Protein AF-0000000065859200 (afdb_homodimer)

Solvent-accessible surface area (backbone atoms only — not comparable to full-atom values): 22702 Å² total; per-residue (Å²): 106,54,100,66,40,65,33,57,80,75,58,49,37,43,40,31,41,33,24,40,48,25,65,56,35,51,51,46,38,70,74,62,32,48,81,51,38,80,46,29,51,44,95,65,37,26,24,34,27,25,24,41,97,84,32,68,36,16,33,32,25,32,46,74,29,33,71,41,31,36,54,46,55,49,47,37,38,76,69,40,54,34,41,38,39,38,33,48,44,65,25,34,24,48,22,93,91,52,53,79,56,37,39,35,40,38,52,15,19,15,28,72,55,60,68,61,26,64,76,47,82,68,23,40,54,30,20,36,44,32,64,68,56,49,50,38,45,53,53,44,26,56,75,72,71,45,78,68,42,78,33,27,28,35,18,33,81,49,86,80,62,84,60,65,81,47,38,61,57,41,26,42,47,43,21,40,27,40,36,33,34,53,29,34,48,21,45,50,24,26,55,66,72,34,38,26,41,42,38,26,34,24,47,27,29,70,76,81,65,49,69,59,51,75,70,53,45,54,57,41,46,49,54,53,50,49,50,52,52,57,47,73,83,108,53,99,66,42,64,32,57,81,75,58,49,36,45,38,30,41,33,24,42,48,25,65,56,34,52,52,46,36,71,74,64,32,47,79,50,37,81,45,28,52,45,96,66,36,27,22,33,27,26,23,43,97,85,31,66,37,16,33,31,25,30,45,74,31,34,72,42,31,36,53,46,54,49,47,37,38,76,68,42,55,32,43,37,40,39,33,47,44,65,25,34,22,48,22,93,90,52,53,78,56,36,38,35,39,39,51,16,19,15,26,72,56,62,69,60,27,64,76,48,81,67,24,42,55,30,19,35,44,32,64,67,56,50,51,39,45,53,54,44,26,55,76,71,71,46,78,71,42,76,34,27,28,34,19,33,84,50,87,81,62,83,59,64,81,46,39,64,57,42,26,42,48,42,20,40,29,39,35,34,34,53,27,36,47,20,44,50,23,27,57,68,73,33,38,26,40,42,38,27,34,24,47,25,28,71,75,82,65,48,66,59,50,74,69,52,44,54,56,42,45,48,56,51,49,50,50,52,53,57,48,73,86

Sequence (466 aa):
MTPHINAKIGDFYPQCLLCGDPLRVSYIAKNFLQDAKEITNVRNMLGFSGKYKGKGISLMGHGMGIASCTIYVTELIKTYQVKELLRIGTCGAISPKVGLKDIVMATGASTDSKTNRVRFLNHDLSATPDFELSLRAYQTAKRLGIDLKIGNVFSSDFFYSFETHAFGLMAQYNHLAIEMEAAGLYATAMELNAKALCLCSVSDHLITKEALSPKERIESFDNMITLALEMMSMTPHINAKIGDFYPQCLLCGDPLRVSYIAKNFLQDAKEITNVRNMLGFSGKYKGKGISLMGHGMGIASCTIYVTELIKTYQVKELLRIGTCGAISPKVGLKDIVMATGASTDSKTNRVRFLNHDLSATPDFELSLRAYQTAKRLGIDLKIGNVFSSDFFYSFETHAFGLMAQYNHLAIEMEAAGLYATAMELNAKALCLCSVSDHLITKEALSPKERIESFDNMITLALEMMS

Foldseek 3Di:
DDPAWPFDQVQADLAEEEEQDQVVQVVCQVPAFDPKDWRGQGVHFTKIWGDHPRHIYIYTHQHFAAVSNLVVLLCCCPPRVHFEYEYEEAWAFLAPVDDALAKEWAQWEAEPDCVLCVVVVNDDDGQGFDPVLVVLLVVLCVVVVHDYHYFHAYAYRDPPDPPSVCSVVCVVRGHTTYGHHRSSNRSSCVVSVHGYIYMHGYQYYPPVGDGDDPVRVVVSRVVVSVSSSVSSD/DDPAWPFDQVQADLAEEEEQDQVVQVVCQVPAFDPKDWRGQGVHFTKIWGHGPRHIYIYTHQHFFAVSNLVVLLCCCPPRVHFEYEYEEAWAFLAPVDDALAKEWAQWEAEPDCVLCVVVVNDDDGQGFDPVLVVLLVVLCVVVVHDYHYFHAYAYRDPPDPPSVCSVVCVVRGHTTYGHHRSSNRSSCVVSVHGYIYMHGYQHYPPVGDGDDPVRVVVSRVVVSVSSSVSSD

InterPro domains:
  IPR000845 Nucleoside phosphorylase domain [PF01048] (16-212)
  IPR004402 Purine nucleoside phosphorylase DeoD-type [MF_01627] (1-233)
  IPR004402 Purine nucleoside phosphorylase DeoD-type [TIGR00107] (4-233)
  IPR004402 Purine nucleoside phosphorylase DeoD-type [cd09006] (4-231)
  IPR018016 Nucleoside phosphorylase, conserved site [PS01232] (61-76)
  IPR035994 Nucleoside phosphorylase superfamily [G3DSA:3.40.50.1580] (1-233)
  IPR035994 Nucleoside phosphorylase superfamily [SSF53167] (1-232)

Structure (mmCIF, N/CA/C/O backbone):
data_AF-0000000065859200-model_v1
#
loop_
_entity.id
_entity.type
_entity.pdbx_description
1 polymer 'Purine nucleoside phosphorylase DeoD-type'
#
loop_
_atom_site.group_PDB
_atom_site.id
_atom_site.type_symbol
_atom_site.label_atom_id
_atom_site.label_alt_id
_atom_site.label_comp_id
_atom_site.label_asym_id
_atom_site.label_entity_id
_atom_site.label_seq_id
_atom_site.pdbx_PDB_ins_code
_atom_site.Cartn_x
_atom_site.Cartn_y
_atom_site.Cartn_z
_atom_site.occupancy
_atom_site.B_iso_or_equiv
_atom_site.auth_seq_id
_atom_site.auth_comp_id
_atom_site.auth_asym_id
_atom_site.auth_atom_id
_atom_site.pdbx_PDB_model_num
ATOM 1 N N . MET A 1 1 ? 17.672 -26.859 -9.727 1 91.56 1 MET A N 1
ATOM 2 C CA . MET A 1 1 ? 16.516 -27.484 -9.094 1 91.56 1 MET A CA 1
ATOM 3 C C . MET A 1 1 ? 16.484 -27.172 -7.602 1 91.56 1 MET A C 1
ATOM 5 O O . MET A 1 1 ? 17.531 -27 -6.973 1 91.56 1 MET A O 1
ATOM 9 N N . THR A 1 2 ? 15.234 -26.938 -7.125 1 93.94 2 THR A N 1
ATOM 10 C CA . THR A 1 2 ? 15.039 -26.719 -5.695 1 93.94 2 THR A CA 1
ATOM 11 C C . THR A 1 2 ? 14.281 -27.891 -5.07 1 93.94 2 THR A C 1
ATOM 13 O O . THR A 1 2 ? 13.836 -28.797 -5.777 1 93.94 2 THR A O 1
ATOM 16 N N . PRO A 1 3 ? 14.172 -27.953 -3.768 1 94.69 3 PRO A N 1
ATOM 17 C CA . PRO A 1 3 ? 13.43 -29.047 -3.135 1 94.69 3 PRO A CA 1
ATOM 18 C C . PRO A 1 3 ? 11.969 -29.109 -3.582 1 94.69 3 PRO A C 1
ATOM 20 O O . PRO A 1 3 ? 11.359 -30.188 -3.559 1 94.69 3 PRO A O 1
ATOM 23 N N . HIS A 1 4 ? 11.422 -27.938 -4.09 1 97.25 4 HIS A N 1
ATOM 24 C CA . HIS A 1 4 ? 9.977 -27.922 -4.32 1 97.25 4 HIS A CA 1
ATOM 25 C C . HIS A 1 4 ? 9.664 -27.672 -5.793 1 97.25 4 HIS A C 1
ATOM 27 O O . HIS A 1 4 ? 8.508 -27.781 -6.211 1 97.25 4 HIS A O 1
ATOM 33 N N . ILE A 1 5 ? 10.641 -27.281 -6.582 1 97.75 5 ILE A N 1
ATOM 34 C CA . ILE A 1 5 ? 10.484 -27.031 -8.008 1 97.75 5 ILE A CA 1
ATOM 35 C C . ILE A 1 5 ? 11.555 -27.781 -8.789 1 97.75 5 ILE A C 1
ATOM 37 O O . ILE A 1 5 ? 12.75 -27.516 -8.625 1 97.75 5 ILE A O 1
ATOM 41 N N . ASN A 1 6 ? 11.195 -28.641 -9.742 1 98.38 6 ASN A N 1
ATOM 42 C CA . ASN A 1 6 ? 12.164 -29.438 -10.492 1 98.38 6 ASN A CA 1
ATOM 43 C C . ASN A 1 6 ? 12.375 -28.875 -11.898 1 98.38 6 ASN A C 1
ATOM 45 O O . ASN A 1 6 ? 12.781 -29.594 -12.805 1 98.38 6 ASN A O 1
ATOM 49 N N . ALA A 1 7 ? 12.031 -27.656 -12.117 1 98.31 7 ALA A N 1
ATOM 50 C CA . ALA A 1 7 ? 12.297 -27 -13.398 1 98.31 7 ALA A CA 1
ATOM 51 C C . ALA A 1 7 ? 13.789 -26.75 -13.586 1 98.31 7 ALA A C 1
ATOM 53 O O . ALA A 1 7 ? 14.547 -26.734 -12.617 1 98.31 7 ALA A O 1
ATOM 54 N N . LYS A 1 8 ? 14.219 -26.672 -14.797 1 97.94 8 LYS A N 1
ATOM 55 C CA . LYS A 1 8 ? 15.578 -26.266 -15.102 1 97.94 8 LYS A CA 1
ATOM 56 C C . LYS A 1 8 ? 15.711 -24.734 -15.062 1 97.94 8 LYS A C 1
ATOM 58 O O . LYS A 1 8 ? 14.734 -24.016 -15.273 1 97.94 8 LYS A O 1
ATOM 63 N N . ILE A 1 9 ? 16.922 -24.297 -14.75 1 96.75 9 ILE A N 1
ATOM 64 C CA . ILE A 1 9 ? 17.203 -22.859 -14.852 1 96.75 9 ILE A CA 1
ATOM 65 C C . ILE A 1 9 ? 16.906 -22.391 -16.266 1 96.75 9 ILE A C 1
ATOM 67 O O . ILE A 1 9 ? 17.328 -23.031 -17.25 1 96.75 9 ILE A O 1
ATOM 71 N N . GLY A 1 10 ? 16.156 -21.375 -16.391 1 97.12 10 GLY A N 1
ATOM 72 C CA . GLY A 1 10 ? 15.797 -20.844 -17.703 1 97.12 10 GLY A CA 1
ATOM 73 C C . GLY A 1 10 ? 14.398 -21.25 -18.141 1 97.12 10 GLY A C 1
ATOM 74 O O . GLY A 1 10 ? 13.859 -20.672 -19.094 1 97.12 10 GLY A O 1
ATOM 75 N N . ASP A 1 11 ? 13.789 -22.156 -17.391 1 98.44 11 ASP A N 1
ATOM 76 C CA . ASP A 1 11 ? 12.453 -22.625 -17.766 1 98.44 11 ASP A CA 1
ATOM 77 C C . ASP A 1 11 ? 11.398 -21.562 -17.453 1 98.44 11 ASP A C 1
ATOM 79 O O . ASP A 1 11 ? 10.359 -21.5 -18.094 1 98.44 11 ASP A O 1
ATOM 83 N N . PHE A 1 12 ? 11.617 -20.75 -16.438 1 98.69 12 PHE A N 1
ATOM 84 C CA . PHE A 1 12 ? 10.672 -19.703 -16.031 1 98.69 12 PHE A CA 1
ATOM 85 C C . PHE A 1 12 ? 10.992 -18.391 -16.734 1 98.69 12 PHE A C 1
ATOM 87 O O . PHE A 1 12 ? 12.156 -18.031 -16.891 1 98.69 12 PHE A O 1
ATOM 94 N N . TYR A 1 13 ? 10.008 -17.734 -17.203 1 98.44 13 TYR A N 1
ATOM 95 C CA . TYR A 1 13 ? 10.133 -16.359 -17.625 1 98.44 13 TYR A CA 1
ATOM 96 C C . TYR A 1 13 ? 10.172 -15.414 -16.422 1 98.44 13 TYR A C 1
ATOM 98 O O . TYR A 1 13 ? 9.805 -15.805 -15.305 1 98.44 13 TYR A O 1
ATOM 106 N N . PRO A 1 14 ? 10.602 -14.188 -16.625 1 98.31 14 PRO A N 1
ATOM 107 C CA . PRO A 1 14 ? 10.617 -13.219 -15.531 1 98.31 14 PRO A CA 1
ATOM 108 C C . PRO A 1 14 ? 9.227 -12.906 -14.992 1 98.31 14 PRO A C 1
ATOM 110 O O . PRO A 1 14 ? 9.078 -12.516 -13.836 1 98.31 14 PRO A O 1
ATOM 113 N N . GLN A 1 15 ? 8.203 -13.07 -15.82 1 98.5 15 GLN A N 1
ATOM 114 C CA . GLN A 1 15 ? 6.812 -12.867 -15.422 1 98.5 15 GLN A CA 1
ATOM 115 C C . GLN A 1 15 ? 6.137 -14.195 -15.086 1 98.5 15 GLN A C 1
ATOM 117 O O . GLN A 1 15 ? 6.098 -15.102 -15.922 1 98.5 15 GLN A O 1
ATOM 122 N N . CYS A 1 16 ? 5.59 -14.266 -13.891 1 98.75 16 CYS A N 1
ATOM 123 C CA . CYS A 1 16 ? 4.984 -15.516 -13.461 1 98.75 16 CYS A CA 1
ATOM 124 C C . CYS A 1 16 ? 3.635 -15.266 -12.797 1 98.75 16 CYS A C 1
ATOM 126 O O . CYS A 1 16 ? 3.525 -14.43 -11.898 1 98.75 16 CYS A O 1
ATOM 128 N N . LEU A 1 17 ? 2.668 -15.945 -13.25 1 98.62 17 LEU A N 1
ATOM 129 C CA . LEU A 1 17 ? 1.358 -15.969 -12.602 1 98.62 17 LEU A CA 1
ATOM 130 C C . LEU A 1 17 ? 1.279 -17.078 -11.57 1 98.62 17 LEU A C 1
ATOM 132 O O . LEU A 1 17 ? 1.643 -18.219 -11.852 1 98.62 17 LEU A O 1
ATOM 136 N N . LEU A 1 18 ? 0.831 -16.75 -10.383 1 98.75 18 LEU A N 1
ATOM 137 C CA . LEU A 1 18 ? 0.771 -17.703 -9.273 1 98.75 18 LEU A CA 1
ATOM 138 C C . LEU A 1 18 ? -0.675 -18.016 -8.906 1 98.75 18 LEU A C 1
ATOM 140 O O . LEU A 1 18 ? -1.522 -17.125 -8.891 1 98.75 18 LEU A O 1
ATOM 144 N N . CYS A 1 19 ? -0.951 -19.266 -8.664 1 97.56 19 CYS A N 1
ATOM 145 C CA . CYS A 1 19 ? -2.256 -19.703 -8.18 1 97.56 19 CYS A CA 1
ATOM 146 C C . CYS A 1 19 ? -2.107 -20.656 -7 1 97.56 19 CYS A C 1
ATOM 148 O O . CYS A 1 19 ? -1.15 -21.438 -6.938 1 97.56 19 CYS A O 1
ATOM 150 N N . GLY A 1 20 ? -3.082 -20.547 -6.105 1 96.62 20 GLY A N 1
ATOM 151 C CA . GLY A 1 20 ? -3.09 -21.516 -5.035 1 96.62 20 GLY A CA 1
ATOM 152 C C . GLY A 1 20 ? -3.33 -22.938 -5.523 1 96.62 20 GLY A C 1
ATOM 153 O O . GLY A 1 20 ? -2.617 -23.859 -5.137 1 96.62 20 GLY A O 1
ATOM 154 N N . ASP A 1 21 ? -4.25 -23.125 -6.453 1 93.69 21 ASP A N 1
ATOM 155 C CA . ASP A 1 21 ? -4.66 -24.422 -6.988 1 93.69 21 ASP A CA 1
ATOM 156 C C . ASP A 1 21 ? -3.846 -24.797 -8.227 1 93.69 21 ASP A C 1
ATOM 158 O O . ASP A 1 21 ? -3.982 -24.156 -9.273 1 93.69 21 ASP A O 1
ATOM 162 N N . PRO A 1 22 ? -3.07 -25.859 -8.125 1 95.38 22 PRO A N 1
ATOM 163 C CA . PRO A 1 22 ? -2.279 -26.266 -9.297 1 95.38 22 PRO A CA 1
ATOM 164 C C . PRO A 1 22 ? -3.148 -26.625 -10.5 1 95.38 22 PRO A C 1
ATOM 166 O O . PRO A 1 22 ? -2.707 -26.5 -11.641 1 95.38 22 PRO A O 1
ATOM 169 N N . LEU A 1 23 ? -4.375 -27.031 -10.242 1 93.62 23 LEU A N 1
ATOM 170 C CA . LEU A 1 23 ? -5.258 -27.359 -11.359 1 93.62 23 LEU A CA 1
ATOM 171 C C . LEU A 1 23 ? -5.68 -26.109 -12.109 1 93.62 23 LEU A C 1
ATOM 173 O O . LEU A 1 23 ? -5.945 -26.156 -13.312 1 93.62 23 LEU A O 1
ATOM 177 N N . ARG A 1 24 ? -5.742 -25.047 -11.391 1 94.38 24 ARG A N 1
ATOM 178 C CA . ARG A 1 24 ? -6.004 -23.766 -12.055 1 94.38 24 ARG A CA 1
ATOM 179 C C . ARG A 1 24 ? -4.852 -23.391 -12.977 1 94.38 24 ARG A C 1
ATOM 181 O O . ARG A 1 24 ? -5.078 -22.859 -14.07 1 94.38 24 ARG A O 1
ATOM 188 N N . VAL A 1 25 ? -3.707 -23.641 -12.57 1 96.5 25 VAL A N 1
ATOM 189 C CA . VAL A 1 25 ? -2.516 -23.391 -13.375 1 96.5 25 VAL A CA 1
ATOM 190 C C . VAL A 1 25 ? -2.574 -24.203 -14.664 1 96.5 25 VAL A C 1
ATOM 192 O O . VAL A 1 25 ? -2.32 -23.688 -15.75 1 96.5 25 VAL A O 1
ATOM 195 N N . SER A 1 26 ? -2.883 -25.469 -14.516 1 97.06 26 SER A N 1
ATOM 196 C CA . SER A 1 26 ? -3.025 -26.344 -15.68 1 97.06 26 SER A CA 1
ATOM 197 C C . SER A 1 26 ? -4.129 -25.844 -16.609 1 97.06 26 SER A C 1
ATOM 199 O O . SER A 1 26 ? -3.971 -25.859 -17.828 1 97.06 26 SER A O 1
ATOM 201 N N . TYR A 1 27 ? -5.258 -25.438 -16.078 1 97.06 27 TYR A N 1
ATOM 202 C CA . TYR A 1 27 ? -6.379 -24.906 -16.844 1 97.06 27 TYR A CA 1
ATOM 203 C C . TYR A 1 27 ? -5.949 -23.688 -17.656 1 97.06 27 TYR A C 1
ATOM 205 O O . TYR A 1 27 ? -6.27 -23.578 -18.844 1 97.06 27 TYR A O 1
ATOM 213 N N . ILE A 1 28 ? -5.184 -22.734 -17.047 1 97.75 28 ILE A N 1
ATOM 214 C CA . ILE A 1 28 ? -4.73 -21.531 -17.719 1 97.75 28 ILE A CA 1
ATOM 215 C C . ILE A 1 28 ? -3.77 -21.906 -18.859 1 97.75 28 ILE A C 1
ATOM 217 O O . ILE A 1 28 ? -3.889 -21.391 -19.969 1 97.75 28 ILE A O 1
ATOM 221 N N . ALA A 1 29 ? -2.836 -22.781 -18.594 1 98.31 29 ALA A N 1
ATOM 222 C CA . ALA A 1 29 ? -1.85 -23.219 -19.578 1 98.31 29 ALA A CA 1
ATOM 223 C C . ALA A 1 29 ? -2.529 -23.797 -20.812 1 98.31 29 ALA A C 1
ATOM 225 O O . ALA A 1 29 ? -2.176 -23.453 -21.953 1 98.31 29 ALA A O 1
ATOM 226 N N . LYS A 1 30 ? -3.521 -24.594 -20.609 1 97.69 30 LYS A N 1
ATOM 227 C CA . LYS A 1 30 ? -4.184 -25.328 -21.688 1 97.69 30 LYS A CA 1
ATOM 228 C C . LYS A 1 30 ? -5.09 -24.406 -22.5 1 97.69 30 LYS A C 1
ATOM 230 O O . LYS A 1 30 ? -5.199 -24.562 -23.719 1 97.69 30 LYS A O 1
ATOM 235 N N . ASN A 1 31 ? -5.703 -23.469 -21.844 1 97.5 31 ASN A N 1
ATOM 236 C CA . ASN A 1 31 ? -6.801 -22.766 -22.5 1 97.5 31 ASN A CA 1
ATOM 237 C C . ASN A 1 31 ? -6.387 -21.359 -22.938 1 97.5 31 ASN A C 1
ATOM 239 O O . ASN A 1 31 ? -7.043 -20.75 -23.781 1 97.5 31 ASN A O 1
ATOM 243 N N . PHE A 1 32 ? -5.297 -20.828 -22.375 1 97.94 32 PHE A N 1
ATOM 244 C CA . PHE A 1 32 ? -5.008 -19.422 -22.641 1 97.94 32 PHE A CA 1
ATOM 245 C C . PHE A 1 32 ? -3.617 -19.266 -23.25 1 97.94 32 PHE A C 1
ATOM 247 O O . PHE A 1 32 ? -3.316 -18.234 -23.859 1 97.94 32 PHE A O 1
ATOM 254 N N . LEU A 1 33 ? -2.74 -20.25 -23.078 1 98.06 33 LEU A N 1
ATOM 255 C CA . LEU A 1 33 ? -1.367 -20.078 -23.547 1 98.06 33 LEU A CA 1
ATOM 256 C C . LEU A 1 33 ? -1.119 -20.859 -24.828 1 98.06 33 LEU A C 1
ATOM 258 O O . LEU A 1 33 ? -1.718 -21.906 -25.047 1 98.06 33 LEU A O 1
ATOM 262 N N . GLN A 1 34 ? -0.272 -20.281 -25.641 1 98.06 34 GLN A N 1
ATOM 263 C CA . GLN A 1 34 ? 0.302 -20.984 -26.781 1 98.06 34 GLN A CA 1
ATOM 264 C C . GLN A 1 34 ? 1.606 -21.688 -26.391 1 98.06 34 GLN A C 1
ATOM 266 O O . GLN A 1 34 ? 2.404 -21.141 -25.641 1 98.06 34 GLN A O 1
ATOM 271 N N . ASP A 1 35 ? 1.878 -22.922 -26.859 1 97.81 35 ASP A N 1
ATOM 272 C CA . ASP A 1 35 ? 3.113 -23.672 -26.688 1 97.81 35 ASP A CA 1
ATOM 273 C C . ASP A 1 35 ? 3.408 -23.906 -25.203 1 97.81 35 ASP A C 1
ATOM 275 O O . ASP A 1 35 ? 4.559 -23.781 -24.766 1 97.81 35 ASP A O 1
ATOM 279 N N . ALA A 1 36 ? 2.367 -24.125 -24.438 1 98.31 36 ALA A N 1
ATOM 280 C CA . ALA A 1 36 ? 2.553 -24.312 -23 1 98.31 36 ALA A CA 1
ATOM 281 C C . ALA A 1 36 ? 3.277 -25.625 -22.703 1 98.31 36 ALA A C 1
ATOM 283 O O . ALA A 1 36 ? 2.926 -26.672 -23.25 1 98.31 36 ALA A O 1
ATOM 284 N N . LYS A 1 37 ? 4.258 -25.609 -21.891 1 98.5 37 LYS A N 1
ATOM 285 C CA . LYS A 1 37 ? 5.02 -26.781 -21.453 1 98.5 37 LYS A CA 1
ATOM 286 C C . LYS A 1 37 ? 5.031 -26.906 -19.938 1 98.5 37 LYS A C 1
ATOM 288 O O . LYS A 1 37 ? 5.281 -25.922 -19.234 1 98.5 37 LYS A O 1
ATOM 293 N N . GLU A 1 38 ? 4.695 -28.078 -19.5 1 98.62 38 GLU A N 1
ATOM 294 C CA . GLU A 1 38 ? 4.859 -28.344 -18.078 1 98.62 38 GLU A CA 1
ATOM 295 C C . GLU A 1 38 ? 6.336 -28.359 -17.672 1 98.62 38 GLU A C 1
ATOM 297 O O . GLU A 1 38 ? 7.121 -29.141 -18.234 1 98.62 38 GLU A O 1
ATOM 302 N N . ILE A 1 39 ? 6.676 -27.516 -16.734 1 98.5 39 ILE A N 1
ATOM 303 C CA . ILE A 1 39 ? 8.102 -27.391 -16.438 1 98.5 39 ILE A CA 1
ATOM 304 C C . ILE A 1 39 ? 8.383 -27.906 -15.023 1 98.5 39 ILE A C 1
ATOM 306 O O . ILE A 1 39 ? 9.531 -28.141 -14.656 1 98.5 39 ILE A O 1
ATOM 310 N N . THR A 1 40 ? 7.406 -28.094 -14.211 1 98.44 40 THR A N 1
AT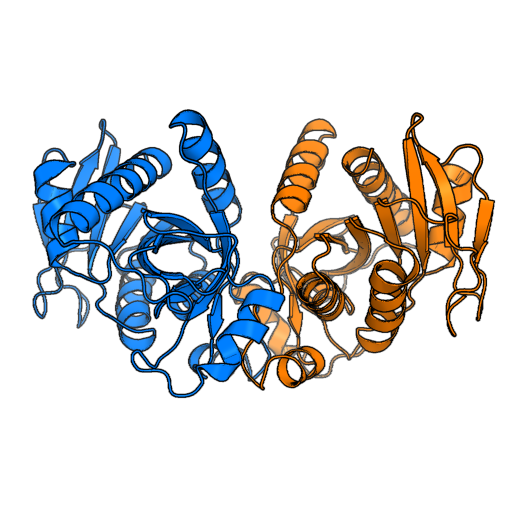OM 311 C CA . THR A 1 40 ? 7.586 -28.688 -12.891 1 98.44 40 THR A CA 1
ATOM 312 C C . THR A 1 40 ? 6.301 -29.375 -12.422 1 98.44 40 THR A C 1
ATOM 314 O O . THR A 1 40 ? 5.203 -28.984 -12.844 1 98.44 40 THR A O 1
ATOM 317 N N . ASN A 1 41 ? 6.41 -30.344 -11.609 1 97.69 41 ASN A N 1
ATOM 318 C CA . ASN A 1 41 ? 5.27 -31.094 -11.109 1 97.69 41 ASN A CA 1
ATOM 319 C C . ASN A 1 41 ? 5.574 -31.75 -9.758 1 97.69 41 ASN A C 1
ATOM 321 O O . ASN A 1 41 ? 4.934 -32.719 -9.383 1 97.69 41 ASN A O 1
ATOM 325 N N . VAL A 1 42 ? 6.57 -31.203 -9.047 1 95.94 42 VAL A N 1
ATOM 326 C CA . VAL A 1 42 ? 6.934 -31.734 -7.738 1 95.94 42 VAL A CA 1
ATOM 327 C C . VAL A 1 42 ? 5.746 -31.625 -6.785 1 95.94 42 VAL A C 1
ATOM 329 O O . VAL A 1 42 ? 5.133 -30.562 -6.676 1 95.94 42 VAL A O 1
ATOM 332 N N . ARG A 1 43 ? 5.352 -32.75 -6.086 1 94.44 43 ARG A N 1
ATOM 333 C CA . ARG A 1 43 ? 4.254 -32.812 -5.125 1 94.44 43 ARG A CA 1
ATOM 334 C C . ARG A 1 43 ? 2.934 -32.406 -5.777 1 94.44 43 ARG A C 1
ATOM 336 O O . ARG A 1 43 ? 2.018 -31.953 -5.102 1 94.44 43 ARG A O 1
ATOM 343 N N . ASN A 1 44 ? 2.836 -32.469 -7.09 1 95.38 44 ASN A N 1
ATOM 344 C CA . ASN A 1 44 ? 1.678 -32.125 -7.902 1 95.38 44 ASN A CA 1
ATOM 345 C C . ASN A 1 44 ? 1.43 -30.609 -7.914 1 95.38 44 ASN A C 1
ATOM 347 O O . ASN A 1 44 ? 0.307 -30.172 -8.156 1 95.38 44 ASN A O 1
ATOM 351 N N . MET A 1 45 ? 2.434 -29.922 -7.469 1 97.25 45 MET A N 1
ATOM 352 C CA . MET A 1 45 ? 2.389 -28.469 -7.633 1 97.25 45 MET A CA 1
ATOM 353 C C . MET A 1 45 ? 2.904 -28.062 -9.008 1 97.25 45 MET A C 1
ATOM 355 O O . MET A 1 45 ? 4.098 -27.812 -9.18 1 97.25 45 MET A O 1
ATOM 359 N N . LEU A 1 46 ? 1.97 -27.859 -9.914 1 98.38 46 LEU A N 1
ATOM 360 C CA . LEU A 1 46 ? 2.287 -27.781 -11.336 1 98.38 46 LEU A CA 1
ATOM 361 C C . LEU A 1 46 ? 2.793 -26.391 -11.711 1 98.38 46 LEU A C 1
ATOM 363 O O . LEU A 1 46 ? 2.393 -25.406 -11.102 1 98.38 46 LEU A O 1
ATOM 367 N N . GLY A 1 47 ? 3.68 -26.344 -12.68 1 98.62 47 GLY A N 1
ATOM 368 C CA . GLY A 1 47 ? 4.152 -25.141 -13.32 1 98.62 47 GLY A CA 1
ATOM 369 C C . GLY A 1 47 ? 4.277 -25.266 -14.828 1 98.62 47 GLY A C 1
ATOM 370 O O . GLY A 1 47 ? 4.609 -26.344 -15.336 1 98.62 47 GLY A O 1
ATOM 371 N N . PHE A 1 48 ? 3.994 -24.234 -15.484 1 98.81 48 PHE A N 1
ATOM 372 C CA . PHE A 1 48 ? 4.035 -24.219 -16.938 1 98.81 48 PHE A CA 1
ATOM 373 C C . PHE A 1 48 ? 4.699 -22.938 -17.438 1 98.81 48 PHE A C 1
ATOM 375 O O . PHE A 1 48 ? 4.645 -21.906 -16.766 1 98.81 48 PHE A O 1
ATOM 382 N N . SER A 1 49 ? 5.332 -23 -18.562 1 98.69 49 SER A N 1
ATOM 383 C CA . SER A 1 49 ? 5.742 -21.828 -19.328 1 98.69 49 SER A CA 1
ATOM 384 C C . SER A 1 49 ? 5.227 -21.891 -20.766 1 98.69 49 SER A C 1
ATOM 386 O O . SER A 1 49 ? 5.188 -22.969 -21.359 1 98.69 49 SER A O 1
ATOM 388 N N . GLY A 1 50 ? 4.793 -20.781 -21.234 1 98.38 50 GLY A N 1
ATOM 389 C CA . GLY A 1 50 ? 4.277 -20.656 -22.594 1 98.38 50 GLY A CA 1
ATOM 390 C C . GLY A 1 50 ? 4.195 -19.219 -23.062 1 98.38 50 GLY A C 1
ATOM 391 O O . GLY A 1 50 ? 4.977 -18.359 -22.625 1 98.38 50 GLY A O 1
ATOM 392 N N . LYS A 1 51 ? 3.328 -19.031 -24.109 1 98.38 51 LYS A N 1
ATOM 393 C CA . LYS A 1 51 ? 3.211 -17.688 -24.672 1 98.38 51 LYS A CA 1
ATOM 394 C C . LYS A 1 51 ? 1.766 -17.203 -24.625 1 98.38 51 LYS A C 1
ATOM 396 O O . LYS A 1 51 ? 0.836 -17.969 -24.844 1 98.38 51 LYS A O 1
ATOM 401 N N . TYR A 1 52 ? 1.552 -15.984 -24.281 1 98.31 52 TYR A N 1
ATOM 402 C CA . TYR A 1 52 ? 0.29 -15.266 -24.406 1 98.31 52 TYR A CA 1
ATOM 403 C C . TYR A 1 52 ? 0.451 -14.047 -25.312 1 98.31 52 TYR A C 1
ATOM 405 O O . TYR A 1 52 ? 1.178 -13.109 -24.969 1 98.31 52 TYR A O 1
ATOM 413 N N . LYS A 1 53 ? -0.241 -14.078 -26.469 1 97.19 53 LYS A N 1
ATOM 414 C CA . LYS A 1 53 ? -0.112 -13.031 -27.469 1 97.19 53 LYS A CA 1
ATOM 415 C C . LYS A 1 53 ? 1.354 -12.758 -27.797 1 97.19 53 LYS A C 1
ATOM 417 O O . LYS A 1 53 ? 1.787 -11.602 -27.812 1 97.19 53 LYS A O 1
ATOM 422 N N . GLY A 1 54 ? 2.133 -13.797 -27.891 1 97.31 54 GLY A N 1
ATOM 423 C CA . GLY A 1 54 ? 3.516 -13.75 -28.328 1 97.31 54 GLY A CA 1
ATOM 424 C C . GLY A 1 54 ? 4.5 -13.477 -27.203 1 97.31 54 GLY A C 1
ATOM 425 O O . GLY A 1 54 ? 5.711 -13.547 -27.406 1 97.31 54 GLY A O 1
ATOM 426 N N . LYS A 1 55 ? 4.016 -13.219 -26.047 1 97.56 55 LYS A N 1
ATOM 427 C CA . LYS A 1 55 ? 4.883 -12.906 -24.922 1 97.56 55 LYS A CA 1
ATOM 428 C C . LYS A 1 55 ? 5.004 -14.094 -23.969 1 97.56 55 LYS A C 1
ATOM 430 O O . LYS A 1 55 ? 4.012 -14.766 -23.672 1 97.56 55 LYS A O 1
ATOM 435 N N . GLY A 1 56 ? 6.195 -14.43 -23.547 1 98.12 56 GLY A N 1
ATOM 436 C CA . GLY A 1 56 ? 6.441 -15.516 -22.625 1 98.12 56 GLY A CA 1
ATOM 437 C C . GLY A 1 56 ? 5.918 -15.25 -21.234 1 98.12 56 GLY A C 1
ATOM 438 O O . GLY A 1 56 ? 6.078 -14.141 -20.703 1 98.12 56 GLY A O 1
ATOM 439 N N . ILE A 1 57 ? 5.273 -16.219 -20.672 1 98.5 57 ILE A N 1
ATOM 440 C CA . ILE A 1 57 ? 4.758 -16.109 -19.312 1 98.5 57 ILE A CA 1
ATOM 441 C C . ILE A 1 57 ? 4.797 -17.484 -18.641 1 98.5 57 ILE A C 1
ATOM 443 O O . ILE A 1 57 ? 4.586 -18.516 -19.297 1 98.5 57 ILE A O 1
ATOM 447 N N . SER A 1 58 ? 5.109 -17.516 -17.406 1 98.75 58 SER A N 1
ATOM 448 C CA . SER A 1 58 ? 5.113 -18.75 -16.625 1 98.75 58 SER A CA 1
ATOM 449 C C . SER A 1 58 ? 3.969 -18.781 -15.625 1 98.75 58 SER A C 1
ATOM 451 O O . SER A 1 58 ? 3.457 -17.734 -15.227 1 98.75 58 SER A O 1
ATOM 453 N N . LEU A 1 59 ? 3.559 -19.922 -15.328 1 98.69 59 LEU A N 1
ATOM 454 C CA . LEU A 1 59 ? 2.527 -20.219 -14.344 1 98.69 59 LEU A CA 1
ATOM 455 C C . LEU A 1 59 ? 3.059 -21.141 -13.258 1 98.69 59 LEU A C 1
ATOM 457 O O . LEU A 1 59 ? 3.809 -22.078 -13.555 1 98.69 59 LEU A O 1
ATOM 461 N N . MET A 1 60 ? 2.68 -20.922 -12.008 1 98.69 60 MET A N 1
ATOM 462 C CA . MET A 1 60 ? 3.141 -21.766 -10.906 1 98.69 60 MET A CA 1
ATOM 463 C C . MET A 1 60 ? 2.061 -21.906 -9.844 1 98.69 60 MET A C 1
ATOM 465 O O . MET A 1 60 ? 1.47 -20.906 -9.414 1 98.69 60 MET A O 1
ATOM 469 N N . GLY A 1 61 ? 1.755 -23.109 -9.5 1 98.25 61 GLY A N 1
ATOM 470 C CA . GLY A 1 61 ? 0.979 -23.344 -8.289 1 98.25 61 GLY A CA 1
ATOM 471 C C . GLY A 1 61 ? 1.783 -23.156 -7.02 1 98.25 61 GLY A C 1
ATOM 472 O O . GLY A 1 61 ? 2.986 -23.422 -6.992 1 98.25 61 GLY A O 1
ATOM 473 N N . HIS A 1 62 ? 1.08 -22.703 -5.957 1 97.75 62 HIS A N 1
ATOM 474 C CA . HIS A 1 62 ? 1.848 -22.516 -4.73 1 97.75 62 HIS A CA 1
ATOM 475 C C . HIS A 1 62 ? 1.099 -23.078 -3.525 1 97.75 62 HIS A C 1
ATOM 477 O O . HIS A 1 62 ? 1.57 -22.953 -2.391 1 97.75 62 HIS A O 1
ATOM 483 N N . GLY A 1 63 ? -0.118 -23.672 -3.719 1 94.88 63 GLY A N 1
ATOM 484 C CA . GLY A 1 63 ? -0.872 -24.203 -2.596 1 94.88 63 GLY A CA 1
ATOM 485 C C . GLY A 1 63 ? -1.519 -23.125 -1.746 1 94.88 63 GLY A C 1
ATOM 486 O O . GLY A 1 63 ? -1.657 -21.984 -2.186 1 94.88 63 GLY A O 1
ATOM 487 N N . MET A 1 64 ? -1.967 -23.562 -0.541 1 94.06 64 MET A N 1
ATOM 488 C CA . MET A 1 64 ? -2.725 -22.641 0.308 1 94.06 64 MET A CA 1
ATOM 489 C C . MET A 1 64 ? -1.905 -22.234 1.523 1 94.06 64 MET A C 1
ATOM 491 O O . MET A 1 64 ? -1.167 -23.031 2.088 1 94.06 64 MET A O 1
ATOM 495 N N . GLY A 1 65 ? -2.096 -20.969 1.878 1 95.5 65 GLY A N 1
ATOM 496 C CA . GLY A 1 65 ? -1.495 -20.469 3.105 1 95.5 65 GLY A CA 1
ATOM 497 C C . GLY A 1 65 ? -0.203 -19.719 2.873 1 95.5 65 GLY A C 1
ATOM 498 O O . GLY A 1 65 ? 0.487 -19.938 1.877 1 95.5 65 GLY A O 1
ATOM 499 N N . ILE A 1 66 ? 0.188 -18.906 3.898 1 96.81 66 ILE A N 1
ATOM 500 C CA . ILE A 1 66 ? 1.381 -18.078 3.816 1 96.81 66 ILE A CA 1
ATOM 501 C C . ILE A 1 66 ? 2.627 -18.953 3.76 1 96.81 66 ILE A C 1
ATOM 503 O O . ILE A 1 66 ? 3.525 -18.719 2.949 1 96.81 66 ILE A O 1
ATOM 507 N N . ALA A 1 67 ? 2.625 -20.016 4.551 1 94.81 67 ALA A N 1
ATOM 508 C CA . ALA A 1 67 ? 3.799 -20.891 4.613 1 94.81 67 ALA A CA 1
ATOM 509 C C . ALA A 1 67 ? 4.082 -21.531 3.258 1 94.81 67 ALA A C 1
ATOM 511 O O . ALA A 1 67 ? 5.211 -21.469 2.762 1 94.81 67 ALA A O 1
ATOM 512 N N . SER A 1 68 ? 3.086 -22.094 2.646 1 96.5 68 SER A N 1
ATOM 513 C CA . SER A 1 68 ? 3.256 -22.734 1.349 1 96.5 68 SER A CA 1
ATOM 514 C C . SER A 1 68 ? 3.627 -21.719 0.272 1 96.5 68 SER A C 1
ATOM 516 O O . SER A 1 68 ? 4.566 -21.938 -0.496 1 96.5 68 SER A O 1
ATOM 518 N N . CYS A 1 69 ? 2.914 -20.609 0.224 1 97.69 69 CYS A N 1
ATOM 519 C CA . CYS A 1 69 ? 3.133 -19.578 -0.782 1 97.69 69 CYS A CA 1
ATOM 520 C C . CYS A 1 69 ? 4.57 -19.078 -0.741 1 97.69 69 CYS A C 1
ATOM 522 O O . CYS A 1 69 ? 5.215 -18.938 -1.782 1 97.69 69 CYS A O 1
ATOM 524 N N . THR A 1 70 ? 5.121 -18.859 0.441 1 97.69 70 THR A N 1
ATOM 525 C CA . THR A 1 70 ? 6.43 -18.234 0.581 1 97.69 70 THR A CA 1
ATOM 526 C C . THR A 1 70 ? 7.539 -19.172 0.15 1 97.69 70 THR A C 1
ATOM 528 O O . THR A 1 70 ? 8.586 -18.734 -0.329 1 97.69 70 THR A O 1
ATOM 531 N N . ILE A 1 71 ? 7.34 -20.5 0.221 1 97.56 71 ILE A N 1
ATOM 532 C CA . ILE A 1 71 ? 8.305 -21.484 -0.281 1 97.56 71 ILE A CA 1
ATOM 533 C C . ILE A 1 71 ? 8.516 -21.266 -1.779 1 97.56 71 ILE A C 1
ATOM 535 O O . ILE A 1 71 ? 9.641 -21.062 -2.232 1 97.56 71 ILE A O 1
ATOM 539 N N . TYR A 1 72 ? 7.457 -21.234 -2.453 1 98.44 72 TYR A N 1
ATOM 540 C CA . TYR A 1 72 ? 7.535 -21.172 -3.908 1 98.44 72 TYR A CA 1
ATOM 541 C C . TYR A 1 72 ? 7.984 -19.797 -4.379 1 98.44 72 TYR A C 1
ATOM 543 O O . TYR A 1 72 ? 8.805 -19.688 -5.293 1 98.44 72 TYR A O 1
ATOM 551 N N . VAL A 1 73 ? 7.473 -18.75 -3.768 1 98.69 73 VAL A N 1
ATOM 552 C CA . VAL A 1 73 ? 7.867 -17.391 -4.129 1 98.69 73 VAL A CA 1
ATOM 553 C C . VAL A 1 73 ? 9.367 -17.219 -3.92 1 98.69 73 VAL A C 1
ATOM 555 O O . VAL A 1 73 ? 10.062 -16.656 -4.777 1 98.69 73 VAL A O 1
ATOM 558 N N . THR A 1 74 ? 9.883 -17.75 -2.83 1 98.69 74 THR A N 1
ATOM 559 C CA . THR A 1 74 ? 11.305 -17.625 -2.523 1 98.69 74 THR A CA 1
ATOM 560 C C . THR A 1 74 ? 12.141 -18.344 -3.574 1 98.69 74 THR A C 1
ATOM 562 O O . THR A 1 74 ? 13.102 -17.781 -4.102 1 98.69 74 THR A O 1
ATOM 565 N N . GLU A 1 75 ? 11.758 -19.547 -3.924 1 98.69 75 GLU A N 1
ATOM 566 C CA . GLU A 1 75 ? 12.523 -20.328 -4.887 1 98.69 75 GLU A CA 1
ATOM 567 C C . GLU A 1 75 ? 12.438 -19.734 -6.285 1 98.69 75 GLU A C 1
ATOM 569 O O . GLU A 1 75 ? 13.422 -19.719 -7.027 1 98.69 75 GLU A O 1
ATOM 574 N N . LEU A 1 76 ? 11.266 -19.234 -6.629 1 98.81 76 LEU A N 1
ATOM 575 C CA . LEU A 1 76 ? 11.07 -18.609 -7.934 1 98.81 76 LEU A CA 1
ATOM 576 C C . LEU A 1 76 ? 11.992 -17.406 -8.102 1 98.81 76 LEU A C 1
ATOM 578 O O . LEU A 1 76 ? 12.602 -17.234 -9.156 1 98.81 76 LEU A O 1
ATOM 582 N N . ILE A 1 77 ? 12.078 -16.594 -7.055 1 98.69 77 ILE A N 1
ATOM 583 C CA . ILE A 1 77 ? 12.867 -15.367 -7.148 1 98.69 77 ILE A CA 1
ATOM 584 C C . ILE A 1 77 ? 14.352 -15.703 -7.066 1 98.69 77 ILE A C 1
ATOM 586 O O . ILE A 1 77 ? 15.133 -15.328 -7.949 1 98.69 77 ILE A O 1
ATOM 590 N N . LYS A 1 78 ? 14.758 -16.484 -6.113 1 98.44 78 LYS A N 1
ATOM 591 C CA . LYS A 1 78 ? 16.172 -16.688 -5.824 1 98.44 78 LYS A CA 1
ATOM 592 C C . LYS A 1 78 ? 16.812 -17.609 -6.855 1 98.44 78 LYS A C 1
ATOM 594 O O . LYS A 1 78 ? 17.969 -17.406 -7.238 1 98.44 78 LYS A O 1
ATOM 599 N N . THR A 1 79 ? 16.094 -18.594 -7.242 1 98.44 79 THR A N 1
ATOM 600 C CA . THR A 1 79 ? 16.703 -19.625 -8.07 1 98.44 79 THR A CA 1
ATOM 601 C C . THR A 1 79 ? 16.312 -19.438 -9.531 1 98.44 79 THR A C 1
ATOM 603 O O . THR A 1 79 ? 17.156 -19.578 -10.422 1 98.44 79 THR A O 1
ATOM 606 N N . TYR A 1 80 ? 15.102 -19.078 -9.82 1 98.56 80 TYR A N 1
ATOM 607 C CA . TYR A 1 80 ? 14.633 -19.078 -11.203 1 98.56 80 TYR A CA 1
ATOM 608 C C . TYR A 1 80 ? 14.523 -17.672 -11.75 1 98.56 80 TYR A C 1
ATOM 610 O O . TYR A 1 80 ? 14.055 -17.469 -12.875 1 98.56 80 TYR A O 1
ATOM 618 N N . GLN A 1 81 ? 14.852 -16.703 -11 1 97.88 81 GLN A N 1
ATOM 619 C CA . GLN A 1 81 ? 15.047 -15.32 -11.398 1 97.88 81 GLN A CA 1
ATOM 620 C C . GLN A 1 81 ? 13.734 -14.695 -11.875 1 97.88 81 GLN A C 1
ATOM 622 O O . GLN A 1 81 ? 13.727 -13.914 -12.828 1 97.88 81 GLN A O 1
ATOM 627 N N . VAL A 1 82 ? 12.688 -15.164 -11.336 1 98.62 82 VAL A N 1
ATOM 628 C CA . VAL A 1 82 ? 11.414 -14.492 -11.578 1 98.62 82 VAL A CA 1
ATOM 629 C C . VAL A 1 82 ? 11.445 -13.086 -10.984 1 98.62 82 VAL A C 1
ATOM 631 O O . VAL A 1 82 ? 11.93 -12.891 -9.867 1 98.62 82 VAL A O 1
ATOM 634 N N . LYS A 1 83 ? 10.891 -12.094 -11.734 1 98.69 83 LYS A N 1
ATOM 635 C CA . LYS A 1 83 ? 11.008 -10.695 -11.344 1 98.69 83 LYS A CA 1
ATOM 636 C C . LYS A 1 83 ? 9.641 -10.109 -10.992 1 98.69 83 LYS A C 1
ATOM 638 O O . LYS A 1 83 ? 9.547 -9.195 -10.164 1 98.69 83 LYS A O 1
ATOM 643 N N . GLU A 1 84 ? 8.633 -10.523 -11.695 1 98.81 84 GLU A N 1
ATOM 644 C CA . GLU A 1 84 ? 7.262 -10.078 -11.469 1 98.81 84 GLU A CA 1
ATOM 645 C C . GLU A 1 84 ? 6.34 -11.25 -11.148 1 98.81 84 GLU A C 1
ATOM 647 O O . GLU A 1 84 ? 6.215 -12.18 -11.945 1 98.81 84 GLU A O 1
ATOM 652 N N . LEU A 1 85 ? 5.77 -11.195 -9.977 1 98.88 85 LEU A N 1
ATOM 653 C CA . LEU A 1 85 ? 4.871 -12.25 -9.508 1 98.88 85 LEU A CA 1
ATOM 654 C C . LEU A 1 85 ? 3.451 -11.719 -9.352 1 98.88 85 LEU A C 1
ATOM 656 O O . LEU A 1 85 ? 3.215 -10.781 -8.586 1 98.88 85 LEU A O 1
ATOM 660 N N . LEU A 1 86 ? 2.533 -12.234 -10.109 1 98.88 86 LEU A N 1
ATOM 661 C CA . LEU A 1 86 ? 1.118 -11.906 -9.992 1 98.88 86 LEU A CA 1
ATOM 662 C C . LEU A 1 86 ? 0.324 -13.094 -9.469 1 98.88 86 LEU A C 1
ATOM 664 O O . LEU A 1 86 ? 0.21 -14.117 -10.156 1 98.88 86 LEU A O 1
ATOM 668 N N . ARG A 1 87 ? -0.136 -12.984 -8.32 1 98.81 87 ARG A N 1
ATOM 669 C CA . ARG A 1 87 ? -1.003 -14.031 -7.785 1 98.81 87 ARG A CA 1
ATOM 670 C C . ARG A 1 87 ? -2.465 -13.75 -8.117 1 98.81 87 ARG A C 1
ATOM 672 O O . ARG A 1 87 ? -2.951 -12.641 -7.898 1 98.81 87 ARG A O 1
ATOM 679 N N . ILE A 1 88 ? -3.082 -14.672 -8.625 1 98.31 88 ILE A N 1
ATOM 680 C CA . ILE A 1 88 ? -4.531 -14.617 -8.805 1 98.31 88 ILE A CA 1
ATOM 681 C C . ILE A 1 88 ? -5.188 -15.734 -8 1 98.31 88 ILE A C 1
ATOM 683 O O . ILE A 1 88 ? -4.777 -16.891 -8.078 1 98.31 88 ILE A O 1
ATOM 687 N N . GLY A 1 89 ? -6.09 -15.406 -7.176 1 96.19 89 GLY A N 1
ATOM 688 C CA . GLY A 1 89 ? -6.754 -16.359 -6.309 1 96.19 89 GLY A CA 1
ATOM 689 C C . GLY A 1 89 ? -8.164 -15.953 -5.934 1 96.19 89 GLY A C 1
ATOM 690 O O . GLY A 1 89 ? -8.758 -15.086 -6.578 1 96.19 89 GLY A O 1
ATOM 691 N N . THR A 1 90 ? -8.742 -16.734 -5.008 1 95.19 90 THR A N 1
ATOM 692 C CA . THR A 1 90 ? -10.086 -16.438 -4.52 1 95.19 90 THR A CA 1
ATOM 693 C C . THR A 1 90 ? -10.031 -15.828 -3.123 1 95.19 90 THR A C 1
ATOM 695 O O . THR A 1 90 ? -9.023 -15.938 -2.432 1 95.19 90 THR A O 1
ATOM 698 N N . CYS A 1 91 ? -11.047 -15.141 -2.771 1 96.25 91 CYS A N 1
ATOM 699 C CA . CYS A 1 91 ? -11.172 -14.562 -1.437 1 96.25 91 CYS A CA 1
ATOM 700 C C . CYS A 1 91 ? -12.633 -14.531 -0.996 1 96.25 91 CYS A C 1
ATOM 702 O O . CYS A 1 91 ? -13.539 -14.695 -1.815 1 96.25 91 CYS A O 1
ATOM 704 N N . GLY A 1 92 ? -12.789 -14.461 0.313 1 96 92 GLY A N 1
ATOM 705 C CA . GLY A 1 92 ? -14.094 -14.195 0.893 1 96 92 GLY A CA 1
ATOM 706 C C . GLY A 1 92 ? -14.312 -12.742 1.245 1 96 92 GLY A C 1
ATOM 707 O O . GLY A 1 92 ? -13.57 -12.172 2.047 1 96 92 GLY A O 1
ATOM 708 N N . ALA A 1 93 ? -15.359 -12.172 0.698 1 96.94 93 ALA A N 1
ATOM 709 C CA . ALA A 1 93 ? -15.633 -10.75 0.915 1 96.94 93 ALA A CA 1
ATOM 710 C C . ALA A 1 93 ? -16.109 -10.5 2.344 1 96.94 93 ALA A C 1
ATOM 712 O O . ALA A 1 93 ? -16.844 -11.305 2.912 1 96.94 93 ALA A O 1
ATOM 713 N N . ILE A 1 94 ? -15.703 -9.352 2.887 1 96.5 94 ILE A N 1
ATOM 714 C CA . ILE A 1 94 ? -16.156 -8.984 4.223 1 96.5 94 ILE A CA 1
ATOM 715 C C . ILE A 1 94 ? -16.672 -7.547 4.207 1 96.5 94 ILE A C 1
ATOM 717 O O . ILE A 1 94 ? -17.109 -7.023 5.238 1 96.5 94 ILE A O 1
ATOM 721 N N . SER A 1 95 ? -16.578 -6.875 3.125 1 96.94 95 SER A N 1
ATOM 722 C CA . SER A 1 95 ? -16.984 -5.48 2.982 1 96.94 95 SER A CA 1
ATOM 723 C C . SER A 1 95 ? -18.234 -5.352 2.109 1 96.94 95 SER A C 1
ATOM 725 O O . SER A 1 95 ? -18.359 -6.043 1.097 1 96.94 95 SER A O 1
ATOM 727 N N . PRO A 1 96 ? -19.125 -4.43 2.396 1 94.62 96 PRO A N 1
ATOM 728 C CA . PRO A 1 96 ? -20.281 -4.188 1.522 1 94.62 96 PRO A CA 1
ATOM 729 C C . PRO A 1 96 ? -19.875 -3.543 0.195 1 94.62 96 PRO A C 1
ATOM 731 O O . PRO A 1 96 ? -20.703 -3.48 -0.729 1 94.62 96 PRO A O 1
ATOM 734 N N . LYS A 1 97 ? -18.656 -3.148 0.064 1 95.25 97 LYS A N 1
ATOM 735 C CA . LYS A 1 97 ? -18.172 -2.512 -1.156 1 95.25 97 LYS A CA 1
ATOM 736 C C . LYS A 1 97 ? -17.938 -3.543 -2.256 1 95.25 97 LYS A C 1
ATOM 738 O O . LYS A 1 97 ? -17.75 -3.184 -3.424 1 95.25 97 LYS A O 1
ATOM 743 N N . VAL A 1 98 ? -17.906 -4.812 -1.828 1 96.69 98 VAL A N 1
ATOM 744 C CA . VAL A 1 98 ? -17.562 -5.84 -2.803 1 96.69 98 VAL A CA 1
ATOM 745 C C . VAL A 1 98 ? -18.625 -6.938 -2.799 1 96.69 98 VAL A C 1
ATOM 747 O O . VAL A 1 98 ? -19.219 -7.234 -1.757 1 96.69 98 VAL A O 1
ATOM 750 N N . GLY A 1 99 ? -18.922 -7.43 -3.996 1 95.25 99 GLY A N 1
ATOM 751 C CA . GLY A 1 99 ? -19.844 -8.531 -4.184 1 95.25 99 GLY A CA 1
ATOM 752 C C . GLY A 1 99 ? -19.25 -9.703 -4.926 1 95.25 99 GLY A C 1
ATOM 753 O O . GLY A 1 99 ? -18.078 -9.656 -5.332 1 95.25 99 GLY A O 1
ATOM 754 N N . LEU A 1 100 ? -20.109 -10.719 -5.074 1 95 100 LEU A N 1
ATOM 755 C CA . LEU A 1 100 ? -19.656 -11.906 -5.789 1 95 100 LEU A CA 1
ATOM 756 C C . LEU A 1 100 ? -19.141 -11.539 -7.18 1 95 100 LEU A C 1
ATOM 758 O O . LEU A 1 100 ? -19.703 -10.664 -7.844 1 95 100 LEU A O 1
ATOM 762 N N . LYS A 1 101 ? -18.031 -12.148 -7.609 1 94.81 101 LYS A N 1
ATOM 763 C CA . LYS A 1 101 ? -17.422 -12.062 -8.938 1 94.81 101 LYS A CA 1
ATOM 764 C C . LYS A 1 101 ? -16.562 -10.805 -9.062 1 94.81 101 LYS A C 1
ATOM 766 O O . LYS A 1 101 ? -15.82 -10.664 -10.031 1 94.81 101 LYS A O 1
ATOM 771 N N . ASP A 1 102 ? -16.688 -9.914 -8.062 1 97.12 102 ASP A N 1
ATOM 772 C CA . ASP A 1 102 ? -15.797 -8.766 -8.102 1 97.12 102 ASP A CA 1
ATOM 773 C C . ASP A 1 102 ? -14.336 -9.195 -8.047 1 97.12 102 ASP A C 1
ATOM 775 O O . ASP A 1 102 ? -14.016 -10.25 -7.488 1 97.12 102 ASP A O 1
ATOM 779 N N . ILE A 1 103 ? -13.477 -8.445 -8.711 1 98.25 103 ILE A N 1
ATOM 780 C CA . ILE A 1 103 ? -12.031 -8.656 -8.625 1 98.25 103 ILE A CA 1
ATOM 781 C C . ILE A 1 103 ? -11.414 -7.609 -7.707 1 98.25 103 ILE A C 1
ATOM 783 O O . ILE A 1 103 ? -11.555 -6.406 -7.945 1 98.25 103 ILE A O 1
ATOM 787 N N . VAL A 1 104 ? -10.781 -8.086 -6.648 1 98.62 104 VAL A N 1
ATOM 788 C CA . VAL A 1 104 ? -10.133 -7.223 -5.672 1 98.62 104 VAL A CA 1
ATOM 789 C C . VAL A 1 104 ? -8.648 -7.078 -6.004 1 98.62 104 VAL A C 1
ATOM 791 O O . VAL A 1 104 ? -7.953 -8.078 -6.207 1 98.62 104 VAL A O 1
ATOM 794 N N . MET A 1 105 ? -8.164 -5.898 -6.168 1 98.81 105 MET A N 1
ATOM 795 C CA . MET A 1 105 ? -6.734 -5.621 -6.176 1 98.81 105 MET A CA 1
ATOM 796 C C . MET A 1 105 ? -6.242 -5.25 -4.781 1 98.81 105 MET A C 1
ATOM 798 O O . MET A 1 105 ? -6.629 -4.215 -4.238 1 98.81 105 MET A O 1
ATOM 802 N N . ALA A 1 106 ? -5.441 -6.055 -4.27 1 98.81 106 ALA A N 1
ATOM 803 C CA . ALA A 1 106 ? -4.973 -5.863 -2.9 1 98.81 106 ALA A CA 1
ATOM 804 C C . ALA A 1 106 ? -3.885 -4.793 -2.838 1 98.81 106 ALA A C 1
ATOM 806 O O . ALA A 1 106 ? -2.775 -5 -3.338 1 98.81 106 ALA A O 1
ATOM 807 N N . THR A 1 107 ? -4.141 -3.688 -2.139 1 98.56 107 THR A N 1
ATOM 808 C CA . THR A 1 107 ? -3.182 -2.596 -2.025 1 98.56 107 THR A CA 1
ATOM 809 C C . THR A 1 107 ? -2.33 -2.754 -0.769 1 98.56 107 THR A C 1
ATOM 811 O O . THR A 1 107 ? -1.366 -2.01 -0.568 1 98.56 107 THR A O 1
ATOM 814 N N . GLY A 1 108 ? -2.637 -3.637 0.008 1 98.62 108 GLY A N 1
ATOM 815 C CA . GLY A 1 108 ? -1.949 -4.062 1.218 1 98.62 108 GLY A CA 1
ATOM 816 C C . GLY A 1 108 ? -2.496 -5.355 1.79 1 98.62 108 GLY A C 1
ATOM 817 O O . GLY A 1 108 ? -3.639 -5.73 1.516 1 98.62 108 GLY A O 1
ATOM 818 N N . ALA A 1 109 ? -1.686 -6.027 2.506 1 98.75 109 ALA A N 1
ATOM 819 C CA . ALA A 1 109 ? -2.111 -7.293 3.096 1 98.75 109 ALA A CA 1
ATOM 820 C C . ALA A 1 109 ? -1.789 -7.34 4.586 1 98.75 109 ALA A C 1
ATOM 822 O O . ALA A 1 109 ? -0.63 -7.512 4.973 1 98.75 109 ALA A O 1
ATOM 823 N N . SER A 1 110 ? -2.82 -7.195 5.398 1 98.25 110 SER A N 1
ATOM 824 C CA . SER A 1 110 ? -2.719 -7.418 6.836 1 98.25 110 SER A CA 1
ATOM 825 C C . SER A 1 110 ? -2.783 -8.906 7.172 1 98.25 110 SER A C 1
ATOM 827 O O . SER A 1 110 ? -3.174 -9.719 6.332 1 98.25 110 SER A O 1
ATOM 829 N N . THR A 1 111 ? -2.406 -9.273 8.43 1 97.12 111 THR A N 1
ATOM 830 C CA . THR A 1 111 ? -2.391 -10.711 8.688 1 97.12 111 THR A CA 1
ATOM 831 C C . THR A 1 111 ? -2.385 -10.984 10.195 1 97.12 111 THR A C 1
ATOM 833 O O . THR A 1 111 ? -1.944 -10.148 10.984 1 97.12 111 THR A O 1
ATOM 836 N N . ASP A 1 112 ? -2.865 -12.086 10.523 1 94.06 112 ASP A N 1
ATOM 837 C CA . ASP A 1 112 ? -2.785 -12.594 11.891 1 94.06 112 ASP A CA 1
ATOM 838 C C . ASP A 1 112 ? -1.578 -13.508 12.07 1 94.06 112 ASP A C 1
ATOM 840 O O . ASP A 1 112 ? -1.275 -13.938 13.18 1 94.06 112 ASP A O 1
ATOM 844 N N . SER A 1 113 ? -0.931 -13.828 10.938 1 93.25 113 SER A N 1
ATOM 845 C CA . SER A 1 113 ? 0.275 -14.648 11.008 1 93.25 113 SER A CA 1
ATOM 846 C C . SER A 1 113 ? 1.451 -13.852 11.562 1 93.25 113 SER A C 1
ATOM 848 O O . SER A 1 113 ? 1.611 -12.672 11.25 1 93.25 113 SER A O 1
ATOM 850 N N . LYS A 1 114 ? 2.342 -14.453 12.281 1 92.12 114 LYS A N 1
ATOM 851 C CA . LYS A 1 114 ? 3.516 -13.781 12.836 1 92.12 114 LYS A CA 1
ATOM 852 C C . LYS A 1 114 ? 4.668 -13.773 11.828 1 92.12 114 LYS A C 1
ATOM 854 O O . LYS A 1 114 ? 5.711 -13.164 12.078 1 92.12 114 LYS A O 1
ATOM 859 N N . THR A 1 115 ? 4.5 -14.344 10.727 1 91.06 115 THR A N 1
ATOM 860 C CA . THR A 1 115 ? 5.574 -14.594 9.773 1 91.06 115 THR A CA 1
ATOM 861 C C . THR A 1 115 ? 6.273 -13.297 9.391 1 91.06 115 THR A C 1
ATOM 863 O O . THR A 1 115 ? 7.504 -13.219 9.414 1 91.06 115 THR A O 1
ATOM 866 N N . ASN A 1 116 ? 5.535 -12.242 9.141 1 93.88 116 ASN A N 1
ATOM 867 C CA . ASN A 1 116 ? 6.141 -10.984 8.711 1 93.88 116 ASN A CA 1
ATOM 868 C C . ASN A 1 116 ? 6.785 -10.242 9.883 1 93.88 116 ASN A C 1
ATOM 870 O O . ASN A 1 116 ? 7.824 -9.602 9.719 1 93.88 116 ASN A O 1
ATOM 874 N N . ARG A 1 117 ? 6.211 -10.375 10.984 1 91.88 117 ARG A N 1
ATOM 875 C CA . ARG A 1 117 ? 6.742 -9.727 12.18 1 91.88 117 ARG A CA 1
ATOM 876 C C . ARG A 1 117 ? 8.102 -10.305 12.562 1 91.88 117 ARG A C 1
ATOM 878 O O . ARG A 1 117 ? 9.023 -9.562 12.906 1 91.88 117 ARG A O 1
ATOM 885 N N . VAL A 1 118 ? 8.203 -11.57 12.414 1 91.44 118 VAL A N 1
ATOM 886 C CA . VAL A 1 118 ? 9.445 -12.25 12.781 1 91.44 118 VAL A CA 1
ATOM 887 C C . VAL A 1 118 ? 10.57 -11.82 11.836 1 91.44 118 VAL A C 1
ATOM 889 O O . VAL A 1 118 ? 11.688 -11.547 12.281 1 91.44 118 VAL A O 1
ATOM 892 N N . ARG A 1 119 ? 10.289 -11.664 10.648 1 92.44 119 ARG A N 1
ATOM 893 C CA . ARG A 1 119 ? 11.352 -11.383 9.68 1 92.44 119 ARG A CA 1
ATOM 894 C C . ARG A 1 119 ? 11.672 -9.891 9.641 1 92.44 119 ARG A C 1
ATOM 896 O O . ARG A 1 119 ? 12.672 -9.484 9.047 1 92.44 119 ARG A O 1
ATOM 903 N N . PHE A 1 120 ? 10.812 -9.109 10.281 1 95.81 120 PHE A N 1
ATOM 904 C CA . PHE A 1 120 ? 10.984 -7.66 10.219 1 95.81 120 PHE A CA 1
ATOM 905 C C . PHE A 1 120 ? 11.242 -7.09 11.609 1 95.81 120 PHE A C 1
ATOM 907 O O . PHE A 1 120 ? 10.68 -6.059 11.977 1 95.81 120 PHE A O 1
ATOM 914 N N . LEU A 1 121 ? 12.031 -7.781 12.383 1 93.25 121 LEU A N 1
ATOM 915 C CA . LEU A 1 121 ? 12.562 -7.375 13.68 1 93.25 121 LEU A CA 1
ATOM 916 C C . LEU A 1 121 ? 11.438 -7.094 14.664 1 93.25 121 LEU A C 1
ATOM 918 O O . LEU A 1 121 ? 11.539 -6.184 15.492 1 93.25 121 LEU A O 1
ATOM 922 N N . ASN A 1 122 ? 10.312 -7.719 14.469 1 92.75 122 ASN A N 1
ATOM 923 C CA . ASN A 1 122 ? 9.133 -7.68 15.328 1 92.75 122 ASN A CA 1
ATOM 924 C C . ASN A 1 122 ? 8.414 -6.34 15.227 1 92.75 122 ASN A C 1
ATOM 926 O O . ASN A 1 122 ? 7.68 -5.953 16.141 1 92.75 122 ASN A O 1
ATOM 930 N N . HIS A 1 123 ? 8.695 -5.594 14.156 1 93.88 123 HIS A N 1
ATOM 931 C CA . HIS A 1 123 ? 7.934 -4.387 13.859 1 93.88 123 HIS A CA 1
ATOM 932 C C . HIS A 1 123 ? 6.758 -4.691 12.945 1 93.88 123 HIS A C 1
ATOM 934 O O . HIS A 1 123 ? 6.699 -5.758 12.328 1 93.88 123 HIS A O 1
ATOM 940 N N . ASP A 1 124 ? 5.828 -3.801 12.969 1 94.75 124 ASP A N 1
ATOM 941 C CA . ASP A 1 124 ? 4.695 -3.939 12.055 1 94.75 124 ASP A CA 1
ATOM 942 C C . ASP A 1 124 ? 5.113 -3.629 10.617 1 94.75 124 ASP A C 1
ATOM 944 O O . ASP A 1 124 ? 5.5 -2.5 10.305 1 94.75 124 ASP A O 1
ATOM 948 N N . LEU A 1 125 ? 5.047 -4.633 9.758 1 97.38 125 LEU A N 1
ATOM 949 C CA . LEU A 1 125 ? 5.391 -4.473 8.352 1 97.38 125 LEU A CA 1
ATOM 950 C C . LEU A 1 125 ? 4.156 -4.125 7.523 1 97.38 125 LEU A C 1
ATOM 952 O O . LEU A 1 125 ? 3.158 -4.852 7.559 1 97.38 125 LEU A O 1
ATOM 956 N N . SER A 1 126 ? 4.211 -2.99 6.883 1 98.44 126 SER A N 1
ATOM 957 C CA . SER A 1 126 ? 3.205 -2.734 5.859 1 98.44 126 SER A CA 1
ATOM 958 C C . SER A 1 126 ? 3.506 -3.514 4.582 1 98.44 126 SER A C 1
ATOM 960 O O . SER A 1 126 ? 4.254 -3.043 3.723 1 98.44 126 SER A O 1
ATOM 962 N N . ALA A 1 127 ? 2.893 -4.707 4.465 1 98.62 127 ALA A N 1
ATOM 963 C CA . ALA A 1 127 ? 3.076 -5.547 3.281 1 98.62 127 ALA A CA 1
ATOM 964 C C . ALA A 1 127 ? 2.271 -5.012 2.1 1 98.62 127 ALA A C 1
ATOM 966 O O . ALA A 1 127 ? 1.041 -5.074 2.1 1 98.62 127 ALA A O 1
ATOM 967 N N . THR A 1 128 ? 2.982 -4.539 1.117 1 98.75 128 THR A N 1
ATOM 968 C CA . THR A 1 128 ? 2.334 -3.852 0.005 1 98.75 128 THR A CA 1
ATOM 969 C C . THR A 1 128 ? 2.818 -4.41 -1.33 1 98.75 128 THR A C 1
ATOM 971 O O . THR A 1 128 ? 3.904 -4.988 -1.411 1 98.75 128 THR A O 1
ATOM 974 N N . PRO A 1 129 ? 1.997 -4.309 -2.383 1 98.75 129 PRO A N 1
ATOM 975 C CA . PRO A 1 129 ? 2.432 -4.684 -3.73 1 98.75 129 PRO A CA 1
ATOM 976 C C . PRO A 1 129 ? 3.357 -3.646 -4.363 1 98.75 129 PRO A C 1
ATOM 978 O O . PRO A 1 129 ? 3.58 -2.58 -3.783 1 98.75 129 PRO A O 1
ATOM 981 N N . ASP A 1 130 ? 3.883 -4.066 -5.5 1 98.44 130 ASP A N 1
ATOM 982 C CA . ASP A 1 130 ? 4.605 -3.125 -6.352 1 98.44 130 ASP A CA 1
ATOM 983 C C . ASP A 1 130 ? 3.648 -2.115 -6.984 1 98.44 130 ASP A C 1
ATOM 985 O O . ASP A 1 130 ? 2.6 -2.49 -7.508 1 98.44 130 ASP A O 1
ATOM 989 N N . PHE A 1 131 ? 3.977 -0.876 -6.891 1 98.38 131 PHE A N 1
ATOM 990 C CA . PHE A 1 131 ? 3.094 0.184 -7.363 1 98.38 131 PHE A CA 1
ATOM 991 C C . PHE A 1 131 ? 2.902 0.095 -8.875 1 98.38 131 PHE A C 1
ATOM 993 O O . PHE A 1 131 ? 1.793 0.287 -9.375 1 98.38 131 PHE A O 1
ATOM 1000 N N . GLU A 1 132 ? 3.965 -0.165 -9.57 1 97.25 132 GLU A N 1
ATOM 1001 C CA . GLU A 1 132 ? 3.879 -0.241 -11.023 1 97.25 132 GLU A CA 1
ATOM 1002 C C . GLU A 1 132 ? 2.965 -1.383 -11.469 1 97.25 132 GLU A C 1
ATOM 1004 O O . GLU A 1 132 ? 2.191 -1.235 -12.414 1 97.25 132 GLU A O 1
ATOM 1009 N N . LEU A 1 133 ? 3.061 -2.516 -10.766 1 98.25 133 LEU A N 1
ATOM 1010 C CA . LEU A 1 133 ? 2.166 -3.623 -11.086 1 98.25 133 LEU A CA 1
ATOM 1011 C C . LEU A 1 133 ? 0.716 -3.252 -10.797 1 98.25 133 LEU A C 1
ATOM 1013 O O . LEU A 1 133 ? -0.184 -3.598 -11.562 1 98.25 133 LEU A O 1
ATOM 1017 N N . SER A 1 134 ? 0.53 -2.545 -9.703 1 98.62 134 SER A N 1
ATOM 1018 C CA . SER A 1 134 ? -0.815 -2.096 -9.367 1 98.62 134 SER A CA 1
ATOM 1019 C C . SER A 1 134 ? -1.369 -1.149 -10.43 1 98.62 134 SER A C 1
ATOM 1021 O O . SER A 1 134 ? -2.531 -1.264 -10.82 1 98.62 134 SER A O 1
ATOM 1023 N N . LEU A 1 135 ? -0.523 -0.208 -10.844 1 97.81 135 LEU A N 1
ATOM 1024 C CA . LEU A 1 135 ? -0.918 0.742 -11.883 1 97.81 135 LEU A CA 1
ATOM 1025 C C . LEU A 1 135 ? -1.251 0.021 -13.18 1 97.81 135 LEU A C 1
ATOM 1027 O O . LEU A 1 135 ? -2.248 0.338 -13.836 1 97.81 135 LEU A O 1
ATOM 1031 N N . ARG A 1 136 ? -0.449 -1 -13.539 1 98.06 136 ARG A N 1
ATOM 1032 C CA . ARG A 1 136 ? -0.682 -1.784 -14.75 1 98.06 136 ARG A CA 1
ATOM 1033 C C . ARG A 1 136 ? -2.006 -2.535 -14.672 1 98.06 136 ARG A C 1
ATOM 1035 O O . ARG A 1 136 ? -2.758 -2.588 -15.648 1 98.06 136 ARG A O 1
ATOM 1042 N N . ALA A 1 137 ? -2.234 -3.082 -13.508 1 98.62 137 ALA A N 1
ATOM 1043 C CA . ALA A 1 137 ? -3.494 -3.795 -13.305 1 98.62 137 ALA A CA 1
ATOM 1044 C C . ALA A 1 137 ? -4.688 -2.852 -13.438 1 98.62 137 ALA A C 1
ATOM 1046 O O . ALA A 1 137 ? -5.664 -3.174 -14.117 1 98.62 137 ALA A O 1
ATOM 1047 N N . TYR A 1 138 ? -4.582 -1.697 -12.836 1 98.5 138 TYR A N 1
ATOM 1048 C CA . TYR A 1 138 ? -5.652 -0.707 -12.859 1 98.5 138 TYR A CA 1
ATOM 1049 C C . TYR A 1 138 ? -5.938 -0.252 -14.289 1 98.5 138 TYR A C 1
ATOM 1051 O O . TYR A 1 138 ? -7.094 -0.243 -14.719 1 98.5 138 TYR A O 1
ATOM 1059 N N . GLN A 1 139 ? -4.883 0.074 -15.016 1 98.06 139 GLN A N 1
ATOM 1060 C CA . GLN A 1 139 ? -5.02 0.562 -16.391 1 98.06 139 GLN A CA 1
ATOM 1061 C C . GLN A 1 139 ? -5.559 -0.527 -17.312 1 98.06 139 GLN A C 1
ATOM 1063 O O . GLN A 1 139 ? -6.395 -0.259 -18.172 1 98.06 139 GLN A O 1
ATOM 1068 N N . THR A 1 140 ? -5.074 -1.729 -17.109 1 98.56 140 THR A N 1
ATOM 1069 C CA . THR A 1 140 ? -5.535 -2.846 -17.922 1 98.56 140 THR A CA 1
ATOM 1070 C C . THR A 1 140 ? -7.008 -3.139 -17.656 1 98.56 140 THR A C 1
ATOM 1072 O O . THR A 1 140 ? -7.781 -3.387 -18.578 1 98.56 140 THR A O 1
ATOM 1075 N N . ALA A 1 141 ? -7.398 -3.105 -16.391 1 98.31 141 ALA A N 1
ATOM 1076 C CA . ALA A 1 141 ? -8.797 -3.332 -16.031 1 98.31 141 ALA A CA 1
ATOM 1077 C C . ALA A 1 141 ? -9.703 -2.291 -16.672 1 98.31 141 ALA A C 1
ATOM 1079 O O . ALA A 1 141 ? -10.766 -2.629 -17.203 1 98.31 141 ALA A O 1
ATOM 1080 N N . LYS A 1 142 ? -9.266 -1.069 -16.656 1 97.69 142 LYS A N 1
ATOM 1081 C CA . LYS A 1 142 ? -10.031 -0.006 -17.297 1 97.69 142 LYS A CA 1
ATOM 1082 C C . LYS A 1 142 ? -10.188 -0.268 -18.781 1 97.69 142 LYS A C 1
ATOM 1084 O O . LYS A 1 142 ? -11.289 -0.126 -19.328 1 97.69 142 LYS A O 1
ATOM 1089 N N . ARG A 1 143 ? -9.125 -0.65 -19.422 1 97.56 143 ARG A N 1
ATOM 1090 C CA . ARG A 1 143 ? -9.141 -0.943 -20.859 1 97.56 143 ARG A CA 1
ATOM 1091 C C . ARG A 1 143 ? -10.102 -2.09 -21.156 1 97.56 143 ARG A C 1
ATOM 1093 O O . ARG A 1 143 ? -10.773 -2.08 -22.203 1 97.56 143 ARG A O 1
ATOM 1100 N N . LEU A 1 144 ? -10.188 -3.053 -20.234 1 97.19 144 LEU A N 1
ATOM 1101 C CA . LEU A 1 144 ? -11.008 -4.242 -20.453 1 97.19 144 LEU A CA 1
ATOM 1102 C C . LEU A 1 144 ? -12.43 -4.023 -19.938 1 97.19 144 LEU A C 1
ATOM 1104 O O . LEU A 1 144 ? -13.281 -4.906 -20.078 1 97.19 144 LEU A O 1
ATOM 1108 N N . GLY A 1 145 ? -12.719 -2.896 -19.281 1 97.12 145 GLY A N 1
ATOM 1109 C CA . GLY A 1 145 ? -14.039 -2.604 -18.734 1 97.12 145 GLY A CA 1
ATOM 1110 C C . GLY A 1 145 ? -14.328 -3.348 -17.453 1 97.12 145 GLY A C 1
ATOM 1111 O O . GLY A 1 145 ? -15.484 -3.621 -17.125 1 97.12 145 GLY A O 1
ATOM 1112 N N . ILE A 1 146 ? -13.258 -3.744 -16.781 1 96.12 146 ILE A N 1
ATOM 1113 C CA . ILE A 1 146 ? -13.398 -4.449 -15.516 1 96.12 146 ILE A CA 1
ATOM 1114 C C . ILE A 1 146 ? -13.352 -3.447 -14.359 1 96.12 146 ILE A C 1
ATOM 1116 O O . ILE A 1 146 ? -12.422 -2.637 -14.273 1 96.12 146 ILE A O 1
ATOM 1120 N N . ASP A 1 147 ? -14.352 -3.451 -13.516 1 96.19 147 ASP A N 1
ATOM 1121 C CA . ASP A 1 147 ? -14.391 -2.586 -12.344 1 96.19 147 ASP A CA 1
ATOM 1122 C C . ASP A 1 147 ? -13.609 -3.197 -11.188 1 96.19 147 ASP A C 1
ATOM 1124 O O . ASP A 1 147 ? -14.172 -3.908 -10.352 1 96.19 147 ASP A O 1
ATOM 1128 N N . LEU A 1 148 ? -12.352 -2.883 -11.094 1 97.44 148 LEU A N 1
ATOM 1129 C CA . LEU A 1 148 ? -11.492 -3.391 -10.031 1 97.44 148 LEU A CA 1
ATOM 1130 C C . LEU A 1 148 ? -11.867 -2.777 -8.688 1 97.44 148 LEU A C 1
ATOM 1132 O O . LEU A 1 148 ? -12.094 -1.567 -8.594 1 97.44 148 LEU A O 1
ATOM 1136 N N . LYS A 1 149 ? -12.094 -3.635 -7.695 1 98.56 149 LYS A N 1
ATOM 1137 C CA . LYS A 1 149 ? -12.266 -3.168 -6.324 1 98.56 149 LYS A CA 1
ATOM 1138 C C . LYS A 1 149 ? -10.93 -3.055 -5.602 1 98.56 149 LYS A C 1
ATOM 1140 O O . LYS A 1 149 ? -10.195 -4.039 -5.484 1 98.56 149 LYS A O 1
ATOM 1145 N N . ILE A 1 150 ? -10.633 -1.874 -5.176 1 98.56 150 ILE A N 1
ATOM 1146 C CA . ILE A 1 150 ? -9.281 -1.584 -4.699 1 98.56 150 ILE A CA 1
ATOM 1147 C C . ILE A 1 150 ? -9.297 -1.379 -3.188 1 98.56 150 ILE A C 1
ATOM 1149 O O . ILE A 1 150 ? -10.047 -0.542 -2.678 1 98.56 150 ILE A O 1
ATOM 1153 N N . GLY A 1 151 ? -8.562 -2.105 -2.439 1 98.38 151 GLY A N 1
ATOM 1154 C CA . GLY A 1 151 ? -8.438 -2.01 -0.993 1 98.38 151 GLY A CA 1
ATOM 1155 C C . GLY A 1 151 ? -7.5 -3.051 -0.405 1 98.38 151 GLY A C 1
ATOM 1156 O O . GLY A 1 151 ? -6.801 -3.75 -1.14 1 98.38 151 GLY A O 1
ATOM 1157 N N . ASN A 1 152 ? -7.422 -3.104 0.891 1 98.75 152 ASN A N 1
ATOM 1158 C CA . ASN A 1 152 ? -6.574 -4.082 1.561 1 98.75 152 ASN A CA 1
ATOM 1159 C C . ASN A 1 152 ? -7.266 -5.438 1.673 1 98.75 152 ASN A C 1
ATOM 1161 O O . ASN A 1 152 ? -8.484 -5.531 1.539 1 98.75 152 ASN A O 1
ATOM 1165 N N . VAL A 1 153 ? -6.457 -6.434 1.839 1 98.69 153 VAL A N 1
ATOM 1166 C CA . VAL A 1 153 ? -6.957 -7.762 2.186 1 98.69 153 VAL A CA 1
ATOM 1167 C C . VAL A 1 153 ? -6.332 -8.219 3.502 1 98.69 153 VAL A C 1
ATOM 1169 O O . VAL A 1 153 ? -5.336 -7.652 3.955 1 98.69 153 VAL A O 1
ATOM 1172 N N . PHE A 1 154 ? -7.02 -9.148 4.145 1 97.94 154 PHE A N 1
ATOM 1173 C CA . PHE A 1 154 ? -6.516 -9.797 5.348 1 97.94 154 PHE A CA 1
ATOM 1174 C C . PHE A 1 154 ? -6.121 -11.242 5.059 1 97.94 154 PHE A C 1
ATOM 1176 O O . PHE A 1 154 ? -6.965 -12.062 4.691 1 97.94 154 PHE A O 1
ATOM 1183 N N . SER A 1 155 ? -4.824 -11.516 5.176 1 97.75 155 SER A N 1
ATOM 1184 C CA . SER A 1 155 ? -4.32 -12.875 4.98 1 97.75 155 SER A CA 1
ATOM 1185 C C . SER A 1 155 ? -4.359 -13.664 6.285 1 97.75 155 SER A C 1
ATOM 1187 O O . SER A 1 155 ? -3.51 -13.477 7.16 1 97.75 155 SER A O 1
ATOM 1189 N N . SER A 1 156 ? -5.227 -14.641 6.34 1 95.5 156 SER A N 1
ATOM 1190 C CA . SER A 1 156 ? -5.383 -15.414 7.566 1 95.5 156 SER A CA 1
ATOM 1191 C C . SER A 1 156 ? -4.801 -16.812 7.41 1 95.5 156 SER A C 1
ATOM 1193 O O . SER A 1 156 ? -4.902 -17.422 6.344 1 95.5 156 SER A O 1
ATOM 1195 N N . ASP A 1 157 ? -4.258 -17.25 8.5 1 91 157 ASP A N 1
ATOM 1196 C CA . ASP A 1 157 ? -3.787 -18.641 8.516 1 91 157 ASP A CA 1
ATOM 1197 C C . ASP A 1 157 ? -4.914 -19.594 8.875 1 91 157 ASP A C 1
ATOM 1199 O O . ASP A 1 157 ? -4.723 -20.812 8.875 1 91 157 ASP A O 1
ATOM 1203 N N . PHE A 1 158 ? -6.078 -19.016 9.094 1 87.69 158 PHE A N 1
ATOM 1204 C CA . PHE A 1 158 ? -7.242 -19.844 9.422 1 87.69 158 PHE A CA 1
ATOM 1205 C C . PHE A 1 158 ? -8.305 -19.719 8.336 1 87.69 158 PHE A C 1
ATOM 1207 O O . PHE A 1 158 ? -8.852 -18.641 8.109 1 87.69 158 PHE A O 1
ATOM 1214 N N . PHE A 1 159 ? -8.57 -20.828 7.848 1 84.62 159 PHE A N 1
ATOM 1215 C CA . PHE A 1 159 ? -9.68 -20.844 6.902 1 84.62 159 PHE A CA 1
ATOM 1216 C C . PHE A 1 159 ? -11.016 -20.766 7.629 1 84.62 159 PHE A C 1
ATOM 1218 O O . PHE A 1 159 ? -11.891 -19.984 7.254 1 84.62 159 PHE A O 1
ATOM 1225 N N . TYR A 1 160 ? -11.086 -21.594 8.594 1 84.06 160 TYR A N 1
ATOM 1226 C CA . TYR A 1 160 ? -12.25 -21.547 9.469 1 84.06 160 TYR A CA 1
ATOM 1227 C C . TYR A 1 160 ? -12 -20.641 10.656 1 84.06 160 TYR A C 1
ATOM 1229 O O . TYR A 1 160 ? -11.523 -21.078 11.703 1 84.06 160 TYR A O 1
ATOM 1237 N N . SER A 1 161 ? -12.344 -19.359 10.43 1 77.19 161 SER A N 1
ATOM 1238 C CA . SER A 1 161 ? -11.945 -18.344 11.398 1 77.19 161 SER A CA 1
ATOM 1239 C C . SER A 1 161 ? -12.828 -18.406 12.648 1 77.19 161 SER A C 1
ATOM 1241 O O . SER A 1 161 ? -14.039 -18.594 12.547 1 77.19 161 SER A O 1
ATOM 1243 N N . PHE A 1 162 ? -12.094 -18.203 13.695 1 74.62 162 PHE A N 1
ATOM 1244 C CA . PHE A 1 162 ? -12.812 -18.094 14.953 1 74.62 162 PHE A CA 1
ATOM 1245 C C . PHE A 1 162 ? -13.078 -16.625 15.297 1 74.62 162 PHE A C 1
ATOM 1247 O O . PHE A 1 162 ? -13.883 -16.328 16.172 1 74.62 162 PHE A O 1
ATOM 1254 N N . GLU A 1 163 ? -12.445 -15.734 14.609 1 80.12 163 GLU A N 1
ATOM 1255 C CA . GLU A 1 163 ? -12.586 -14.312 14.922 1 80.12 163 GLU A CA 1
ATOM 1256 C C . GLU A 1 163 ? -13.547 -13.625 13.953 1 80.12 163 GLU A C 1
ATOM 1258 O O . GLU A 1 163 ? -13.227 -12.57 13.398 1 80.12 163 GLU A O 1
ATOM 1263 N N . THR A 1 164 ? -14.68 -14.188 13.766 1 82.62 164 THR A N 1
ATOM 1264 C CA . THR A 1 164 ? -15.648 -13.633 12.828 1 82.62 164 THR A CA 1
ATOM 1265 C C . THR A 1 164 ? -16.094 -12.25 13.281 1 82.62 164 THR A C 1
ATOM 1267 O O . THR A 1 164 ? -16.547 -11.438 12.461 1 82.62 164 THR A O 1
ATOM 1270 N N . HIS A 1 165 ? -15.961 -12 14.508 1 84.06 165 HIS A N 1
ATOM 1271 C CA . HIS A 1 165 ? -16.328 -10.703 15.055 1 84.06 165 HIS A CA 1
ATOM 1272 C C . HIS A 1 165 ? -15.391 -9.609 14.57 1 84.06 165 HIS A C 1
ATOM 1274 O O . HIS A 1 165 ? -15.703 -8.422 14.664 1 84.06 165 HIS A O 1
ATOM 1280 N N . ALA A 1 166 ? -14.242 -10.031 14 1 90.12 166 ALA A N 1
ATOM 1281 C CA . ALA A 1 166 ? -13.219 -9.086 13.57 1 90.12 166 ALA A CA 1
ATOM 1282 C C . ALA A 1 166 ? -13.508 -8.562 12.164 1 90.12 166 ALA A C 1
ATOM 1284 O O . ALA A 1 166 ? -12.938 -7.555 11.742 1 90.12 166 ALA A O 1
ATOM 1285 N N . PHE A 1 167 ? -14.453 -9.219 11.484 1 92.25 167 PHE A N 1
ATOM 1286 C CA . PHE A 1 167 ? -14.68 -8.891 10.086 1 92.25 167 PHE A CA 1
ATOM 1287 C C . PHE A 1 167 ? -15.156 -7.453 9.93 1 92.25 167 PHE A C 1
ATOM 1289 O O . PHE A 1 167 ? -14.711 -6.738 9.031 1 92.25 167 PHE A O 1
ATOM 1296 N N . GLY A 1 168 ? -16.031 -7.066 10.844 1 93.06 168 GLY A N 1
ATOM 1297 C CA . GLY A 1 168 ? -16.531 -5.703 10.789 1 93.06 168 GLY A CA 1
ATOM 1298 C C . GLY A 1 168 ? -15.445 -4.66 10.961 1 93.06 168 GLY A C 1
ATOM 1299 O O . GLY A 1 168 ? -15.414 -3.658 10.242 1 93.06 168 GLY A O 1
ATOM 1300 N N . LEU A 1 169 ? -14.57 -4.945 11.891 1 95.06 169 LEU A N 1
ATOM 1301 C CA . LEU A 1 169 ? -13.461 -4.027 12.125 1 95.06 169 LEU A CA 1
ATOM 1302 C C . LEU A 1 169 ? -12.531 -3.977 10.914 1 95.06 169 LEU A C 1
ATOM 1304 O O . LEU A 1 169 ? -12.094 -2.9 10.508 1 95.06 169 LEU A O 1
ATOM 1308 N N . MET A 1 170 ? -12.227 -5.109 10.359 1 96.25 170 MET A N 1
ATOM 1309 C CA . MET A 1 170 ? -11.359 -5.176 9.18 1 96.25 170 MET A CA 1
ATOM 1310 C C . MET A 1 170 ? -11.953 -4.387 8.023 1 96.25 170 MET A C 1
ATOM 1312 O O . MET A 1 170 ? -11.25 -3.645 7.34 1 96.25 170 MET A O 1
ATOM 1316 N N . ALA A 1 171 ? -13.242 -4.574 7.883 1 96.62 171 ALA A N 1
ATOM 1317 C CA . ALA A 1 171 ? -13.93 -3.834 6.828 1 96.62 171 ALA A CA 1
ATOM 1318 C C . ALA A 1 171 ? -13.852 -2.33 7.074 1 96.62 171 ALA A C 1
ATOM 1320 O O . ALA A 1 171 ? -13.68 -1.55 6.137 1 96.62 171 ALA A O 1
ATOM 1321 N N . GLN A 1 172 ? -13.977 -1.951 8.328 1 96.44 172 GLN A N 1
ATOM 1322 C CA . GLN A 1 172 ? -13.875 -0.544 8.703 1 96.44 172 GLN A CA 1
ATOM 1323 C C . GLN A 1 172 ? -12.516 0.029 8.305 1 96.44 172 GLN A C 1
ATOM 1325 O O . GLN A 1 172 ? -12.422 1.194 7.91 1 96.44 172 GLN A O 1
ATOM 1330 N N . TYR A 1 173 ? -11.492 -0.757 8.352 1 97.38 173 TYR A N 1
ATOM 1331 C CA . TYR A 1 173 ? -10.141 -0.343 7.996 1 97.38 173 TYR A CA 1
ATOM 1332 C C . TYR A 1 173 ? -9.867 -0.598 6.52 1 97.38 173 TYR A C 1
ATOM 1334 O O . TYR A 1 173 ? -8.727 -0.842 6.125 1 97.38 173 TYR A O 1
ATOM 1342 N N . ASN A 1 174 ? -10.836 -0.691 5.727 1 97.06 174 ASN A N 1
ATOM 1343 C CA . ASN A 1 174 ? -10.773 -0.759 4.27 1 97.06 174 ASN A CA 1
ATOM 1344 C C . ASN A 1 174 ? -10.242 -2.109 3.793 1 97.06 174 ASN A C 1
ATOM 1346 O O . ASN A 1 174 ? -9.555 -2.189 2.771 1 97.06 174 ASN A O 1
ATOM 1350 N N . HIS A 1 175 ? -10.43 -3.131 4.598 1 98.44 175 HIS A N 1
ATOM 1351 C CA . HIS A 1 175 ? -10.211 -4.48 4.098 1 98.44 175 HIS A CA 1
ATOM 1352 C C . HIS A 1 175 ? -11.445 -5.02 3.391 1 98.44 175 HIS A C 1
ATOM 1354 O O . HIS A 1 175 ? -12.539 -5.023 3.963 1 98.44 175 HIS A O 1
ATOM 1360 N N . LEU A 1 176 ? -11.195 -5.52 2.205 1 98.56 176 LEU A N 1
ATOM 1361 C CA . LEU A 1 176 ? -12.328 -5.898 1.363 1 98.56 176 LEU A CA 1
ATOM 1362 C C . LEU A 1 176 ? -12.625 -7.387 1.489 1 98.56 176 LEU A C 1
ATOM 1364 O O . LEU A 1 176 ? -13.766 -7.812 1.301 1 98.56 176 LEU A O 1
ATOM 1368 N N . ALA A 1 177 ? -11.547 -8.133 1.812 1 98.06 177 ALA A N 1
ATOM 1369 C CA . ALA A 1 177 ? -11.719 -9.586 1.761 1 98.06 177 ALA A CA 1
ATOM 1370 C C . ALA A 1 177 ? -10.656 -10.289 2.6 1 98.06 177 ALA A C 1
ATOM 1372 O O . ALA A 1 177 ? -9.656 -9.68 2.988 1 98.06 177 ALA A O 1
ATOM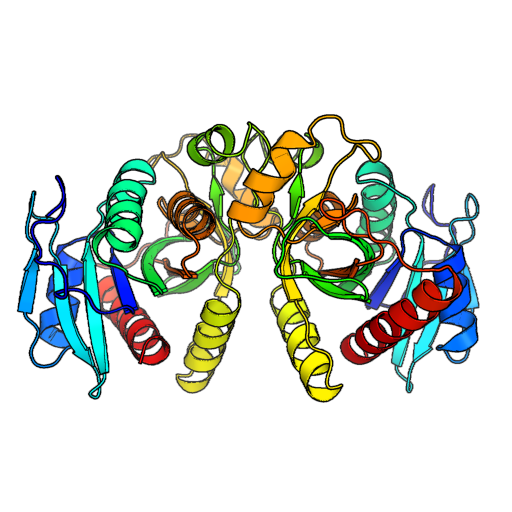 1373 N N . ILE A 1 178 ? -10.938 -11.531 2.871 1 97.19 178 ILE A N 1
ATOM 1374 C CA . ILE A 1 178 ? -10.016 -12.43 3.553 1 97.19 178 ILE A CA 1
ATOM 1375 C C . ILE A 1 178 ? -9.477 -13.461 2.564 1 97.19 178 ILE A C 1
ATOM 1377 O O . ILE A 1 178 ? -10.234 -14.023 1.769 1 97.19 178 ILE A O 1
ATOM 1381 N N . GLU A 1 179 ? -8.25 -13.609 2.559 1 96.88 179 GLU A N 1
ATOM 1382 C CA . GLU A 1 179 ? -7.562 -14.672 1.83 1 96.88 179 GLU A CA 1
ATOM 1383 C C . GLU A 1 179 ? -6.379 -15.219 2.629 1 96.88 179 GLU A C 1
ATOM 1385 O O . GLU A 1 179 ? -6.281 -14.984 3.836 1 96.88 179 GLU A O 1
ATOM 1390 N N . MET A 1 180 ? -5.508 -16.016 1.981 1 97.38 180 MET A N 1
ATOM 1391 C CA . MET A 1 180 ? -4.625 -16.75 2.885 1 97.38 180 MET A CA 1
ATOM 1392 C C . MET A 1 180 ? -3.166 -16.578 2.48 1 97.38 180 MET A C 1
ATOM 1394 O O . MET A 1 180 ? -2.281 -17.234 3.035 1 97.38 180 MET A O 1
ATOM 1398 N N . GLU A 1 181 ? -2.848 -15.734 1.434 1 98.31 181 GLU A N 1
ATOM 1399 C CA . GLU A 1 181 ? -1.481 -15.844 0.928 1 98.31 181 GLU A CA 1
ATOM 1400 C C . GLU A 1 181 ? -0.837 -14.469 0.776 1 98.31 181 GLU A C 1
ATOM 1402 O O . GLU A 1 181 ? 0.384 -14.336 0.88 1 98.31 181 GLU A O 1
ATOM 1407 N N . ALA A 1 182 ? -1.481 -13.352 0.546 1 98.69 182 ALA A N 1
ATOM 1408 C CA . ALA A 1 182 ? -0.969 -12.086 0.019 1 98.69 182 ALA A CA 1
ATOM 1409 C C . ALA A 1 182 ? 0.078 -11.492 0.953 1 98.69 182 ALA A C 1
ATOM 1411 O O . ALA A 1 182 ? 1.082 -10.938 0.497 1 98.69 182 ALA A O 1
ATOM 1412 N N . ALA A 1 183 ? -0.168 -11.578 2.273 1 98.62 183 ALA A N 1
ATOM 1413 C CA . ALA A 1 183 ? 0.767 -10.984 3.227 1 98.62 183 ALA A CA 1
ATOM 1414 C C . ALA A 1 183 ? 2.152 -11.609 3.094 1 98.62 183 ALA A C 1
ATOM 1416 O O . ALA A 1 183 ? 3.164 -10.906 3.123 1 98.62 183 ALA A O 1
ATOM 1417 N N . GLY A 1 184 ? 2.184 -12.922 2.955 1 98.31 184 GLY A N 1
ATOM 1418 C CA . GLY A 1 184 ? 3.449 -13.609 2.752 1 98.31 184 GLY A CA 1
ATOM 1419 C C . GLY A 1 184 ? 4.07 -13.32 1.397 1 98.31 184 GLY A C 1
ATOM 1420 O O . GLY A 1 184 ? 5.285 -13.141 1.29 1 98.31 184 GLY A O 1
ATOM 1421 N N . LEU A 1 185 ? 3.219 -13.305 0.354 1 98.75 185 LEU A N 1
ATOM 1422 C CA . LEU A 1 185 ? 3.674 -12.992 -0.997 1 98.75 185 LEU A CA 1
ATOM 1423 C C . LEU A 1 185 ? 4.383 -11.641 -1.032 1 98.75 185 LEU A C 1
ATOM 1425 O O . LEU A 1 185 ? 5.523 -11.547 -1.491 1 98.75 185 LEU A O 1
ATOM 1429 N N . TYR A 1 186 ? 3.723 -10.602 -0.517 1 98.81 186 TYR A N 1
ATOM 1430 C CA . TYR A 1 186 ? 4.258 -9.242 -0.567 1 98.81 186 TYR A CA 1
ATOM 1431 C C . TYR A 1 186 ? 5.543 -9.133 0.247 1 98.81 186 TYR A C 1
ATOM 1433 O O . TYR A 1 186 ? 6.543 -8.594 -0.228 1 98.81 186 TYR A O 1
ATOM 1441 N N . ALA A 1 187 ? 5.547 -9.68 1.438 1 98.5 187 ALA A N 1
ATOM 1442 C CA . ALA A 1 187 ? 6.719 -9.578 2.303 1 98.5 187 ALA A CA 1
ATOM 1443 C C . ALA A 1 187 ? 7.926 -10.266 1.673 1 98.5 187 ALA A C 1
ATOM 1445 O O . ALA A 1 187 ? 9.039 -9.727 1.699 1 98.5 187 ALA A O 1
ATOM 1446 N N . THR A 1 188 ? 7.715 -11.422 1.076 1 98.62 188 THR A N 1
ATOM 1447 C CA . THR A 1 188 ? 8.805 -12.172 0.46 1 98.62 188 THR A CA 1
ATOM 1448 C C . THR A 1 188 ? 9.336 -11.438 -0.769 1 98.62 188 THR A C 1
ATOM 1450 O O . THR A 1 188 ? 10.547 -11.336 -0.963 1 98.62 188 THR A O 1
ATOM 1453 N N . ALA A 1 189 ? 8.422 -10.938 -1.55 1 98.75 189 ALA A N 1
ATOM 1454 C CA . ALA A 1 189 ? 8.836 -10.188 -2.732 1 98.75 189 ALA A CA 1
ATOM 1455 C C . ALA A 1 189 ? 9.625 -8.938 -2.344 1 98.75 189 ALA A C 1
ATOM 1457 O O . ALA A 1 189 ? 10.633 -8.617 -2.971 1 98.75 189 ALA A O 1
ATOM 1458 N N . MET A 1 190 ? 9.156 -8.234 -1.346 1 98.31 190 MET A N 1
ATOM 1459 C CA . MET A 1 190 ? 9.867 -7.066 -0.843 1 98.31 190 MET A CA 1
ATOM 1460 C C . MET A 1 190 ? 11.273 -7.445 -0.389 1 98.31 190 MET A C 1
ATOM 1462 O O . MET A 1 190 ? 12.25 -6.797 -0.766 1 98.31 190 MET A O 1
ATOM 1466 N N . GLU A 1 191 ? 11.367 -8.469 0.384 1 97.75 191 GLU A N 1
ATOM 1467 C CA . GLU A 1 191 ? 12.641 -8.938 0.928 1 97.75 191 GLU A CA 1
ATOM 1468 C C . GLU A 1 191 ? 13.633 -9.258 -0.186 1 97.75 191 GLU A C 1
ATOM 1470 O O . GLU A 1 191 ? 14.828 -8.984 -0.057 1 97.75 191 GLU A O 1
ATOM 1475 N N . LEU A 1 192 ? 13.109 -9.82 -1.259 1 98.31 192 LEU A N 1
ATOM 1476 C CA . LEU A 1 192 ? 14 -10.375 -2.275 1 98.31 192 LEU A CA 1
ATOM 1477 C C . LEU A 1 192 ? 14.055 -9.469 -3.5 1 98.31 192 LEU A C 1
ATOM 1479 O O . LEU A 1 192 ? 14.555 -9.867 -4.551 1 98.31 192 LEU A O 1
ATOM 1483 N N . ASN A 1 193 ? 13.508 -8.305 -3.373 1 97.19 193 ASN A N 1
ATOM 1484 C CA . ASN A 1 193 ? 13.578 -7.258 -4.391 1 97.19 193 ASN A CA 1
ATOM 1485 C C . ASN A 1 193 ? 12.93 -7.703 -5.695 1 97.19 193 ASN A C 1
ATOM 1487 O O . ASN A 1 193 ? 13.516 -7.562 -6.77 1 97.19 193 ASN A O 1
ATOM 1491 N N . ALA A 1 194 ? 11.781 -8.305 -5.598 1 98.62 194 ALA A N 1
ATOM 1492 C CA . ALA A 1 194 ? 10.914 -8.625 -6.73 1 98.62 194 ALA A CA 1
ATOM 1493 C C . ALA A 1 194 ? 9.594 -7.867 -6.641 1 98.62 194 ALA A C 1
ATOM 1495 O O . ALA A 1 194 ? 9.266 -7.297 -5.598 1 98.62 194 ALA A O 1
ATOM 1496 N N . LYS A 1 195 ? 8.898 -7.738 -7.781 1 98.75 195 LYS A N 1
ATOM 1497 C CA . LYS A 1 195 ? 7.59 -7.098 -7.824 1 98.75 195 LYS A CA 1
ATOM 1498 C C . LYS A 1 195 ? 6.473 -8.117 -7.637 1 98.75 195 LYS A C 1
ATOM 1500 O O . LYS A 1 195 ? 6.531 -9.219 -8.188 1 98.75 195 LYS A O 1
ATOM 1505 N N . ALA A 1 196 ? 5.512 -7.754 -6.812 1 98.88 196 ALA A N 1
ATOM 1506 C CA . ALA A 1 196 ? 4.391 -8.672 -6.629 1 98.88 196 ALA A CA 1
ATOM 1507 C C . ALA A 1 196 ? 3.068 -7.91 -6.555 1 98.88 196 ALA A C 1
ATOM 1509 O O . ALA A 1 196 ? 3.039 -6.742 -6.168 1 98.88 196 ALA A O 1
ATOM 1510 N N . LEU A 1 197 ? 2.012 -8.531 -6.941 1 98.88 197 LEU A N 1
ATOM 1511 C CA . LEU A 1 197 ? 0.633 -8.062 -6.824 1 98.88 197 LEU A CA 1
ATOM 1512 C C . LEU A 1 197 ? -0.322 -9.242 -6.641 1 98.88 197 LEU A C 1
ATOM 1514 O O . LEU A 1 197 ? -0.083 -10.328 -7.168 1 98.88 197 LEU A O 1
ATOM 1518 N N . CYS A 1 198 ? -1.322 -9.016 -5.871 1 98.88 198 CYS A N 1
ATOM 1519 C CA . CYS A 1 198 ? -2.355 -10.023 -5.664 1 98.88 198 CYS A CA 1
ATOM 1520 C C . CYS A 1 198 ? -3.713 -9.516 -6.141 1 98.88 198 CYS A C 1
ATOM 1522 O O . CYS A 1 198 ? -4.16 -8.445 -5.727 1 98.88 198 CYS A O 1
ATOM 1524 N N . LEU A 1 199 ? -4.324 -10.242 -7.02 1 98.75 199 LEU A N 1
ATOM 1525 C C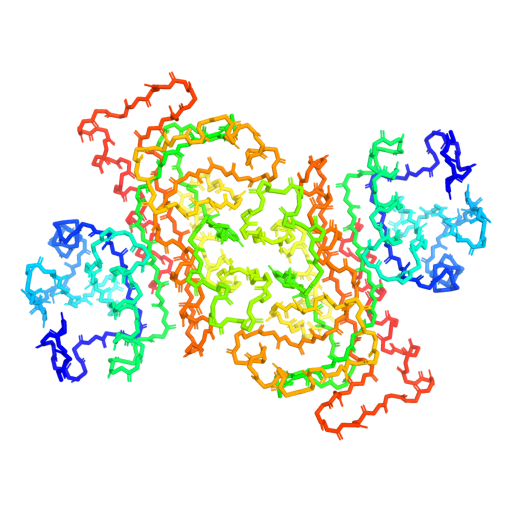A . LEU A 1 199 ? -5.715 -10.094 -7.426 1 98.75 199 LEU A CA 1
ATOM 1526 C C . LEU A 1 199 ? -6.555 -11.266 -6.922 1 98.75 199 LEU A C 1
ATOM 1528 O O . LEU A 1 199 ? -6.129 -12.414 -7 1 98.75 199 LEU A O 1
ATOM 1532 N N . CYS A 1 200 ? -7.719 -10.961 -6.406 1 97.94 200 CYS A N 1
ATOM 1533 C CA . CYS A 1 200 ? -8.586 -12.016 -5.902 1 97.94 200 CYS A CA 1
ATOM 1534 C C . CYS A 1 200 ? -10.008 -11.859 -6.445 1 97.94 200 CYS A C 1
ATOM 1536 O O . CYS A 1 200 ? -10.555 -10.758 -6.453 1 97.94 200 CYS A O 1
ATOM 1538 N N . SER A 1 201 ? -10.523 -12.945 -6.891 1 96.94 201 SER A N 1
ATOM 1539 C CA . SER A 1 201 ? -11.945 -12.977 -7.23 1 96.94 201 SER A CA 1
ATOM 1540 C C . SER A 1 201 ? -12.789 -13.375 -6.031 1 96.94 201 SER A C 1
ATOM 1542 O O . SER A 1 201 ? -12.477 -14.344 -5.336 1 96.94 201 SER A O 1
ATOM 1544 N N . VAL A 1 202 ? -13.859 -12.672 -5.824 1 97.06 202 VAL A N 1
ATOM 1545 C CA . VAL A 1 202 ? -14.727 -12.945 -4.684 1 97.06 202 VAL A CA 1
ATOM 1546 C C . VAL A 1 202 ? -15.586 -14.172 -4.973 1 97.06 202 VAL A C 1
ATOM 1548 O O . VAL A 1 202 ? -16.422 -14.148 -5.867 1 97.06 202 VAL A O 1
ATOM 1551 N N . SER A 1 203 ? -15.344 -15.188 -4.223 1 94.19 203 SER A N 1
ATOM 1552 C CA . SER A 1 203 ? -16.062 -16.438 -4.434 1 94.19 203 SER A CA 1
ATOM 1553 C C . SER A 1 203 ? -17.234 -16.578 -3.467 1 94.19 203 SER A C 1
ATOM 1555 O O . SER A 1 203 ? -18.172 -17.344 -3.721 1 94.19 203 SER A O 1
ATOM 1557 N N . ASP A 1 204 ? -17.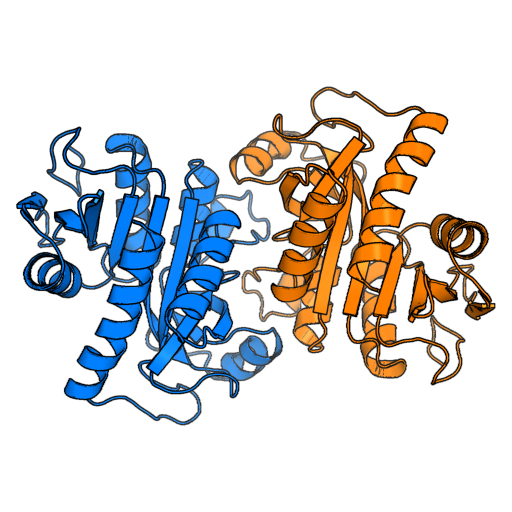156 -15.945 -2.371 1 92.94 204 ASP A N 1
ATOM 1558 C CA . ASP A 1 204 ? -18.188 -15.953 -1.343 1 92.94 204 ASP A CA 1
ATOM 1559 C C . ASP A 1 204 ? -18.141 -14.68 -0.502 1 92.94 204 ASP A C 1
ATOM 1561 O O . ASP A 1 204 ? -17.125 -13.969 -0.494 1 92.94 204 ASP A O 1
ATOM 1565 N N . HIS A 1 205 ? -19.25 -14.391 0.038 1 93.81 205 HIS A N 1
ATOM 1566 C CA . HIS A 1 205 ? -19.328 -13.266 0.959 1 93.81 205 HIS A CA 1
ATOM 1567 C C . HIS A 1 205 ? -19.516 -13.742 2.396 1 93.81 205 HIS A C 1
ATOM 1569 O O . HIS A 1 205 ? -20.578 -14.281 2.74 1 93.81 205 HIS A O 1
ATOM 1575 N N . LEU A 1 206 ? -18.609 -13.422 3.244 1 91.88 206 LEU A N 1
ATOM 1576 C CA . LEU A 1 206 ? -18.531 -14.039 4.562 1 91.88 206 LEU A CA 1
ATOM 1577 C C . LEU A 1 206 ? -19.547 -13.43 5.516 1 91.88 206 LEU A C 1
ATOM 1579 O O . LEU A 1 206 ? -19.875 -14.031 6.543 1 91.88 206 LEU A O 1
ATOM 1583 N N . ILE A 1 207 ? -20.062 -12.266 5.172 1 88.94 207 ILE A N 1
ATOM 1584 C CA . ILE A 1 207 ? -21.062 -11.625 6.016 1 88.94 207 ILE A CA 1
ATOM 1585 C C . ILE A 1 207 ? -22.453 -12.055 5.574 1 88.94 207 ILE A C 1
ATOM 1587 O O . ILE A 1 207 ? -23.234 -12.57 6.375 1 88.94 207 ILE A O 1
ATOM 1591 N N . THR A 1 208 ? -22.703 -11.984 4.262 1 89.12 208 THR A N 1
ATOM 1592 C CA . THR A 1 208 ? -24.031 -12.289 3.756 1 89.12 208 THR A CA 1
ATOM 1593 C C . THR A 1 208 ? -24.203 -13.797 3.543 1 89.12 208 THR A C 1
ATOM 1595 O O . THR A 1 208 ? -25.312 -14.297 3.418 1 89.12 208 THR A O 1
ATOM 1598 N N . LYS A 1 209 ? -23.219 -14.508 3.393 1 89.94 209 LYS A N 1
ATOM 1599 C CA . LYS A 1 209 ? -23.156 -15.961 3.25 1 89.94 209 LYS A CA 1
ATOM 1600 C C . LYS A 1 209 ? -23.531 -16.391 1.834 1 89.94 209 LYS A C 1
ATOM 1602 O O . LYS A 1 209 ? -23.812 -17.562 1.588 1 89.94 209 LYS A O 1
ATOM 1607 N N . GLU A 1 210 ? -23.469 -15.391 0.918 1 90.56 210 GLU A N 1
ATOM 1608 C CA . GLU A 1 210 ? -23.641 -15.734 -0.487 1 90.56 210 GLU A CA 1
ATOM 1609 C C . GLU A 1 210 ? -22.406 -16.438 -1.048 1 90.56 210 GLU A C 1
ATOM 1611 O O . GLU A 1 210 ? -21.297 -16.188 -0.601 1 90.56 210 GLU A O 1
ATOM 1616 N N . ALA A 1 211 ? -22.672 -17.391 -2.039 1 91.62 211 ALA A N 1
ATOM 1617 C CA . ALA A 1 211 ? -21.562 -18.078 -2.678 1 91.62 211 ALA A CA 1
ATOM 1618 C C . ALA A 1 211 ? -21.859 -18.375 -4.145 1 91.62 211 ALA A C 1
ATOM 1620 O O . ALA A 1 211 ? -23.016 -18.547 -4.523 1 91.62 211 ALA A O 1
ATOM 1621 N N . LEU A 1 212 ? -20.797 -18.422 -4.906 1 88.06 212 LEU A N 1
ATOM 1622 C CA . LEU A 1 212 ? -20.938 -18.75 -6.32 1 88.06 212 LEU A CA 1
ATOM 1623 C C . LEU A 1 212 ? -21.156 -20.25 -6.516 1 88.06 212 LEU A C 1
ATOM 1625 O O . LEU A 1 212 ? -20.594 -21.062 -5.777 1 88.06 212 LEU A O 1
ATOM 1629 N N . SER A 1 213 ? -21.906 -20.547 -7.566 1 87.06 213 SER A N 1
ATOM 1630 C CA . SER A 1 213 ? -21.938 -21.938 -8.016 1 87.06 213 SER A CA 1
ATOM 1631 C C . SER A 1 213 ? -20.625 -22.344 -8.68 1 87.06 213 SER A C 1
ATOM 1633 O O . SER A 1 213 ? -19.828 -21.484 -9.055 1 87.06 213 SER A O 1
ATOM 1635 N N . PRO A 1 214 ? -20.438 -23.625 -8.805 1 82.19 214 PRO A N 1
ATOM 1636 C CA . PRO A 1 214 ? -19.219 -24.078 -9.469 1 82.19 214 PRO A CA 1
ATOM 1637 C C . PRO A 1 214 ? -19.047 -23.484 -10.867 1 82.19 214 PRO A C 1
ATOM 1639 O O . PRO A 1 214 ? -17.953 -23.062 -11.234 1 82.19 214 PRO A O 1
ATOM 1642 N N . LYS A 1 215 ? -20.094 -23.453 -11.641 1 85.06 215 LYS A N 1
ATOM 1643 C CA . LYS A 1 215 ? -20.047 -22.875 -12.984 1 85.06 215 LYS A CA 1
ATOM 1644 C C . LYS A 1 215 ? -19.719 -21.391 -12.938 1 85.06 215 LYS A C 1
ATOM 1646 O O . LYS A 1 215 ? -18.891 -20.906 -13.719 1 85.06 215 LYS A O 1
ATOM 1651 N N . GLU A 1 216 ? -20.344 -20.672 -12.039 1 85.25 216 GLU A N 1
ATOM 1652 C CA . GLU A 1 216 ? -20.109 -19.234 -11.891 1 85.25 216 GLU A CA 1
ATOM 1653 C C . GLU A 1 216 ? -18.672 -18.953 -11.453 1 85.25 216 GLU A C 1
ATOM 1655 O O . GLU A 1 216 ? -18.078 -17.938 -11.844 1 85.25 216 GLU A O 1
ATOM 1660 N N . ARG A 1 217 ? -18.203 -19.797 -10.75 1 83.81 217 ARG A N 1
ATOM 1661 C CA . ARG A 1 217 ? -16.828 -19.672 -10.273 1 83.81 217 ARG A CA 1
ATOM 1662 C C . ARG A 1 217 ? -15.836 -19.719 -11.43 1 83.81 217 ARG A C 1
ATOM 1664 O O . ARG A 1 217 ? -14.914 -18.891 -11.492 1 83.81 217 ARG A O 1
ATOM 1671 N N . ILE A 1 218 ? -16.062 -20.578 -12.336 1 80.31 218 ILE A N 1
ATOM 1672 C CA . ILE A 1 218 ? -15.18 -20.734 -13.484 1 80.31 218 ILE A CA 1
ATOM 1673 C C . ILE A 1 218 ? -15.242 -19.469 -14.352 1 80.31 218 ILE A C 1
ATOM 1675 O O . ILE A 1 218 ? -14.211 -18.953 -14.766 1 80.31 218 ILE A O 1
ATOM 1679 N N . GLU A 1 219 ? -16.391 -18.984 -14.578 1 82 219 GLU A N 1
ATOM 1680 C CA . GLU A 1 219 ? -16.578 -17.781 -15.398 1 82 219 GLU A CA 1
ATOM 1681 C C . GLU A 1 219 ? -15.906 -16.562 -14.75 1 82 219 GLU A C 1
ATOM 1683 O O . GLU A 1 219 ? -15.25 -15.781 -15.438 1 82 219 GLU A O 1
ATOM 1688 N N . SER A 1 220 ? -16.234 -16.438 -13.508 1 82.31 220 SER A N 1
ATOM 1689 C CA . SER A 1 220 ? -15.641 -15.32 -12.773 1 82.31 220 SER A CA 1
ATOM 1690 C C . SER A 1 220 ? -14.117 -15.383 -12.812 1 82.31 220 SER A C 1
ATOM 1692 O O . SER A 1 220 ? -13.453 -14.359 -13.008 1 82.31 220 SER A O 1
ATOM 1694 N N . PHE A 1 221 ? -13.672 -16.469 -12.789 1 87.19 221 PHE A N 1
ATOM 1695 C CA . PHE A 1 221 ? -12.227 -16.656 -12.766 1 87.19 221 PHE A CA 1
ATOM 1696 C C . PHE A 1 221 ? -11.617 -16.359 -14.125 1 87.19 221 PHE A C 1
ATOM 1698 O O . PHE A 1 221 ? -10.5 -15.852 -14.219 1 87.19 221 PHE A O 1
ATOM 1705 N N . ASP A 1 222 ? -12.312 -16.609 -15.18 1 91.94 222 ASP A N 1
ATOM 1706 C CA . ASP A 1 222 ? -11.812 -16.359 -16.531 1 91.94 222 ASP A CA 1
ATOM 1707 C C . ASP A 1 222 ? -11.555 -14.867 -16.734 1 91.94 222 ASP A C 1
ATOM 1709 O O . ASP A 1 222 ? -10.578 -14.492 -17.406 1 91.94 222 ASP A O 1
ATOM 1713 N N . ASN A 1 223 ? -12.398 -14.047 -16.172 1 92.81 223 ASN A N 1
ATOM 1714 C CA . ASN A 1 223 ? -12.18 -12.609 -16.281 1 92.81 223 ASN A CA 1
ATOM 1715 C C . ASN A 1 223 ? -10.883 -12.188 -15.594 1 92.81 223 ASN A C 1
ATOM 1717 O O . ASN A 1 223 ? -10.141 -11.359 -16.125 1 92.81 223 ASN A O 1
ATOM 1721 N N . MET A 1 224 ? -10.672 -12.734 -14.469 1 96.88 224 MET A N 1
ATOM 1722 C CA . MET A 1 224 ? -9.453 -12.406 -13.734 1 96.88 224 MET A CA 1
ATOM 1723 C C . MET A 1 224 ? -8.219 -12.938 -14.453 1 96.88 224 MET A C 1
ATOM 1725 O O . MET A 1 224 ? -7.188 -12.266 -14.508 1 96.88 224 MET A O 1
ATOM 1729 N N . ILE A 1 225 ? -8.359 -14.125 -15.078 1 97.56 225 ILE A N 1
ATOM 1730 C CA . ILE A 1 225 ? -7.258 -14.695 -15.836 1 97.56 225 ILE A CA 1
ATOM 1731 C C . ILE A 1 225 ? -6.918 -13.789 -17.016 1 97.56 225 ILE A C 1
ATOM 1733 O O . ILE A 1 225 ? -5.746 -13.5 -17.266 1 97.56 225 ILE A O 1
ATOM 1737 N N . THR A 1 226 ? -7.906 -13.344 -17.656 1 97.31 226 THR A N 1
ATOM 1738 C CA . THR A 1 226 ? -7.695 -12.453 -18.797 1 97.31 226 THR A CA 1
ATOM 1739 C C . THR A 1 226 ? -7.016 -11.164 -18.359 1 97.31 226 THR A C 1
ATOM 1741 O O . THR A 1 226 ? -6.051 -10.719 -18.984 1 97.31 226 THR A O 1
ATOM 1744 N N . LEU A 1 227 ? -7.531 -10.602 -17.297 1 98.06 227 LEU A N 1
ATOM 1745 C CA . LEU A 1 227 ? -6.906 -9.406 -16.75 1 98.06 227 LEU A CA 1
ATOM 1746 C C . LEU A 1 227 ? -5.438 -9.656 -16.422 1 98.06 227 LEU A C 1
ATOM 1748 O O . LEU A 1 227 ? -4.57 -8.859 -16.781 1 98.06 227 LEU A O 1
ATOM 1752 N N . ALA A 1 228 ? -5.199 -10.766 -15.773 1 98.56 228 ALA A N 1
ATOM 1753 C CA . ALA A 1 228 ? -3.848 -11.109 -15.336 1 98.56 228 ALA A CA 1
ATOM 1754 C C . ALA A 1 228 ? -2.914 -11.281 -16.531 1 98.56 228 ALA A C 1
ATOM 1756 O O . ALA A 1 228 ? -1.808 -10.734 -16.547 1 98.56 228 ALA A O 1
ATOM 1757 N N . LEU A 1 229 ? -3.371 -11.984 -17.531 1 98.38 229 LEU A N 1
ATOM 1758 C CA . LEU A 1 229 ? -2.545 -12.242 -18.703 1 98.38 229 LEU A CA 1
ATOM 1759 C C . LEU A 1 229 ? -2.316 -10.961 -19.5 1 98.38 229 LEU A C 1
ATOM 1761 O O . LEU A 1 229 ? -1.203 -10.703 -19.969 1 98.38 229 LEU A O 1
ATOM 1765 N N . GLU A 1 230 ? -3.348 -10.141 -19.594 1 98.12 230 GLU A N 1
ATOM 1766 C CA . GLU A 1 230 ? -3.24 -8.883 -20.344 1 98.12 230 GLU A CA 1
ATOM 1767 C C . GLU A 1 230 ? -2.252 -7.934 -19.672 1 98.12 230 GLU A C 1
ATOM 1769 O O . GLU A 1 230 ? -1.487 -7.246 -20.344 1 98.12 230 GLU A O 1
ATOM 1774 N N . MET A 1 231 ? -2.275 -7.926 -18.312 1 97.19 231 MET A N 1
ATOM 1775 C CA . MET A 1 231 ? -1.421 -6.949 -17.641 1 97.19 231 MET A CA 1
ATOM 1776 C C . MET A 1 231 ? 0.032 -7.41 -17.641 1 97.19 231 MET A C 1
ATOM 1778 O O . MET A 1 231 ? 0.945 -6.605 -17.453 1 97.19 231 MET A O 1
ATOM 1782 N N . MET A 1 232 ? 0.252 -8.711 -17.75 1 95.38 232 MET A N 1
ATOM 1783 C CA . MET A 1 232 ? 1.608 -9.25 -17.703 1 95.38 232 MET A CA 1
ATOM 1784 C C . MET A 1 232 ? 2.217 -9.32 -19.109 1 95.38 232 MET A C 1
ATOM 1786 O O . MET A 1 232 ? 3.412 -9.586 -19.25 1 95.38 232 MET A O 1
ATOM 1790 N N . SER A 1 233 ? 1.449 -9.102 -20.156 1 86.75 233 SER A N 1
ATOM 1791 C CA . SER A 1 233 ? 1.926 -9.156 -21.531 1 86.75 233 SER A CA 1
ATOM 1792 C C . SER A 1 233 ? 2.203 -7.758 -22.062 1 86.75 233 SER A C 1
ATOM 1794 O O . SER A 1 233 ? 1.667 -6.77 -21.562 1 86.75 233 SER A O 1
ATOM 1796 N N . MET B 1 1 ? -16.094 23.031 17.594 1 91.44 1 MET B N 1
ATOM 1797 C CA . MET B 1 1 ? -14.734 23.156 18.125 1 91.44 1 MET B CA 1
ATOM 1798 C C . MET B 1 1 ? -14.32 21.875 18.859 1 91.44 1 MET B C 1
ATOM 1800 O O . MET B 1 1 ? -15.156 21.188 19.438 1 91.44 1 MET B O 1
ATOM 1804 N N . THR B 1 2 ? -13.031 21.516 18.641 1 93.94 2 THR B N 1
ATOM 1805 C CA . THR B 1 2 ? -12.469 20.375 19.344 1 93.94 2 THR B CA 1
ATOM 1806 C C . THR B 1 2 ? -11.422 20.828 20.359 1 93.94 2 THR B C 1
ATOM 1808 O O . THR B 1 2 ? -11.086 22.016 20.438 1 93.94 2 THR B O 1
ATOM 1811 N N . PRO B 1 3 ? -10.945 19.969 21.219 1 94.62 3 PRO B N 1
ATOM 1812 C CA . PRO B 1 3 ? -9.93 20.359 22.188 1 94.62 3 PRO B CA 1
ATOM 1813 C C . PRO B 1 3 ? -8.664 20.906 21.547 1 94.62 3 PRO B C 1
ATOM 1815 O O . PRO B 1 3 ? -7.945 21.703 22.156 1 94.62 3 PRO B O 1
ATOM 1818 N N . HIS B 1 4 ? -8.422 20.516 20.219 1 97.19 4 HIS B N 1
ATOM 1819 C CA . HIS B 1 4 ? -7.121 20.844 19.656 1 97.19 4 HIS B CA 1
ATOM 1820 C C . HIS B 1 4 ? -7.266 21.766 18.438 1 97.19 4 HIS B C 1
ATOM 1822 O O . HIS B 1 4 ? -6.27 22.281 17.922 1 97.19 4 HIS B O 1
ATOM 1828 N N . ILE B 1 5 ? -8.469 21.938 17.938 1 97.69 5 ILE B N 1
ATOM 1829 C CA . ILE B 1 5 ? -8.742 22.781 16.781 1 97.69 5 ILE B CA 1
ATOM 1830 C C . ILE B 1 5 ? -9.898 23.734 17.109 1 97.69 5 ILE B C 1
ATOM 1832 O O . ILE B 1 5 ? -11.016 23.297 17.375 1 97.69 5 ILE B O 1
ATOM 1836 N N . ASN B 1 6 ? -9.719 25.062 17.016 1 98.38 6 ASN B N 1
ATOM 1837 C CA . ASN B 1 6 ? -10.758 26.016 17.359 1 98.38 6 ASN B CA 1
ATOM 1838 C C . ASN B 1 6 ? -11.422 26.609 16.125 1 98.38 6 ASN B C 1
ATOM 1840 O O . ASN B 1 6 ? -11.969 27.719 16.172 1 98.38 6 ASN B O 1
ATOM 1844 N N . ALA B 1 7 ? -11.297 25.969 15.023 1 98.31 7 ALA B N 1
ATOM 1845 C CA . ALA B 1 7 ? -11.992 26.391 13.805 1 98.31 7 ALA B CA 1
ATOM 1846 C C . ALA B 1 7 ? -13.5 26.172 13.93 1 98.31 7 ALA B C 1
ATOM 1848 O O . ALA B 1 7 ? -13.953 25.375 14.758 1 98.31 7 ALA B O 1
ATOM 1849 N N . LYS B 1 8 ? -14.25 26.938 13.219 1 97.94 8 LYS B N 1
ATOM 1850 C CA . LYS B 1 8 ? -15.688 26.703 13.109 1 97.94 8 LYS B CA 1
ATOM 1851 C C . LYS B 1 8 ? -15.992 25.609 12.094 1 97.94 8 LYS B C 1
ATOM 1853 O O . LYS B 1 8 ? -15.203 25.375 11.172 1 97.94 8 LYS B O 1
ATOM 1858 N N . ILE B 1 9 ? -17.125 24.922 12.328 1 96.75 9 ILE B N 1
ATOM 1859 C CA . ILE B 1 9 ? -17.594 23.969 11.32 1 96.75 9 ILE B CA 1
ATOM 1860 C C . ILE B 1 9 ? -17.766 24.688 9.984 1 96.75 9 ILE B C 1
ATOM 1862 O O . ILE B 1 9 ? -18.359 25.766 9.93 1 96.75 9 ILE B O 1
ATOM 1866 N N . GLY B 1 10 ? -17.203 24.156 8.977 1 97.12 10 GLY B N 1
ATOM 1867 C CA . GLY B 1 10 ? -17.297 24.766 7.664 1 97.12 10 GLY B CA 1
ATOM 1868 C C . GLY B 1 10 ? -16.031 25.516 7.266 1 97.12 10 GLY B C 1
ATOM 1869 O O . GLY B 1 10 ? -15.859 25.859 6.094 1 97.12 10 GLY B O 1
ATOM 1870 N N . ASP B 1 11 ? -15.133 25.688 8.219 1 98.44 11 ASP B N 1
ATOM 1871 C CA . ASP B 1 11 ? -13.914 26.438 7.938 1 98.44 11 ASP B CA 1
ATOM 1872 C C . ASP B 1 11 ? -12.953 25.594 7.094 1 98.44 11 ASP B C 1
ATOM 1874 O O . ASP B 1 11 ? -12.141 26.156 6.34 1 98.44 11 ASP B O 1
ATOM 1878 N N . PHE B 1 12 ? -12.969 24.281 7.23 1 98.62 12 PHE B N 1
ATOM 1879 C CA . PHE B 1 12 ? -12.086 23.391 6.484 1 98.62 12 PHE B CA 1
ATOM 1880 C C . PHE B 1 12 ? -12.75 22.953 5.184 1 98.62 12 PHE B C 1
ATOM 1882 O O . PHE B 1 12 ? -13.945 22.672 5.156 1 98.62 12 PHE B O 1
ATOM 1889 N N . TYR B 1 13 ? -12.016 22.938 4.141 1 98.38 13 TYR B N 1
ATOM 1890 C CA . TYR B 1 13 ? -12.43 22.266 2.918 1 98.38 13 TYR B CA 1
ATOM 1891 C C . TYR B 1 13 ? -12.242 20.75 3.039 1 98.38 13 TYR B C 1
ATOM 1893 O O . TYR B 1 13 ? -11.523 20.281 3.924 1 98.38 13 TYR B O 1
ATOM 1901 N N . PRO B 1 14 ? -12.852 20 2.148 1 98.31 14 PRO B N 1
ATOM 1902 C CA . PRO B 1 14 ? -12.688 18.547 2.17 1 98.31 14 PRO B CA 1
ATOM 1903 C C . PRO B 1 14 ? -11.242 18.125 1.904 1 98.31 14 PRO B C 1
ATOM 1905 O O . PRO B 1 14 ? -10.828 17.047 2.334 1 98.31 14 PRO B O 1
ATOM 1908 N N . GLN B 1 15 ? -10.484 18.938 1.192 1 98.5 15 GLN B N 1
ATOM 1909 C CA . GLN B 1 15 ? -9.07 18.688 0.917 1 98.5 15 GLN B CA 1
ATOM 1910 C C . GLN B 1 15 ? -8.172 19.453 1.883 1 98.5 15 GLN B C 1
ATOM 1912 O O . GLN B 1 15 ? -8.266 20.672 1.981 1 98.5 15 GLN B O 1
ATOM 1917 N N . CYS B 1 16 ? -7.312 18.719 2.547 1 98.75 16 CYS B N 1
ATOM 1918 C CA . CYS B 1 16 ? -6.461 19.359 3.545 1 98.75 16 CYS B CA 1
ATOM 1919 C C . CYS B 1 16 ? -5.02 18.875 3.416 1 98.75 16 CYS B C 1
ATOM 1921 O O . CYS B 1 16 ? -4.766 17.672 3.371 1 98.75 16 CYS B O 1
ATOM 1923 N N . LEU B 1 17 ? -4.141 19.781 3.326 1 98.62 17 LEU B N 1
ATOM 1924 C CA . LEU B 1 17 ? -2.711 19.5 3.389 1 98.62 17 LEU B CA 1
ATOM 1925 C C . LEU B 1 17 ? -2.211 19.547 4.828 1 98.62 17 LEU B C 1
ATOM 1927 O O . LEU B 1 17 ? -2.498 20.5 5.559 1 98.62 17 LEU B O 1
ATOM 1931 N N . LEU B 1 18 ? -1.479 18.531 5.23 1 98.75 18 LEU B N 1
ATOM 1932 C CA . LEU B 1 18 ? -0.995 18.406 6.602 1 98.75 18 LEU B CA 1
ATOM 1933 C C . LEU B 1 18 ? 0.524 18.531 6.656 1 98.75 18 LEU B C 1
ATOM 1935 O O . LEU B 1 18 ? 1.226 18 5.789 1 98.75 18 LEU B O 1
ATOM 1939 N N . CYS B 1 19 ? 1.003 19.281 7.613 1 97.5 19 CYS B N 1
ATOM 1940 C CA . CYS B 1 19 ? 2.434 19.406 7.867 1 97.5 19 CYS B CA 1
ATOM 1941 C C . CYS B 1 19 ? 2.742 19.203 9.352 1 97.5 19 CYS B C 1
ATOM 1943 O O . CYS B 1 19 ? 1.943 19.578 10.211 1 97.5 19 CYS B O 1
ATOM 1945 N N . GLY B 1 20 ? 3.91 18.594 9.57 1 96.56 20 GLY B N 1
ATOM 1946 C CA . GLY B 1 20 ? 4.34 18.516 10.961 1 96.56 20 GLY B CA 1
ATOM 1947 C C . GLY B 1 20 ? 4.605 19.875 11.578 1 96.56 20 GLY B C 1
ATOM 1948 O O . GLY B 1 20 ? 4.156 20.156 12.695 1 96.56 20 GLY B O 1
ATOM 1949 N N . ASP B 1 21 ? 5.234 20.781 10.852 1 93.5 21 ASP B N 1
ATOM 1950 C CA . ASP B 1 21 ? 5.637 22.109 11.312 1 93.5 21 ASP B CA 1
ATOM 1951 C C . ASP B 1 21 ? 4.555 23.141 11 1 93.5 21 ASP B C 1
ATOM 1953 O O . ASP B 1 21 ? 4.309 23.453 9.836 1 93.5 21 ASP B O 1
ATOM 1957 N N . PRO B 1 22 ? 3.98 23.719 12.047 1 95.25 22 PRO B N 1
ATOM 1958 C CA . PRO B 1 22 ? 2.947 24.734 11.797 1 95.25 22 PRO B CA 1
ATOM 1959 C C . PRO B 1 22 ? 3.48 25.938 11.031 1 95.25 22 PRO B C 1
ATOM 1961 O O . PRO B 1 22 ? 2.721 26.609 10.336 1 95.25 22 PRO B O 1
ATOM 1964 N N . LEU B 1 23 ? 4.773 26.188 11.141 1 93.5 23 LEU B N 1
ATOM 1965 C CA . LEU B 1 23 ? 5.34 27.312 10.406 1 93.5 23 LEU B CA 1
ATOM 1966 C C . LEU B 1 23 ? 5.367 27.031 8.906 1 93.5 23 LEU B C 1
ATOM 1968 O O . LEU B 1 23 ? 5.281 27.953 8.094 1 93.5 23 LEU B O 1
ATOM 1972 N N . ARG B 1 24 ? 5.5 25.781 8.602 1 94.38 24 ARG B N 1
ATOM 1973 C CA . ARG B 1 24 ? 5.398 25.406 7.195 1 94.38 24 ARG B CA 1
ATOM 1974 C C . ARG B 1 24 ? 3.996 25.656 6.66 1 94.38 24 ARG B C 1
ATOM 1976 O O . ARG B 1 24 ? 3.832 26.094 5.516 1 94.38 24 ARG B O 1
ATOM 1983 N N . VAL B 1 25 ? 3.057 25.406 7.43 1 96.56 25 VAL B N 1
ATOM 1984 C CA . VAL B 1 25 ? 1.664 25.656 7.074 1 96.56 25 VAL B CA 1
ATOM 1985 C C . VAL B 1 25 ? 1.46 27.141 6.805 1 96.56 25 VAL B C 1
ATOM 1987 O O . VAL B 1 25 ? 0.847 27.516 5.801 1 96.56 25 VAL B O 1
ATOM 1990 N N . SER B 1 26 ? 1.952 27.953 7.699 1 97 26 SER B N 1
ATOM 1991 C CA . SER B 1 26 ? 1.868 29.406 7.527 1 97 26 SER B CA 1
ATOM 1992 C C . SER B 1 26 ? 2.594 29.859 6.262 1 97 26 SER B C 1
ATOM 1994 O O . SER B 1 26 ? 2.102 30.719 5.531 1 97 26 SER B O 1
ATOM 1996 N N . TYR B 1 27 ? 3.771 29.328 6.004 1 97 27 TYR B N 1
ATOM 1997 C CA . TYR B 1 27 ? 4.555 29.641 4.812 1 97 27 TYR B CA 1
ATOM 1998 C C . TYR B 1 27 ? 3.766 29.328 3.545 1 97 27 TYR B C 1
ATOM 2000 O O . TYR B 1 27 ? 3.719 30.141 2.619 1 97 27 TYR B O 1
ATOM 2008 N N . ILE B 1 28 ? 3.09 28.141 3.486 1 97.69 28 ILE B N 1
ATOM 2009 C CA . ILE B 1 28 ? 2.318 27.734 2.316 1 97.69 28 ILE B CA 1
ATOM 2010 C C . ILE B 1 28 ? 1.133 28.672 2.125 1 97.69 28 ILE B C 1
ATOM 2012 O O . ILE B 1 28 ? 0.868 29.125 1.011 1 97.69 28 ILE B O 1
ATOM 2016 N N . ALA B 1 29 ? 0.429 28.984 3.186 1 98.31 29 ALA B N 1
ATOM 2017 C CA . ALA B 1 29 ? -0.735 29.875 3.131 1 98.31 29 ALA B CA 1
ATOM 2018 C C . ALA B 1 29 ? -0.365 31.234 2.555 1 98.31 29 ALA B C 1
ATOM 2020 O O . ALA B 1 29 ? -1.062 31.75 1.681 1 98.31 29 ALA B O 1
ATOM 2021 N N . LYS B 1 30 ? 0.736 31.75 2.969 1 97.62 30 LYS B N 1
ATOM 2022 C CA . LYS B 1 30 ? 1.157 33.094 2.613 1 97.62 30 LYS B CA 1
ATOM 2023 C C . LYS B 1 30 ? 1.672 33.156 1.178 1 97.62 30 LYS B C 1
ATOM 2025 O O . LYS B 1 30 ? 1.451 34.156 0.472 1 97.62 30 LYS B O 1
ATOM 2030 N N . ASN B 1 31 ? 2.324 32.094 0.753 1 97.44 31 ASN B N 1
ATOM 2031 C CA . ASN B 1 31 ? 3.092 32.219 -0.481 1 97.44 31 ASN B CA 1
ATOM 2032 C C . ASN B 1 31 ? 2.398 31.516 -1.642 1 97.44 31 ASN B C 1
ATOM 2034 O O . ASN B 1 31 ? 2.703 31.781 -2.807 1 97.44 31 ASN B O 1
ATOM 2038 N N . PHE B 1 32 ? 1.453 30.609 -1.341 1 97.94 32 PHE B N 1
ATOM 2039 C CA . PHE B 1 32 ? 0.926 29.797 -2.428 1 97.94 32 PHE B CA 1
ATOM 2040 C C . PHE B 1 32 ? -0.586 29.953 -2.537 1 97.94 32 PHE B C 1
ATOM 2042 O O . PHE B 1 32 ? -1.174 29.641 -3.574 1 97.94 32 PHE B O 1
ATOM 2049 N N . LEU B 1 33 ? -1.245 30.422 -1.474 1 98.06 33 LEU B N 1
ATOM 2050 C CA . LEU B 1 33 ? -2.703 30.453 -1.505 1 98.06 33 LEU B CA 1
ATOM 2051 C C . LEU B 1 33 ? -3.207 31.875 -1.713 1 98.06 33 LEU B C 1
ATOM 2053 O O . LEU B 1 33 ? -2.566 32.844 -1.274 1 98.06 33 LEU B O 1
ATOM 2057 N N . GLN B 1 34 ? -4.312 31.953 -2.404 1 98.06 34 GLN B N 1
ATOM 2058 C CA . GLN B 1 34 ? -5.094 33.188 -2.471 1 98.06 34 GLN B CA 1
ATOM 2059 C C . GLN B 1 34 ? -6.141 33.25 -1.361 1 98.06 34 GLN B C 1
ATOM 2061 O O . GLN B 1 34 ? -6.75 32.219 -1.03 1 98.06 34 GLN B O 1
ATOM 2066 N N . ASP B 1 35 ? -6.375 34.406 -0.71 1 97.81 35 ASP B N 1
ATOM 2067 C CA . ASP B 1 35 ? -7.406 34.625 0.295 1 97.81 35 ASP B CA 1
ATOM 2068 C C . ASP B 1 35 ? -7.238 33.719 1.491 1 97.81 35 ASP B C 1
ATOM 2070 O O . ASP B 1 35 ? -8.227 33.188 2.014 1 97.81 35 ASP B O 1
ATOM 2074 N N . ALA B 1 36 ? -6.012 33.438 1.837 1 98.31 36 ALA B N 1
ATOM 2075 C CA . ALA B 1 36 ? -5.758 32.531 2.949 1 98.31 36 ALA B CA 1
ATOM 2076 C C . ALA B 1 36 ? -6.203 33.156 4.273 1 98.31 36 ALA B C 1
ATOM 2078 O O . ALA B 1 36 ? -5.895 34.312 4.562 1 98.31 36 ALA B O 1
ATOM 2079 N N . LYS B 1 37 ? -6.902 32.438 5.066 1 98.56 37 LYS B N 1
ATOM 2080 C CA . LYS B 1 37 ? -7.363 32.844 6.391 1 98.56 37 LYS B CA 1
ATOM 2081 C C . LYS B 1 37 ? -6.93 31.844 7.461 1 98.56 37 LYS B C 1
ATOM 2083 O O . LYS B 1 37 ? -7.09 30.641 7.289 1 98.56 37 LYS B O 1
ATOM 2088 N N . GLU B 1 38 ? -6.348 32.406 8.492 1 98.62 38 GLU B N 1
ATOM 2089 C CA . GLU B 1 38 ? -6.066 31.547 9.648 1 98.62 38 GLU B CA 1
ATOM 2090 C C . GLU B 1 38 ? -7.359 31.094 10.328 1 98.62 38 GLU B C 1
ATOM 2092 O O . GLU B 1 38 ? -8.164 31.922 10.742 1 98.62 38 GLU B O 1
ATOM 2097 N N . ILE B 1 39 ? -7.52 29.797 10.438 1 98.5 39 ILE B N 1
ATOM 2098 C CA . ILE B 1 39 ? -8.805 29.328 10.945 1 98.5 39 ILE B CA 1
ATOM 2099 C C . ILE B 1 39 ? -8.609 28.641 12.297 1 98.5 39 ILE B C 1
ATOM 2101 O O . ILE B 1 39 ? -9.578 28.406 13.023 1 98.5 39 ILE B O 1
ATOM 2105 N N . THR B 1 40 ? -7.441 28.312 12.672 1 98.44 40 THR B N 1
ATOM 2106 C CA . THR B 1 40 ? -7.164 27.766 14 1 98.44 40 THR B CA 1
ATOM 2107 C C . THR B 1 40 ? -5.727 28.062 14.414 1 98.44 40 THR B C 1
ATOM 2109 O O . THR B 1 40 ? -4.852 28.234 13.562 1 98.44 40 THR B O 1
ATOM 2112 N N . ASN B 1 41 ? -5.48 28.156 15.664 1 97.69 41 ASN B N 1
ATOM 2113 C CA . ASN B 1 41 ? -4.16 28.453 16.203 1 97.69 41 ASN B CA 1
ATOM 2114 C C . ASN B 1 41 ? -3.988 27.906 17.609 1 97.69 41 ASN B C 1
ATOM 2116 O O . ASN B 1 41 ? -3.154 28.406 18.375 1 97.69 41 ASN B O 1
ATOM 2120 N N . VAL B 1 42 ? -4.801 26.906 17.969 1 95.94 42 VAL B N 1
ATOM 2121 C CA . VAL B 1 42 ? -4.711 26.312 19.297 1 95.94 42 VAL B CA 1
ATOM 2122 C C . VAL B 1 42 ? -3.326 25.703 19.5 1 95.94 42 VAL B C 1
ATOM 2124 O O . VAL B 1 42 ? -2.842 24.953 18.641 1 95.94 42 VAL B O 1
ATOM 2127 N N . ARG B 1 43 ? -2.613 26.047 20.641 1 94.38 43 ARG B N 1
ATOM 2128 C CA . ARG B 1 43 ? -1.289 25.547 20.984 1 94.38 43 ARG B CA 1
ATOM 2129 C C . ARG B 1 43 ? -0.27 25.891 19.906 1 94.38 43 ARG B C 1
ATOM 2131 O O . ARG B 1 43 ? 0.731 25.188 19.75 1 94.38 43 ARG B O 1
ATOM 2138 N N . ASN B 1 44 ? -0.537 26.875 19.078 1 95.44 44 ASN B N 1
ATOM 2139 C CA . ASN B 1 44 ? 0.289 27.344 17.969 1 95.44 44 ASN B CA 1
ATOM 2140 C C . ASN B 1 44 ? 0.332 26.344 16.828 1 95.44 44 ASN B C 1
ATOM 2142 O O . ASN B 1 44 ? 1.272 26.328 16.031 1 95.44 44 ASN B O 1
ATOM 2146 N N . MET B 1 45 ? -0.579 25.406 16.906 1 97.19 45 MET B N 1
ATOM 2147 C CA . MET B 1 45 ? -0.763 24.531 15.758 1 97.19 45 MET B CA 1
ATOM 2148 C C . MET B 1 45 ? -1.691 25.156 14.727 1 97.19 45 MET B C 1
ATOM 2150 O O . MET B 1 45 ? -2.906 24.953 14.766 1 97.19 45 MET B O 1
ATOM 2154 N N . LEU B 1 46 ? -1.078 25.766 13.742 1 98.38 46 LEU B N 1
ATOM 2155 C CA . LEU B 1 46 ? -1.785 26.688 12.859 1 98.38 46 LEU B CA 1
ATOM 2156 C C . LEU B 1 46 ? -2.545 25.938 11.773 1 98.38 46 LEU B C 1
ATOM 2158 O O . LEU B 1 46 ? -2.117 24.859 11.352 1 98.38 46 LEU B O 1
ATOM 2162 N N . GLY B 1 47 ? -3.672 26.469 11.367 1 98.62 47 GLY B N 1
ATOM 2163 C CA . GLY B 1 47 ? -4.453 26.016 10.227 1 98.62 47 GLY B CA 1
ATOM 2164 C C . GLY B 1 47 ? -4.988 27.172 9.391 1 98.62 47 GLY B C 1
ATOM 2165 O O . GLY B 1 47 ? -5.312 28.234 9.914 1 98.62 47 GLY B O 1
ATOM 2166 N N . PHE B 1 48 ? -5.02 26.953 8.156 1 98.81 48 PHE B N 1
ATOM 2167 C CA . PHE B 1 48 ? -5.477 27.969 7.207 1 98.81 48 PHE B CA 1
ATOM 2168 C C . PHE B 1 48 ? -6.402 27.359 6.164 1 98.81 48 PHE B C 1
ATO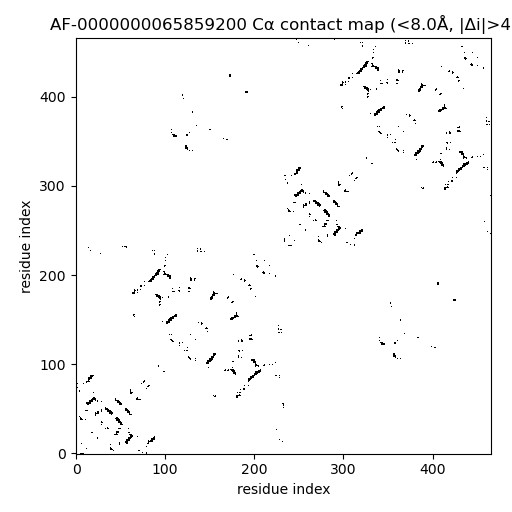M 2170 O O . PHE B 1 48 ? -6.289 26.172 5.844 1 98.81 48 PHE B O 1
ATOM 2177 N N . SER B 1 49 ? -7.324 28.125 5.68 1 98.69 49 SER B N 1
ATOM 2178 C CA . SER B 1 49 ? -8.078 27.797 4.473 1 98.69 49 SER B CA 1
ATOM 2179 C C . SER B 1 49 ? -7.977 28.922 3.449 1 98.69 49 SER B C 1
ATOM 2181 O O . SER B 1 49 ? -7.973 30.109 3.812 1 98.69 49 SER B O 1
ATOM 2183 N N . GLY B 1 50 ? -7.832 28.547 2.215 1 98.38 50 GLY B N 1
ATOM 2184 C CA . GLY B 1 50 ? -7.734 29.484 1.105 1 98.38 50 GLY B CA 1
ATOM 2185 C C . GLY B 1 50 ? -7.969 28.828 -0.245 1 98.38 50 GLY B C 1
ATOM 2186 O O . GLY B 1 50 ? -8.695 27.844 -0.346 1 98.38 50 GLY B O 1
ATOM 2187 N N . LYS B 1 51 ? -7.461 29.562 -1.296 1 98.38 51 LYS B N 1
ATOM 2188 C CA . LYS B 1 51 ? -7.676 29.047 -2.645 1 98.38 51 LYS B CA 1
ATOM 2189 C C . LYS B 1 51 ? -6.348 28.859 -3.375 1 98.38 51 LYS B C 1
ATOM 2191 O O . LYS B 1 51 ? -5.43 29.656 -3.223 1 98.38 51 LYS B O 1
ATOM 2196 N N . TYR B 1 52 ? -6.188 27.781 -4.059 1 98.31 52 TYR B N 1
ATOM 2197 C CA . TYR B 1 52 ? -5.113 27.531 -5.016 1 98.31 52 TYR B CA 1
ATOM 2198 C C . TYR B 1 52 ? -5.668 27.297 -6.414 1 98.31 52 TYR B C 1
ATOM 2200 O O . TYR B 1 52 ? -6.383 26.328 -6.656 1 98.31 52 TYR B O 1
ATOM 2208 N N . LYS B 1 53 ? -5.328 28.234 -7.336 1 97.19 53 LYS B N 1
ATOM 2209 C CA . LYS B 1 53 ? -5.863 28.203 -8.695 1 97.19 53 LYS B CA 1
ATOM 2210 C C . LYS B 1 53 ? -7.383 28.062 -8.68 1 97.19 53 LYS B C 1
ATOM 2212 O O . LYS B 1 53 ? -7.945 27.219 -9.391 1 97.19 53 LYS B O 1
ATOM 2217 N N . GLY B 1 54 ? -8.031 28.75 -7.785 1 97.31 54 GLY B N 1
ATOM 2218 C CA . GLY B 1 54 ? -9.477 28.875 -7.719 1 97.31 54 GLY B CA 1
ATOM 2219 C C . GLY B 1 54 ? -10.133 27.766 -6.91 1 97.31 54 GLY B C 1
ATOM 2220 O O . GLY B 1 54 ? -11.336 27.812 -6.648 1 97.3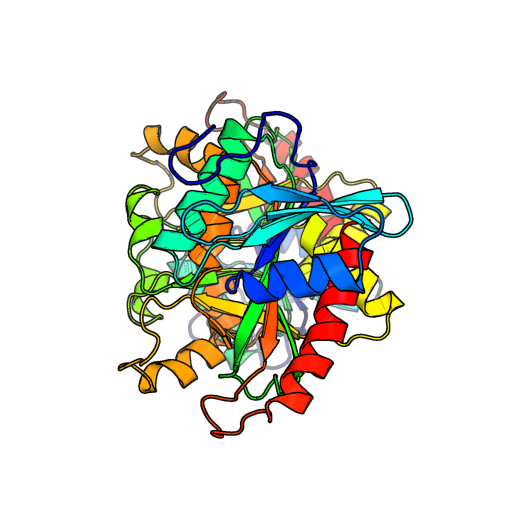1 54 GLY B O 1
ATOM 2221 N N . LYS B 1 55 ? -9.375 26.812 -6.473 1 97.56 55 LYS B N 1
ATOM 2222 C CA . LYS B 1 55 ? -9.922 25.688 -5.719 1 97.56 55 LYS B CA 1
ATOM 2223 C C . LYS B 1 55 ? -9.625 25.828 -4.23 1 97.56 55 LYS B C 1
ATOM 2225 O O . LYS B 1 55 ? -8.516 26.203 -3.846 1 97.56 55 LYS B O 1
ATOM 2230 N N . GLY B 1 56 ? -10.602 25.625 -3.387 1 98.06 56 GLY B N 1
ATOM 2231 C CA . GLY B 1 56 ? -10.445 25.688 -1.943 1 98.06 56 GLY B CA 1
ATOM 2232 C C . GLY B 1 56 ? -9.586 24.578 -1.387 1 98.06 56 GLY B C 1
ATOM 2233 O O . GLY B 1 56 ? -9.727 23.422 -1.786 1 98.06 56 GLY B O 1
ATOM 2234 N N . ILE B 1 57 ? -8.703 24.938 -0.531 1 98.5 57 ILE B N 1
ATOM 2235 C CA . ILE B 1 57 ? -7.836 23.953 0.127 1 98.5 57 ILE B CA 1
ATOM 2236 C C . ILE B 1 57 ? -7.516 24.422 1.545 1 98.5 57 ILE B C 1
ATOM 2238 O O . ILE B 1 57 ? -7.379 25.625 1.794 1 98.5 57 ILE B O 1
ATOM 2242 N N . SER B 1 58 ? -7.453 23.516 2.455 1 98.75 58 SER B N 1
ATOM 2243 C CA . SER B 1 58 ? -7.086 23.828 3.834 1 98.75 58 SER B CA 1
ATOM 2244 C C . SER B 1 58 ? -5.707 23.281 4.176 1 98.75 58 SER B C 1
ATOM 2246 O O . SER B 1 58 ? -5.238 22.328 3.543 1 98.75 58 SER B O 1
ATOM 2248 N N . LEU B 1 59 ? -5.098 23.922 5.059 1 98.69 59 LEU B N 1
ATOM 2249 C CA . LEU B 1 59 ? -3.803 23.547 5.613 1 98.69 59 LEU B CA 1
ATOM 2250 C C . LEU B 1 59 ? -3.891 23.359 7.121 1 98.69 59 LEU B C 1
ATOM 2252 O O . LEU B 1 59 ? -4.57 24.125 7.809 1 98.69 59 LEU B O 1
ATOM 2256 N N . MET B 1 60 ? -3.203 22.344 7.664 1 98.69 60 MET B N 1
ATOM 2257 C CA . MET B 1 60 ? -3.229 22.094 9.102 1 98.69 60 MET B CA 1
ATOM 2258 C C . MET B 1 60 ? -1.884 21.562 9.586 1 98.69 60 MET B C 1
ATOM 2260 O O . MET B 1 60 ? -1.324 20.641 8.992 1 98.69 60 MET B O 1
ATOM 2264 N N . GLY B 1 61 ? -1.349 22.203 10.578 1 98.25 61 GLY B N 1
ATOM 2265 C CA . GLY B 1 61 ? -0.242 21.594 11.305 1 98.25 61 GLY B CA 1
ATOM 2266 C C . GLY B 1 61 ? -0.673 20.469 12.219 1 98.25 61 GLY B C 1
ATOM 2267 O O . GLY B 1 61 ? -1.784 20.469 12.75 1 98.25 61 GLY B O 1
ATOM 2268 N N . HIS B 1 62 ? 0.248 19.484 12.375 1 97.75 62 HIS B N 1
ATOM 2269 C CA . HIS B 1 62 ? -0.16 18.391 13.258 1 97.75 62 HIS B CA 1
ATOM 2270 C C . HIS B 1 62 ? 0.959 18.016 14.219 1 97.75 62 HIS B C 1
ATOM 2272 O O . HIS B 1 62 ? 0.815 17.078 15 1 97.75 62 HIS B O 1
ATOM 2278 N N . GLY B 1 63 ? 2.135 18.719 14.172 1 94.88 63 GLY B N 1
ATOM 2279 C CA . GLY B 1 63 ? 3.23 18.375 15.07 1 94.88 63 GLY B CA 1
ATOM 2280 C C . GLY B 1 63 ? 3.953 17.109 14.672 1 94.88 63 GLY B C 1
ATOM 2281 O O . GLY B 1 63 ? 3.816 16.625 13.547 1 94.88 63 GLY B O 1
ATOM 2282 N N . MET B 1 64 ? 4.773 16.594 15.617 1 94.19 64 MET B N 1
ATOM 2283 C CA . MET B 1 64 ? 5.625 15.453 15.305 1 94.19 64 MET B CA 1
ATOM 2284 C C . MET B 1 64 ? 5.133 14.203 16.016 1 94.19 64 MET B C 1
ATOM 2286 O O . MET B 1 64 ? 4.68 14.266 17.156 1 94.19 64 MET B O 1
ATOM 2290 N N . GLY B 1 65 ? 5.266 13.102 15.297 1 95.56 65 GLY B N 1
ATOM 2291 C CA . GLY B 1 65 ? 4.98 11.812 15.898 1 95.56 65 GLY B CA 1
ATOM 2292 C C . GLY B 1 65 ? 3.592 11.297 15.578 1 95.56 65 GLY B C 1
ATOM 2293 O O . GLY B 1 65 ? 2.682 12.078 15.297 1 95.56 65 GLY B O 1
ATOM 2294 N N . ILE B 1 66 ? 3.41 9.961 15.773 1 96.75 66 ILE B N 1
ATOM 2295 C CA . ILE B 1 66 ? 2.148 9.289 15.477 1 96.75 66 ILE B CA 1
ATOM 2296 C C . ILE B 1 66 ? 1.06 9.797 16.422 1 96.75 66 ILE B C 1
ATOM 2298 O O . ILE B 1 66 ? -0.055 10.102 15.984 1 96.75 66 ILE B O 1
ATOM 2302 N N . ALA B 1 67 ? 1.406 9.984 17.688 1 94.88 67 ALA B N 1
ATOM 2303 C CA . ALA B 1 67 ? 0.419 10.398 18.672 1 94.88 67 ALA B CA 1
ATOM 2304 C C . ALA B 1 67 ? -0.158 11.773 18.328 1 94.88 67 ALA B C 1
ATOM 2306 O O . ALA B 1 67 ? -1.378 11.945 18.297 1 94.88 67 ALA B O 1
ATOM 2307 N N . SER B 1 68 ? 0.699 12.711 18.047 1 96.44 68 SER B N 1
ATOM 2308 C CA . SER B 1 68 ? 0.251 14.062 17.719 1 96.44 68 SER B CA 1
ATOM 2309 C C . SER B 1 68 ? -0.531 14.078 16.406 1 96.44 68 SER B C 1
ATOM 2311 O O . SER B 1 68 ? -1.615 14.656 16.328 1 96.44 68 SER B O 1
ATOM 2313 N N . CYS B 1 69 ? 0.003 13.438 15.398 1 97.69 69 CYS B N 1
ATOM 2314 C CA . CYS B 1 69 ? -0.614 13.406 14.078 1 97.69 69 CYS B CA 1
ATOM 2315 C C . CYS B 1 69 ? -2.033 12.859 14.156 1 97.69 69 CYS B C 1
ATOM 2317 O O . CYS B 1 69 ? -2.955 13.422 13.562 1 97.69 69 CYS B O 1
ATOM 2319 N N . THR B 1 70 ? -2.254 11.797 14.922 1 97.69 70 THR B N 1
ATOM 2320 C CA . THR B 1 70 ? -3.535 11.102 14.93 1 97.69 70 THR B CA 1
ATOM 2321 C C . THR B 1 70 ? -4.598 11.93 15.641 1 97.69 70 THR B C 1
ATOM 2323 O O . THR B 1 70 ? -5.785 11.836 15.312 1 97.69 70 THR B O 1
ATOM 2326 N N . ILE B 1 71 ? -4.23 12.836 16.562 1 97.56 71 ILE B N 1
ATOM 2327 C CA . ILE B 1 71 ? -5.172 13.75 17.203 1 97.56 71 ILE B CA 1
ATOM 2328 C C . ILE B 1 71 ? -5.816 14.641 16.156 1 97.56 71 ILE B C 1
ATOM 2330 O O . ILE B 1 71 ? -7.043 14.68 16.031 1 97.56 71 ILE B O 1
ATOM 2334 N N . TYR B 1 72 ? -5.008 15.211 15.398 1 98.44 72 TYR B N 1
ATOM 2335 C CA . TYR B 1 72 ? -5.496 16.203 14.438 1 98.44 72 TYR B CA 1
ATOM 2336 C C . TYR B 1 72 ? -6.223 15.523 13.281 1 98.44 72 TYR B C 1
ATOM 2338 O O . TYR B 1 72 ? -7.277 15.984 12.844 1 98.44 72 TYR B O 1
ATOM 2346 N N . VAL B 1 73 ? -5.691 14.422 12.797 1 98.69 73 VAL B N 1
ATOM 2347 C CA . VAL B 1 73 ? -6.328 13.688 11.711 1 98.69 73 VAL B CA 1
ATOM 2348 C C . VAL B 1 73 ? -7.723 13.234 12.141 1 98.69 73 VAL B C 1
ATOM 2350 O O . VAL B 1 73 ? -8.688 13.375 11.383 1 98.69 73 VAL B O 1
ATOM 2353 N N . THR B 1 74 ? -7.844 12.766 13.359 1 98.69 74 THR B N 1
ATOM 2354 C CA . THR B 1 74 ? -9.125 12.297 13.883 1 98.69 74 THR B CA 1
ATOM 2355 C C . THR B 1 74 ? -10.133 13.438 13.953 1 98.69 74 THR B C 1
ATOM 2357 O O . THR B 1 74 ? -11.258 13.305 13.477 1 98.69 74 THR B O 1
ATOM 2360 N N . GLU B 1 75 ? -9.727 14.562 14.477 1 98.69 75 GLU B N 1
ATOM 2361 C CA . GLU B 1 75 ? -10.633 15.695 14.625 1 98.69 75 GLU B CA 1
ATOM 2362 C C . GLU B 1 75 ? -11.008 16.281 13.273 1 98.69 75 GLU B C 1
ATOM 2364 O O . GLU B 1 75 ? -12.156 16.672 13.062 1 98.69 75 GLU B O 1
ATOM 2369 N N . LEU B 1 76 ? -10.055 16.328 12.367 1 98.81 76 LEU B N 1
ATOM 2370 C CA . LEU B 1 76 ? -10.312 16.844 11.023 1 98.81 76 LEU B CA 1
ATOM 2371 C C . LEU B 1 76 ? -11.383 16.016 10.32 1 98.81 76 LEU B C 1
ATOM 2373 O O . LEU B 1 76 ? -12.281 16.562 9.688 1 98.81 76 LEU B O 1
ATOM 2377 N N . ILE B 1 77 ? -11.273 14.688 10.438 1 98.69 77 ILE B N 1
ATOM 2378 C CA . ILE B 1 77 ? -12.203 13.812 9.734 1 98.69 77 ILE B CA 1
ATOM 2379 C C . ILE B 1 77 ? -13.555 13.805 10.445 1 98.69 77 ILE B C 1
ATOM 2381 O O . ILE B 1 77 ? -14.586 14.078 9.836 1 98.69 77 ILE B O 1
ATOM 2385 N N . LYS B 1 78 ? -13.578 13.617 11.727 1 98.44 78 LYS B N 1
ATOM 2386 C CA . LYS B 1 78 ? -14.812 13.383 12.461 1 98.44 78 LYS B CA 1
ATOM 2387 C C . LYS B 1 78 ? -15.609 14.68 12.633 1 98.44 78 LYS B C 1
ATOM 2389 O O . LYS B 1 78 ? -16.844 14.672 12.57 1 98.44 78 LYS B O 1
ATOM 2394 N N . THR B 1 79 ? -14.898 15.727 12.875 1 98.44 79 THR B N 1
ATOM 2395 C CA . THR B 1 79 ? -15.586 16.953 13.25 1 98.44 79 THR B CA 1
ATOM 2396 C C . THR B 1 79 ? -15.664 17.922 12.062 1 98.44 79 THR B C 1
ATOM 2398 O O . THR B 1 79 ? -16.703 18.547 11.828 1 98.44 79 THR B O 1
ATOM 2401 N N . TYR B 1 80 ? -14.633 18.016 11.273 1 98.5 80 TYR B N 1
ATOM 2402 C CA . TYR B 1 80 ? -14.57 19.047 10.258 1 98.5 80 TYR B CA 1
ATOM 2403 C C . TYR B 1 80 ? -14.797 18.469 8.867 1 98.5 80 TYR B C 1
ATOM 2405 O O . TYR B 1 80 ? -14.688 19.188 7.867 1 98.5 80 TYR B O 1
ATOM 2413 N N . GLN B 1 81 ? -15.008 17.234 8.766 1 97.81 81 GLN B N 1
ATOM 2414 C CA . GLN B 1 81 ? -15.477 16.531 7.578 1 97.81 81 GLN B CA 1
ATOM 2415 C C . GLN B 1 81 ? -14.445 16.594 6.457 1 97.81 81 GLN B C 1
ATOM 2417 O O . GLN B 1 81 ? -14.797 16.719 5.285 1 97.81 81 GLN B O 1
ATOM 2422 N N . VAL B 1 82 ? -13.234 16.656 6.84 1 98.62 82 VAL B N 1
ATOM 2423 C CA . VAL B 1 82 ? -12.172 16.531 5.852 1 98.62 82 VAL B CA 1
ATOM 2424 C C . VAL B 1 82 ? -12.203 15.125 5.246 1 98.62 82 VAL B C 1
ATOM 2426 O O . VAL B 1 82 ? -12.383 14.133 5.961 1 98.62 82 VAL B O 1
ATOM 2429 N N . LYS B 1 83 ? -12 15.039 3.896 1 98.69 83 LYS B N 1
ATOM 2430 C CA . LYS B 1 83 ? -12.172 13.773 3.191 1 98.69 83 LYS B CA 1
ATOM 2431 C C . LYS B 1 83 ? -10.852 13.281 2.615 1 98.69 83 LYS B C 1
ATOM 2433 O O . LYS B 1 83 ? -10.633 12.078 2.477 1 98.69 83 LYS B O 1
ATOM 2438 N N . GLU B 1 84 ? -10.039 14.203 2.164 1 98.81 84 GLU B N 1
ATOM 2439 C CA . GLU B 1 84 ? -8.727 13.891 1.606 1 98.81 84 GLU B CA 1
ATOM 2440 C C . GLU B 1 84 ? -7.613 14.594 2.385 1 98.81 84 GLU B C 1
ATOM 2442 O O . GLU B 1 84 ? -7.605 15.82 2.494 1 98.81 84 GLU B O 1
ATOM 2447 N N . LEU B 1 85 ? -6.754 13.797 2.947 1 98.88 85 LEU B N 1
ATOM 2448 C CA . LEU B 1 85 ? -5.637 14.297 3.74 1 98.88 85 LEU B CA 1
ATOM 2449 C C . LEU B 1 85 ? -4.305 13.992 3.062 1 98.88 85 LEU B C 1
ATOM 2451 O O . LEU B 1 85 ? -3.982 12.828 2.822 1 98.88 85 LEU B O 1
ATOM 2455 N N . LEU B 1 86 ? -3.58 15 2.688 1 98.88 86 LEU B N 1
ATOM 2456 C CA . LEU B 1 86 ? -2.238 14.859 2.131 1 98.88 86 LEU B CA 1
ATOM 2457 C C . LEU B 1 86 ? -1.19 15.414 3.09 1 98.88 86 LEU B C 1
ATOM 2459 O O . LEU B 1 86 ? -1.149 16.625 3.344 1 98.88 86 LEU B O 1
ATOM 2463 N N . ARG B 1 87 ? -0.441 14.57 3.617 1 98.81 87 ARG B N 1
ATOM 2464 C CA . ARG B 1 87 ? 0.663 15.023 4.457 1 98.81 87 ARG B CA 1
ATOM 2465 C C . ARG B 1 87 ? 1.926 15.242 3.631 1 98.81 87 ARG B C 1
ATOM 2467 O O . ARG B 1 87 ? 2.311 14.383 2.838 1 98.81 87 ARG B O 1
ATOM 2474 N N . ILE B 1 88 ? 2.479 16.312 3.779 1 98.31 88 ILE B N 1
ATOM 2475 C CA . ILE B 1 88 ? 3.799 16.578 3.217 1 98.31 88 ILE B CA 1
ATOM 2476 C C . ILE B 1 88 ? 4.793 16.875 4.344 1 98.31 88 ILE B C 1
ATOM 2478 O O . ILE B 1 88 ? 4.52 17.688 5.227 1 98.31 88 ILE B O 1
ATOM 2482 N N . GLY B 1 89 ? 5.836 16.156 4.398 1 96.19 89 GLY B N 1
ATOM 2483 C CA . GLY B 1 89 ? 6.828 16.281 5.453 1 96.19 89 GLY B CA 1
ATOM 2484 C C . GLY B 1 89 ? 8.227 15.906 5.004 1 96.19 89 GLY B C 1
ATOM 2485 O O . GLY B 1 89 ? 8.508 15.844 3.805 1 96.19 89 GLY B O 1
ATOM 2486 N N . THR B 1 90 ? 9.133 15.859 5.984 1 95.19 90 THR B N 1
ATOM 2487 C CA . THR B 1 90 ? 10.516 15.477 5.719 1 95.19 90 THR B CA 1
ATOM 2488 C C . THR B 1 90 ? 10.781 14.055 6.199 1 95.19 90 THR B C 1
ATOM 2490 O O . THR B 1 90 ? 10.031 13.508 7.012 1 95.19 90 THR B O 1
ATOM 2493 N N . CYS B 1 91 ? 11.766 13.445 5.641 1 96.25 91 CYS B N 1
ATOM 2494 C CA . CYS B 1 91 ? 12.195 12.117 6.051 1 96.25 91 CYS B CA 1
ATOM 2495 C C . CYS B 1 91 ? 13.703 11.961 5.902 1 96.25 91 CYS B C 1
ATOM 2497 O O . CYS B 1 91 ? 14.352 12.766 5.234 1 96.25 91 CYS B O 1
ATOM 2499 N N . GLY B 1 92 ? 14.211 11 6.664 1 95.94 92 GLY B N 1
ATOM 2500 C CA . GLY B 1 92 ? 15.586 10.57 6.484 1 95.94 92 GLY B CA 1
ATOM 2501 C C . GLY B 1 92 ? 15.719 9.336 5.609 1 95.94 92 GLY B C 1
ATOM 2502 O O . GLY B 1 92 ? 15.164 8.281 5.934 1 95.94 92 GLY B O 1
ATOM 2503 N N . ALA B 1 93 ? 16.484 9.453 4.559 1 96.94 93 ALA B N 1
ATOM 2504 C CA . ALA B 1 93 ? 16.641 8.352 3.611 1 96.94 93 ALA B CA 1
ATOM 2505 C C . ALA B 1 93 ? 17.453 7.219 4.219 1 96.94 93 ALA B C 1
ATOM 2507 O O . ALA B 1 93 ? 18.422 7.465 4.957 1 96.94 93 ALA B O 1
ATOM 2508 N N . ILE B 1 94 ? 17.094 5.992 3.877 1 96.56 94 ILE B N 1
ATOM 2509 C CA . ILE B 1 94 ? 17.859 4.844 4.348 1 96.56 94 ILE B CA 1
ATOM 2510 C C . ILE B 1 94 ? 18.172 3.922 3.172 1 96.56 94 ILE B C 1
ATOM 2512 O O . ILE B 1 94 ? 18.812 2.883 3.344 1 96.56 94 ILE B O 1
ATOM 2516 N N . SER B 1 95 ? 17.703 4.207 2.029 1 96.88 95 SER B N 1
ATOM 2517 C CA . SER B 1 95 ? 17.875 3.393 0.833 1 96.88 95 SER B CA 1
ATOM 2518 C C . SER B 1 95 ? 18.797 4.078 -0.172 1 96.88 95 SER B C 1
ATOM 2520 O O . SER B 1 95 ? 18.719 5.293 -0.37 1 96.88 95 SER B O 1
ATOM 2522 N N . PRO B 1 96 ? 19.609 3.352 -0.897 1 94.56 96 PRO B N 1
ATOM 2523 C CA . PRO B 1 96 ? 20.438 3.945 -1.954 1 94.56 96 PRO B CA 1
ATOM 2524 C C . PRO B 1 96 ? 19.609 4.395 -3.158 1 94.56 96 PRO B C 1
ATOM 2526 O O . PRO B 1 96 ? 20.125 5.109 -4.027 1 94.56 96 PRO B O 1
ATOM 2529 N N . LYS B 1 97 ? 18.359 4.059 -3.182 1 95.12 97 LYS B N 1
ATOM 2530 C CA . LYS B 1 97 ? 17.469 4.426 -4.281 1 95.12 97 LYS B CA 1
ATOM 2531 C C . LYS B 1 97 ? 17.062 5.891 -4.191 1 95.12 97 LYS B C 1
ATOM 2533 O O . LYS B 1 97 ? 16.531 6.453 -5.148 1 95.12 97 LYS B O 1
ATOM 2538 N N . VAL B 1 98 ? 17.312 6.461 -3.004 1 96.56 98 VAL B N 1
ATOM 2539 C CA . VAL B 1 98 ? 16.828 7.82 -2.797 1 96.56 98 VAL B CA 1
ATOM 2540 C C . VAL B 1 98 ? 17.969 8.711 -2.311 1 96.56 98 VAL B C 1
ATOM 2542 O O . VAL B 1 98 ? 18.859 8.25 -1.587 1 96.56 98 VAL B O 1
ATOM 2545 N N . GLY B 1 99 ? 17.969 9.93 -2.822 1 95.12 99 GLY B N 1
ATOM 2546 C CA . GLY B 1 99 ? 18.938 10.945 -2.424 1 95.12 99 GLY B CA 1
ATOM 2547 C C . GLY B 1 99 ? 18.297 12.211 -1.896 1 95.12 99 GLY B C 1
ATOM 2548 O O . GLY B 1 99 ? 17.078 12.328 -1.868 1 95.12 99 GLY B O 1
ATOM 2549 N N . LEU B 1 100 ? 19.188 13.125 -1.519 1 94.88 100 LEU B N 1
ATOM 2550 C CA . LEU B 1 100 ? 18.703 14.406 -1.01 1 94.88 100 LEU B CA 1
ATOM 2551 C C . LEU B 1 100 ? 17.781 15.078 -2.021 1 94.88 100 LEU B C 1
ATOM 2553 O O . LEU B 1 100 ? 18.016 15.008 -3.229 1 94.88 100 LEU B O 1
ATOM 2557 N N . LYS B 1 101 ? 16.688 15.672 -1.548 1 94.81 101 LYS B N 1
ATOM 2558 C CA . LYS B 1 101 ? 15.719 16.484 -2.295 1 94.81 101 LYS B CA 1
ATOM 2559 C C . LYS B 1 101 ? 14.719 15.594 -3.031 1 94.81 101 LYS B C 1
ATOM 2561 O O . LYS B 1 101 ? 13.711 16.078 -3.545 1 94.81 101 LYS B O 1
ATOM 2566 N N . ASP B 1 102 ? 15.016 14.273 -3.053 1 97.06 102 ASP B N 1
ATOM 2567 C CA . ASP B 1 102 ? 14.008 13.398 -3.645 1 97.06 102 ASP B CA 1
ATOM 2568 C C . ASP B 1 102 ? 12.688 13.484 -2.887 1 97.06 102 ASP B C 1
ATOM 2570 O O . ASP B 1 102 ? 12.672 13.781 -1.69 1 97.06 102 ASP B O 1
ATOM 2574 N N . ILE B 1 103 ? 11.586 13.336 -3.607 1 98.25 103 ILE B N 1
ATOM 2575 C CA . ILE B 1 103 ? 10.273 13.242 -2.992 1 98.25 103 ILE B CA 1
ATOM 2576 C C . ILE B 1 103 ? 9.812 11.781 -2.971 1 98.25 103 ILE B C 1
ATOM 2578 O O . ILE B 1 103 ? 9.727 11.141 -4.02 1 98.25 103 ILE B O 1
ATOM 2582 N N . VAL B 1 104 ? 9.562 11.289 -1.767 1 98.62 104 VAL B N 1
ATOM 2583 C CA . VAL B 1 104 ? 9.117 9.914 -1.569 1 98.62 104 VAL B CA 1
ATOM 2584 C C . VAL B 1 104 ? 7.594 9.875 -1.47 1 98.62 104 VAL B C 1
ATOM 2586 O O . VAL B 1 104 ? 6.996 10.633 -0.699 1 98.62 104 VAL B O 1
ATOM 2589 N N . MET B 1 105 ? 6.945 9.117 -2.283 1 98.81 105 MET B N 1
ATOM 2590 C CA . MET B 1 105 ? 5.543 8.75 -2.084 1 98.81 105 MET B CA 1
ATOM 2591 C C . MET B 1 105 ? 5.426 7.441 -1.311 1 98.81 105 MET B C 1
ATOM 2593 O O . MET B 1 105 ? 5.816 6.387 -1.808 1 98.81 105 MET B O 1
ATOM 2597 N N . ALA B 1 106 ? 4.902 7.543 -0.176 1 98.81 106 ALA B N 1
ATOM 2598 C CA . ALA B 1 106 ? 4.824 6.379 0.703 1 98.81 106 ALA B CA 1
ATOM 2599 C C . ALA B 1 106 ? 3.678 5.457 0.29 1 98.81 106 ALA B C 1
ATOM 2601 O O . ALA B 1 106 ? 2.506 5.816 0.425 1 98.81 106 ALA B O 1
ATOM 2602 N N . THR B 1 107 ? 3.986 4.227 -0.116 1 98.56 107 THR B N 1
ATOM 2603 C CA . THR B 1 107 ? 2.975 3.27 -0.547 1 98.56 107 THR B CA 1
ATOM 2604 C C . THR B 1 107 ? 2.531 2.389 0.617 1 98.56 107 THR B C 1
ATOM 2606 O O . THR B 1 107 ? 1.571 1.625 0.494 1 98.56 107 THR B O 1
ATOM 2609 N N . GLY B 1 108 ? 3.156 2.482 1.661 1 98.69 108 GLY B N 1
ATOM 2610 C CA . GLY B 1 108 ? 2.891 1.835 2.936 1 98.69 108 GLY B CA 1
ATOM 2611 C C . GLY B 1 108 ? 3.732 2.389 4.07 1 98.69 108 GLY B C 1
ATOM 2612 O O . GLY B 1 108 ? 4.793 2.973 3.838 1 98.69 108 GLY B O 1
ATOM 2613 N N . ALA B 1 109 ? 3.24 2.25 5.234 1 98.75 109 ALA B N 1
ATOM 2614 C CA . ALA B 1 109 ? 3.969 2.762 6.391 1 98.75 109 ALA B CA 1
ATOM 2615 C C . ALA B 1 109 ? 4.086 1.696 7.477 1 98.75 109 ALA B C 1
ATOM 2617 O O . ALA B 1 109 ? 3.115 1.4 8.18 1 98.75 109 ALA B O 1
ATOM 2618 N N . SER B 1 110 ? 5.277 1.132 7.605 1 98.25 110 SER B N 1
ATOM 2619 C CA . SER B 1 110 ? 5.613 0.255 8.719 1 98.25 110 SER B CA 1
ATOM 2620 C C . SER B 1 110 ? 5.949 1.059 9.977 1 98.25 110 SER B C 1
ATOM 2622 O O . SER B 1 110 ? 6.184 2.268 9.898 1 98.25 110 SER B O 1
ATOM 2624 N N . THR B 1 111 ? 5.996 0.378 11.148 1 97.12 111 THR B N 1
ATOM 2625 C CA . THR B 1 111 ? 6.234 1.188 12.344 1 97.12 111 THR B CA 1
ATOM 2626 C C . THR B 1 111 ? 6.688 0.315 13.508 1 97.12 111 THR B C 1
ATOM 2628 O O . THR B 1 111 ? 6.387 -0.88 13.547 1 97.12 111 THR B O 1
ATOM 2631 N N . ASP B 1 112 ? 7.371 0.897 14.367 1 94.06 112 ASP B N 1
ATOM 2632 C CA . ASP B 1 112 ? 7.742 0.27 15.633 1 94.06 112 ASP B CA 1
ATOM 2633 C C . ASP B 1 112 ? 6.754 0.636 16.734 1 94.06 112 ASP B C 1
ATOM 2635 O O . ASP B 1 112 ? 6.832 0.108 17.844 1 94.06 112 ASP B O 1
ATOM 2639 N N . SER B 1 113 ? 5.848 1.58 16.422 1 93.44 113 SER B N 1
ATOM 2640 C CA . SER B 1 113 ? 4.82 1.953 17.391 1 93.44 113 SER B CA 1
ATOM 2641 C C . SER B 1 113 ? 3.764 0.864 17.516 1 93.44 113 SER B C 1
ATOM 2643 O O . SER B 1 113 ? 3.375 0.246 16.516 1 93.44 113 SER B O 1
ATOM 2645 N N . LYS B 1 114 ? 3.213 0.661 18.656 1 92.31 114 LYS B N 1
ATOM 2646 C CA . LYS B 1 114 ? 2.17 -0.338 18.875 1 92.31 114 LYS B CA 1
ATOM 2647 C C . LYS B 1 114 ? 0.791 0.228 18.531 1 92.31 114 LYS B C 1
ATOM 2649 O O . LYS B 1 114 ? -0.206 -0.496 18.562 1 92.31 114 LYS B O 1
ATOM 2654 N N . THR B 1 115 ? 0.707 1.424 18.188 1 91.69 115 THR B N 1
ATOM 2655 C CA . THR B 1 115 ? -0.552 2.148 18.047 1 91.69 115 THR B CA 1
ATOM 2656 C C . THR B 1 115 ? -1.488 1.432 17.078 1 91.69 115 THR B C 1
ATOM 2658 O O . THR B 1 115 ? -2.664 1.221 17.391 1 91.69 115 THR B O 1
ATOM 2661 N N . ASN B 1 116 ? -0.989 0.964 15.953 1 94.06 116 ASN B N 1
ATOM 2662 C CA . ASN B 1 116 ? -1.844 0.321 14.961 1 94.06 116 ASN B CA 1
ATOM 2663 C C . ASN B 1 116 ? -2.215 -1.1 15.375 1 94.06 116 ASN B C 1
ATOM 2665 O O . ASN B 1 116 ? -3.328 -1.557 15.117 1 94.06 116 ASN B O 1
ATOM 2669 N N . ARG B 1 117 ? -1.341 -1.725 16.016 1 92.06 117 ARG B N 1
ATOM 2670 C CA . ARG B 1 117 ? -1.586 -3.088 16.469 1 92.06 117 ARG B CA 1
ATOM 2671 C C . ARG B 1 117 ? -2.701 -3.125 17.516 1 92.06 117 ARG B C 1
ATOM 2673 O O . ARG B 1 117 ? -3.574 -3.994 17.469 1 92.06 117 ARG B O 1
ATOM 2680 N N . VAL B 1 118 ? -2.688 -2.15 18.359 1 91.88 118 VAL B N 1
ATOM 2681 C CA . VAL B 1 118 ? -3.676 -2.094 19.422 1 91.88 118 VAL B CA 1
ATOM 2682 C C . VAL B 1 118 ? -5.066 -1.86 18.844 1 91.88 118 VAL B C 1
ATOM 2684 O O . VAL B 1 118 ? -6.035 -2.5 19.25 1 91.88 118 VAL B O 1
ATOM 2687 N N . ARG B 1 119 ? -5.164 -1.098 17.875 1 92.56 119 ARG B N 1
ATOM 2688 C CA . ARG B 1 119 ? -6.48 -0.74 17.344 1 92.56 119 ARG B CA 1
ATOM 2689 C C . ARG B 1 119 ? -6.973 -1.778 16.344 1 92.56 119 ARG B C 1
ATOM 2691 O O . ARG B 1 119 ? -8.141 -1.761 15.953 1 92.56 119 ARG B O 1
ATOM 2698 N N . PHE B 1 120 ? -6.078 -2.66 15.961 1 95.88 120 PHE B N 1
ATOM 2699 C CA . PHE B 1 120 ? -6.43 -3.639 14.945 1 95.88 120 PHE B CA 1
ATOM 2700 C C . PHE B 1 120 ? -6.355 -5.055 15.5 1 95.88 120 PHE B C 1
ATOM 2702 O O . PHE B 1 120 ? -5.836 -5.961 14.844 1 95.88 120 PHE B O 1
ATOM 2709 N N . LEU B 1 121 ? -6.805 -5.223 16.719 1 93.38 121 LEU B N 1
ATOM 2710 C CA . LEU B 1 121 ? -6.996 -6.492 17.406 1 93.38 121 LEU B CA 1
ATOM 2711 C C . LEU B 1 121 ? -5.676 -7.25 17.531 1 93.38 121 LEU B C 1
ATOM 2713 O O . LEU B 1 121 ? -5.652 -8.477 17.438 1 93.38 121 LEU B O 1
ATOM 2717 N N . ASN B 1 122 ? -4.574 -6.527 17.531 1 92.75 122 ASN B N 1
ATOM 2718 C CA . ASN B 1 122 ? -3.215 -7.02 17.719 1 92.75 122 ASN B CA 1
ATOM 2719 C C . ASN B 1 122 ? -2.719 -7.793 16.5 1 92.75 122 ASN B C 1
ATOM 2721 O O . ASN B 1 122 ? -1.803 -8.609 16.609 1 92.75 122 ASN B O 1
ATOM 2725 N N . HIS B 1 123 ? -3.385 -7.59 15.359 1 93.88 123 HIS B N 1
ATOM 2726 C CA . HIS B 1 123 ? -2.893 -8.125 14.102 1 93.88 123 HIS B CA 1
ATOM 2727 C C . HIS B 1 123 ? -1.992 -7.121 13.391 1 93.88 123 HIS B C 1
ATOM 2729 O O . HIS B 1 123 ? -1.982 -5.938 13.734 1 93.88 123 HIS B O 1
ATOM 2735 N N . ASP B 1 124 ? -1.214 -7.637 12.508 1 94.69 124 ASP B N 1
ATOM 2736 C CA . ASP B 1 124 ? -0.384 -6.754 11.695 1 94.69 124 ASP B CA 1
ATOM 2737 C C . ASP B 1 124 ? -1.225 -6 10.672 1 94.69 124 ASP B C 1
ATOM 2739 O O . ASP B 1 124 ? -1.826 -6.609 9.789 1 94.69 124 ASP B O 1
ATOM 2743 N N . LEU B 1 125 ? -1.278 -4.695 10.812 1 97.38 125 LEU B N 1
ATOM 2744 C CA . LEU B 1 125 ? -2.023 -3.846 9.891 1 97.38 125 LEU B CA 1
ATOM 2745 C C . LEU B 1 125 ? -1.125 -3.35 8.758 1 97.38 125 LEU B C 1
ATOM 2747 O O . LEU B 1 125 ? -0.078 -2.75 9.016 1 97.38 125 LEU B O 1
ATOM 2751 N N . SER B 1 126 ? -1.496 -3.688 7.559 1 98.44 126 SER B N 1
ATOM 2752 C CA . SER B 1 126 ? -0.862 -3.016 6.43 1 98.44 126 SER B CA 1
ATOM 2753 C C . SER B 1 126 ? -1.415 -1.606 6.246 1 98.44 126 SER B C 1
ATOM 2755 O O . SER B 1 126 ? -2.424 -1.415 5.562 1 98.44 126 SER B O 1
ATOM 2757 N N . ALA B 1 127 ? -0.726 -0.612 6.844 1 98.62 127 ALA B N 1
ATOM 2758 C CA . ALA B 1 127 ? -1.136 0.785 6.73 1 98.62 127 ALA B CA 1
ATOM 2759 C C . ALA B 1 127 ? -0.767 1.353 5.363 1 98.62 127 ALA B C 1
ATOM 2761 O O . ALA B 1 127 ? 0.413 1.551 5.062 1 98.62 127 ALA B O 1
ATOM 2762 N N . THR B 1 128 ? -1.776 1.629 4.59 1 98.75 128 THR B N 1
ATOM 2763 C CA . THR B 1 128 ? -1.556 2.025 3.201 1 98.75 128 THR B CA 1
ATOM 2764 C C . THR B 1 128 ? -2.328 3.299 2.875 1 98.75 128 THR B C 1
ATOM 2766 O O . THR B 1 128 ? -3.314 3.623 3.541 1 98.75 128 THR B O 1
ATOM 2769 N N . PRO B 1 129 ? -1.859 4.078 1.89 1 98.75 129 PRO B N 1
ATOM 2770 C CA . PRO B 1 129 ? -2.611 5.238 1.412 1 98.75 129 PRO B CA 1
ATOM 2771 C C . PRO B 1 129 ? -3.795 4.855 0.527 1 98.75 129 PRO B C 1
ATOM 2773 O O . PRO B 1 129 ? -3.973 3.678 0.207 1 98.75 129 PRO B O 1
ATOM 2776 N N . ASP B 1 130 ? -4.562 5.891 0.246 1 98.44 130 ASP B N 1
ATOM 2777 C CA . ASP B 1 130 ? -5.605 5.75 -0.77 1 98.44 130 ASP B CA 1
ATOM 2778 C C . ASP B 1 130 ? -4.996 5.617 -2.164 1 98.44 130 ASP B C 1
ATOM 2780 O O . ASP B 1 130 ? -4.102 6.383 -2.533 1 98.44 130 ASP B O 1
ATOM 2784 N N . PHE B 1 131 ? -5.438 4.645 -2.898 1 98.38 131 PHE B N 1
ATOM 2785 C CA . PHE B 1 131 ? -4.859 4.352 -4.203 1 98.38 131 PHE B CA 1
ATOM 2786 C C . PHE B 1 131 ? -5.094 5.508 -5.172 1 98.38 131 PHE B C 1
ATOM 2788 O O . PHE B 1 131 ? -4.207 5.863 -5.949 1 98.38 131 PHE B O 1
ATOM 2795 N N . GLU B 1 132 ? -6.27 6.059 -5.141 1 97.31 132 GLU B N 1
ATOM 2796 C CA . GLU B 1 132 ? -6.59 7.152 -6.047 1 97.31 132 GLU B CA 1
ATOM 2797 C C . GLU B 1 132 ? -5.707 8.367 -5.781 1 97.31 132 GLU B C 1
ATOM 2799 O O . GLU B 1 132 ? -5.254 9.031 -6.719 1 97.31 132 GLU B O 1
ATOM 2804 N N . LEU B 1 133 ? -5.469 8.656 -4.496 1 98.25 133 LEU B N 1
ATOM 2805 C CA . LEU B 1 133 ? -4.574 9.758 -4.168 1 98.25 133 LEU B CA 1
ATOM 2806 C C . LEU B 1 133 ? -3.158 9.469 -4.652 1 98.25 133 LEU B C 1
ATOM 2808 O O . LEU B 1 133 ? -2.477 10.367 -5.156 1 98.25 133 LEU B O 1
ATOM 2812 N N . SER B 1 134 ? -2.754 8.219 -4.504 1 98.62 134 SER B N 1
ATOM 2813 C CA . SER B 1 134 ? -1.432 7.832 -4.98 1 98.62 134 SER B CA 1
ATOM 2814 C C . SER B 1 134 ? -1.319 7.992 -6.492 1 98.62 134 SER B C 1
ATOM 2816 O O . SER B 1 134 ? -0.311 8.492 -6.996 1 98.62 134 SER B O 1
ATOM 2818 N N . LEU B 1 135 ? -2.357 7.543 -7.195 1 97.81 135 LEU B N 1
ATOM 2819 C CA . LEU B 1 135 ? -2.391 7.664 -8.648 1 97.81 135 LEU B CA 1
ATOM 2820 C C . LEU B 1 135 ? -2.355 9.133 -9.07 1 97.81 135 LEU B C 1
ATOM 2822 O O . LEU B 1 135 ? -1.629 9.5 -10 1 97.81 135 LEU B O 1
ATOM 2826 N N . ARG B 1 136 ? -3.125 10 -8.367 1 98.06 136 ARG B N 1
ATOM 2827 C CA . ARG B 1 136 ? -3.146 11.43 -8.656 1 98.06 136 ARG B CA 1
ATOM 2828 C C . ARG B 1 136 ? -1.771 12.047 -8.438 1 98.06 136 ARG B C 1
ATOM 2830 O O . ARG B 1 136 ? -1.325 12.875 -9.234 1 98.06 136 ARG B O 1
ATOM 2837 N N . ALA B 1 137 ? -1.117 11.633 -7.359 1 98.69 137 ALA B N 1
ATOM 2838 C CA . ALA B 1 137 ? 0.225 12.133 -7.074 1 98.69 137 ALA B CA 1
ATOM 2839 C C . ALA B 1 137 ? 1.207 11.727 -8.164 1 98.69 137 ALA B C 1
ATOM 2841 O O . ALA B 1 137 ? 1.989 12.547 -8.648 1 98.69 137 ALA B O 1
ATOM 2842 N N . TYR B 1 138 ? 1.133 10.477 -8.562 1 98.5 138 TYR B N 1
ATOM 2843 C CA . TYR B 1 138 ? 2.025 9.938 -9.586 1 98.5 138 TYR B CA 1
ATOM 2844 C C . TYR B 1 138 ? 1.84 10.672 -10.906 1 98.5 138 TYR B C 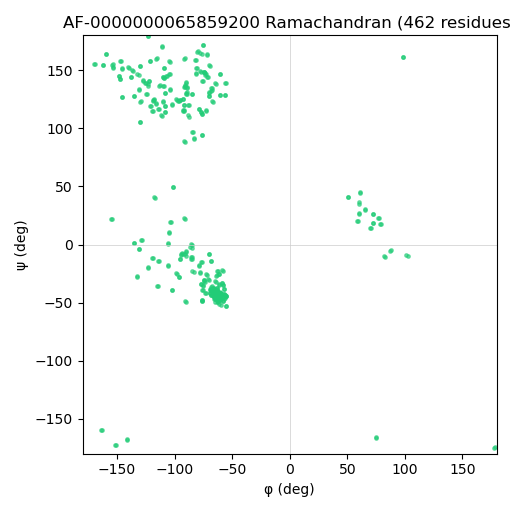1
ATOM 2846 O O . TYR B 1 138 ? 2.814 11.117 -11.523 1 98.5 138 TYR B O 1
ATOM 2854 N N . GLN B 1 139 ? 0.593 10.844 -11.305 1 98 139 GLN B N 1
ATOM 2855 C CA . GLN B 1 139 ? 0.277 11.492 -12.57 1 98 139 GLN B CA 1
ATOM 2856 C C . GLN B 1 139 ? 0.66 12.969 -12.547 1 98 139 GLN B C 1
ATOM 2858 O O . GLN B 1 139 ? 1.18 13.5 -13.531 1 98 139 GLN B O 1
ATOM 2863 N N . THR B 1 140 ? 0.395 13.594 -11.438 1 98.56 140 THR B N 1
ATOM 2864 C CA . THR B 1 140 ? 0.74 15.008 -11.305 1 98.56 140 THR B CA 1
ATOM 2865 C C . THR B 1 140 ? 2.254 15.203 -11.336 1 98.56 140 THR B C 1
ATOM 2867 O O . THR B 1 140 ? 2.752 16.125 -11.977 1 98.56 140 THR B O 1
ATOM 2870 N N . ALA B 1 141 ? 2.973 14.336 -10.648 1 98.31 141 ALA B N 1
ATOM 2871 C CA . ALA B 1 141 ? 4.43 14.406 -10.648 1 98.31 141 ALA B CA 1
ATOM 2872 C C . ALA B 1 141 ? 4.984 14.258 -12.062 1 98.31 141 ALA B C 1
ATOM 2874 O O . ALA B 1 141 ? 5.887 15 -12.469 1 98.31 141 ALA B O 1
ATOM 2875 N N . LYS B 1 142 ? 4.434 13.336 -12.789 1 97.69 142 LYS B N 1
ATOM 2876 C CA . LYS B 1 142 ? 4.855 13.148 -14.172 1 97.69 142 LYS B CA 1
ATOM 2877 C C . LYS B 1 142 ? 4.617 14.406 -15 1 97.69 142 LYS B C 1
ATOM 2879 O O . LYS B 1 142 ? 5.484 14.828 -15.766 1 97.69 142 LYS B O 1
ATOM 2884 N N . ARG B 1 143 ? 3.465 14.992 -14.836 1 97.56 143 ARG B N 1
ATOM 2885 C CA . ARG B 1 143 ? 3.117 16.203 -15.555 1 97.56 143 ARG B CA 1
ATOM 2886 C C . ARG B 1 143 ? 4.078 17.344 -15.211 1 97.56 143 ARG B C 1
ATOM 2888 O O . ARG B 1 143 ? 4.43 18.156 -16.078 1 97.56 143 ARG B O 1
ATOM 2895 N N . LEU B 1 144 ? 4.535 17.359 -13.945 1 97.19 144 LEU B N 1
ATOM 2896 C CA . LEU B 1 144 ? 5.395 18.438 -13.477 1 97.19 144 LEU B CA 1
ATOM 2897 C C . LEU B 1 144 ? 6.863 18.109 -13.711 1 97.19 144 LEU B C 1
ATOM 2899 O O . LEU B 1 144 ? 7.742 18.922 -13.414 1 97.19 144 LEU B O 1
ATOM 2903 N N . GLY B 1 145 ? 7.203 16.891 -14.164 1 97.19 145 GLY B N 1
ATOM 2904 C CA . GLY B 1 145 ? 8.57 16.469 -14.391 1 97.19 145 GLY B CA 1
ATOM 2905 C C . GLY B 1 145 ? 9.305 16.109 -13.109 1 97.19 145 GLY B C 1
ATOM 2906 O O . GLY B 1 145 ? 10.531 16.203 -13.031 1 97.19 145 GLY B O 1
ATOM 2907 N N . ILE B 1 146 ? 8.523 15.773 -12.094 1 96.19 146 ILE B N 1
ATOM 2908 C CA . ILE B 1 146 ? 9.094 15.383 -10.812 1 96.19 146 ILE B CA 1
ATOM 2909 C C . ILE B 1 146 ? 9.258 13.859 -10.766 1 96.19 146 ILE B C 1
ATOM 2911 O O . ILE B 1 146 ? 8.305 13.125 -11.016 1 96.19 146 ILE B O 1
ATOM 2915 N N . ASP B 1 147 ? 10.453 13.398 -10.5 1 96.25 147 ASP B N 1
ATOM 2916 C CA . ASP B 1 147 ? 10.719 11.969 -10.367 1 96.25 147 ASP B CA 1
ATOM 2917 C C . ASP B 1 147 ? 10.375 11.477 -8.961 1 96.25 147 ASP B C 1
ATOM 2919 O O . ASP B 1 147 ? 11.234 11.445 -8.078 1 96.25 147 ASP B O 1
ATOM 2923 N N . LEU B 1 148 ? 9.172 11.023 -8.766 1 97.44 148 LEU B N 1
ATOM 2924 C CA . LEU B 1 148 ? 8.719 10.516 -7.477 1 97.44 148 LEU B CA 1
ATOM 2925 C C . LEU B 1 148 ? 9.391 9.188 -7.152 1 97.44 148 LEU B C 1
ATOM 2927 O O . LEU B 1 148 ? 9.492 8.312 -8.016 1 97.44 148 LEU B O 1
ATOM 2931 N N . LYS B 1 149 ? 9.977 9.109 -5.977 1 98.56 149 LYS B N 1
ATOM 2932 C CA . LYS B 1 149 ? 10.477 7.836 -5.477 1 98.56 149 LYS B CA 1
ATOM 2933 C C . LYS B 1 149 ? 9.391 7.078 -4.715 1 98.56 149 LYS B C 1
ATOM 2935 O O . LYS B 1 149 ? 8.852 7.586 -3.729 1 98.56 149 LYS B O 1
ATOM 2940 N N . ILE B 1 150 ? 9.086 5.914 -5.195 1 98.56 150 ILE B N 1
ATOM 2941 C CA . ILE B 1 150 ? 7.902 5.211 -4.719 1 98.56 150 ILE B CA 1
ATOM 2942 C C . ILE B 1 150 ? 8.32 3.996 -3.895 1 98.56 150 ILE B C 1
ATOM 2944 O O . ILE B 1 150 ? 9.078 3.145 -4.371 1 98.56 150 ILE B O 1
ATOM 2948 N N . GLY B 1 151 ? 7.902 3.883 -2.686 1 98.38 151 GLY B N 1
ATOM 2949 C CA . GLY B 1 151 ? 8.18 2.773 -1.787 1 98.38 151 GLY B CA 1
ATOM 2950 C C . GLY B 1 151 ? 7.586 2.963 -0.404 1 98.38 151 GLY B C 1
ATOM 2951 O O . GLY B 1 151 ? 6.812 3.895 -0.179 1 98.38 151 GLY B O 1
ATOM 2952 N N . ASN B 1 152 ? 7.875 2.059 0.487 1 98.75 152 ASN B N 1
ATOM 2953 C CA . ASN B 1 152 ? 7.375 2.16 1.855 1 98.75 152 ASN B CA 1
ATOM 2954 C C . ASN B 1 152 ? 8.234 3.102 2.695 1 98.75 152 ASN B C 1
ATOM 2956 O O . ASN B 1 152 ? 9.367 3.414 2.326 1 98.75 152 ASN B O 1
ATOM 2960 N N . VAL B 1 153 ? 7.633 3.576 3.736 1 98.69 153 VAL B N 1
ATOM 2961 C CA . VAL B 1 153 ? 8.375 4.309 4.762 1 98.69 153 VAL B CA 1
ATOM 2962 C C . VAL B 1 153 ? 8.211 3.617 6.113 1 98.69 153 VAL B C 1
ATOM 2964 O O . VAL B 1 153 ? 7.316 2.781 6.285 1 98.69 153 VAL B O 1
ATOM 2967 N N . PHE B 1 154 ? 9.156 3.893 6.992 1 97.94 154 PHE B N 1
ATOM 2968 C CA . PHE B 1 154 ? 9.094 3.428 8.375 1 97.94 154 PHE B CA 1
ATOM 2969 C C . PHE B 1 154 ? 8.812 4.586 9.32 1 97.94 154 PHE B C 1
ATOM 2971 O O . PHE B 1 154 ? 9.617 5.516 9.43 1 97.94 154 PHE B O 1
ATOM 2978 N N . SER B 1 155 ? 7.645 4.547 9.961 1 97.81 155 SER B N 1
ATOM 2979 C CA . SER B 1 155 ? 7.273 5.559 10.945 1 97.81 155 SER B CA 1
ATOM 2980 C C . SER B 1 155 ? 7.781 5.188 12.336 1 97.81 155 SER B C 1
ATOM 2982 O O . SER B 1 155 ? 7.195 4.34 13.008 1 97.81 155 SER B O 1
ATOM 2984 N N . SER B 1 156 ? 8.742 5.918 12.805 1 95.56 156 SER B N 1
ATOM 2985 C CA . SER B 1 156 ? 9.336 5.605 14.102 1 95.56 156 SER B CA 1
ATOM 2986 C C . SER B 1 156 ? 8.906 6.605 15.164 1 95.56 156 SER B C 1
ATOM 2988 O O . SER B 1 156 ? 8.766 7.797 14.883 1 95.56 156 SER B O 1
ATOM 2990 N N . ASP B 1 157 ? 8.758 6.078 16.328 1 91.19 157 ASP B N 1
ATOM 2991 C CA . ASP B 1 157 ? 8.484 6.957 17.469 1 91.19 157 ASP B CA 1
ATOM 2992 C C . ASP B 1 157 ? 9.773 7.52 18.047 1 91.19 157 ASP B C 1
ATOM 2994 O O . ASP B 1 157 ? 9.742 8.352 18.969 1 91.19 157 ASP B O 1
ATOM 2998 N N . PHE B 1 158 ? 10.875 7.109 17.438 1 87.69 158 PHE B N 1
ATOM 2999 C CA . PHE B 1 158 ? 12.172 7.59 17.906 1 87.69 158 PHE B CA 1
ATOM 3000 C C . PHE B 1 158 ? 12.859 8.406 16.828 1 87.69 158 PHE B C 1
ATOM 3002 O O . PHE B 1 158 ? 13.188 7.891 15.758 1 87.69 158 PHE B O 1
ATOM 3009 N N . PHE B 1 159 ? 13.102 9.57 17.219 1 84.75 159 PHE B N 1
ATOM 3010 C CA . PHE B 1 159 ? 13.891 10.391 16.312 1 84.75 159 PHE B CA 1
ATOM 3011 C C . PHE B 1 159 ? 15.367 9.984 16.359 1 84.75 159 PHE B C 1
ATOM 3013 O O . PHE B 1 159 ? 16 9.828 15.312 1 84.75 159 PHE B O 1
ATOM 3020 N N . TYR B 1 160 ? 15.797 9.883 17.531 1 84.19 160 TYR B N 1
ATOM 3021 C CA . TYR B 1 160 ? 17.141 9.367 17.75 1 84.19 160 TYR B CA 1
ATOM 3022 C C . TYR B 1 160 ? 17.141 7.855 17.938 1 84.19 160 TYR B C 1
ATOM 3024 O O . TYR B 1 160 ? 17 7.359 19.047 1 84.19 160 TYR B O 1
ATOM 3032 N N . SER B 1 161 ? 17.25 7.188 16.781 1 77.31 161 SER B N 1
ATOM 3033 C CA . SER B 1 161 ? 17.031 5.746 16.797 1 77.31 161 SER B CA 1
ATOM 3034 C C . SER B 1 161 ? 18.219 5.004 17.406 1 77.31 161 SER B C 1
ATOM 3036 O O . SER B 1 161 ? 19.359 5.355 17.156 1 77.31 161 SER B O 1
ATOM 3038 N N . PHE B 1 162 ? 1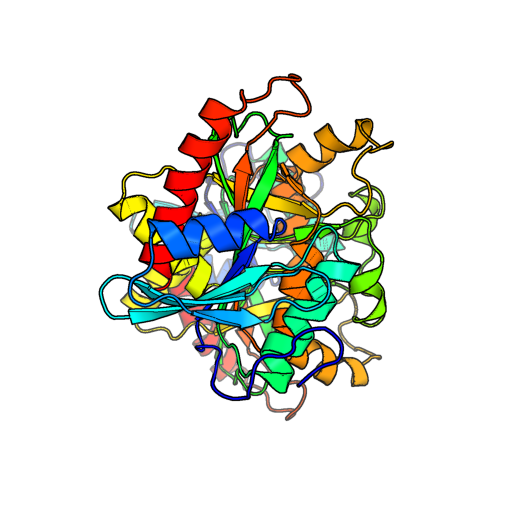7.766 4.035 18.141 1 74.62 162 PHE B N 1
ATOM 3039 C CA . PHE B 1 162 ? 18.797 3.143 18.672 1 74.62 162 PHE B CA 1
ATOM 3040 C C . PHE B 1 162 ? 18.969 1.92 17.781 1 74.62 162 PHE B C 1
ATOM 3042 O O . PHE B 1 162 ? 19.938 1.18 17.922 1 74.62 162 PHE B O 1
ATOM 3049 N N . GLU B 1 163 ? 18.078 1.711 16.891 1 80.25 163 GLU B N 1
ATOM 3050 C CA . GLU B 1 163 ? 18.125 0.518 16.047 1 80.25 163 GLU B CA 1
ATOM 3051 C C . GLU B 1 163 ? 18.672 0.842 14.664 1 80.25 163 GLU B C 1
ATOM 3053 O O . GLU B 1 163 ? 18.094 0.46 13.648 1 80.25 163 GLU B O 1
ATOM 3058 N N . THR B 1 164 ? 19.766 1.511 14.625 1 82.62 164 THR B N 1
ATOM 3059 C CA . THR B 1 164 ? 20.359 1.903 13.352 1 82.62 164 THR B CA 1
ATOM 3060 C C . THR B 1 164 ? 20.75 0.675 12.531 1 82.62 164 THR B C 1
ATOM 3062 O O . THR B 1 164 ? 20.828 0.741 11.305 1 82.62 164 THR B O 1
ATOM 3065 N N . HIS B 1 165 ? 20.938 -0.379 13.188 1 84.25 165 HIS B N 1
ATOM 3066 C CA . HIS B 1 165 ? 21.281 -1.626 12.516 1 84.25 165 HIS B CA 1
ATOM 3067 C C . HIS B 1 165 ? 20.125 -2.158 11.695 1 84.25 165 HIS B C 1
ATOM 3069 O O . HIS B 1 165 ? 20.312 -3.014 10.828 1 84.25 165 HIS B O 1
ATOM 3075 N N . ALA B 1 166 ? 18.922 -1.603 11.945 1 90.12 166 ALA B N 1
ATOM 3076 C CA . ALA B 1 166 ? 17.719 -2.084 11.281 1 90.12 166 ALA B CA 1
ATOM 3077 C C . ALA B 1 166 ? 17.531 -1.41 9.93 1 90.12 166 ALA B C 1
ATOM 3079 O O . ALA B 1 166 ? 16.734 -1.872 9.102 1 90.12 166 ALA B O 1
ATOM 3080 N N . PHE B 1 167 ? 18.297 -0.352 9.68 1 92.31 167 PHE B N 1
ATOM 3081 C CA . PHE B 1 167 ? 18.078 0.446 8.484 1 92.31 167 PHE B CA 1
ATOM 3082 C C . PHE B 1 167 ? 18.312 -0.384 7.227 1 92.31 167 PHE B C 1
ATOM 3084 O O . PHE B 1 167 ? 17.547 -0.297 6.266 1 92.31 167 PHE B O 1
ATOM 3091 N N . GLY B 1 168 ? 19.375 -1.188 7.293 1 93.06 168 GLY B N 1
ATOM 3092 C CA . GLY B 1 168 ? 19.672 -2.035 6.148 1 93.06 168 GLY B CA 1
ATOM 3093 C C . GLY B 1 168 ? 18.562 -3.016 5.828 1 93.06 168 GLY B C 1
ATOM 3094 O O . GLY B 1 168 ? 18.203 -3.203 4.664 1 93.06 168 GLY B O 1
ATOM 3095 N N . LEU B 1 169 ? 18.031 -3.584 6.871 1 95.06 169 LEU B N 1
ATOM 3096 C CA . LEU B 1 169 ? 16.922 -4.527 6.684 1 95.06 169 LEU B CA 1
ATOM 3097 C C . LEU B 1 169 ? 15.695 -3.822 6.137 1 95.06 169 LEU B C 1
ATOM 3099 O O . LEU B 1 169 ? 15.031 -4.336 5.234 1 95.06 169 LEU B O 1
ATOM 3103 N N . MET B 1 170 ? 15.375 -2.682 6.668 1 96.19 170 MET B N 1
ATOM 3104 C CA . MET B 1 170 ? 14.227 -1.912 6.203 1 96.19 170 MET B CA 1
ATOM 3105 C C . MET B 1 170 ? 14.367 -1.558 4.727 1 96.19 170 MET B C 1
ATOM 3107 O O . MET B 1 170 ? 13.414 -1.678 3.959 1 96.19 170 MET B O 1
ATOM 3111 N N . ALA B 1 171 ? 15.57 -1.171 4.406 1 96.62 171 ALA B N 1
ATOM 3112 C CA . ALA B 1 171 ? 15.828 -0.853 3.004 1 96.62 171 ALA B CA 1
ATOM 3113 C C . ALA B 1 171 ? 15.641 -2.08 2.119 1 96.62 171 ALA B C 1
ATOM 3115 O O . ALA B 1 171 ? 15.117 -1.979 1.008 1 96.62 171 ALA B O 1
ATOM 3116 N N . GLN B 1 172 ? 16.078 -3.219 2.631 1 96.44 172 GLN B N 1
ATOM 3117 C CA . GLN B 1 172 ? 15.906 -4.473 1.907 1 96.44 172 GLN B CA 1
ATOM 3118 C C . GLN B 1 172 ? 14.43 -4.754 1.627 1 96.44 172 GLN B C 1
ATOM 3120 O O . GLN B 1 172 ? 14.086 -5.297 0.577 1 96.44 172 GLN B O 1
ATOM 3125 N N . TYR B 1 173 ? 13.578 -4.359 2.494 1 97.38 173 TYR B N 1
ATOM 3126 C CA . TYR B 1 173 ? 12.141 -4.559 2.354 1 97.38 173 TYR B CA 1
ATOM 3127 C C . TYR B 1 173 ? 11.492 -3.367 1.658 1 97.38 173 TYR B C 1
ATOM 3129 O O . TYR B 1 173 ? 10.32 -3.055 1.907 1 97.38 173 TYR B O 1
ATOM 3137 N N . ASN B 1 174 ? 12.195 -2.633 0.944 1 97.06 174 ASN B N 1
ATOM 3138 C CA . ASN B 1 174 ? 11.734 -1.561 0.069 1 97.06 174 ASN B CA 1
ATOM 3139 C C . ASN B 1 174 ? 11.266 -0.349 0.868 1 97.06 174 ASN B C 1
ATOM 3141 O O . ASN B 1 174 ? 10.328 0.341 0.462 1 97.06 174 ASN B O 1
ATOM 3145 N N . HIS B 1 175 ? 11.797 -0.189 2.059 1 98.44 175 HIS B N 1
ATOM 3146 C CA . HIS B 1 175 ? 11.609 1.077 2.758 1 98.44 175 HIS B CA 1
ATOM 3147 C C . HIS B 1 175 ? 12.656 2.102 2.332 1 98.44 175 HIS B C 1
ATOM 3149 O O . HIS B 1 175 ? 13.859 1.83 2.396 1 98.44 175 HIS B O 1
ATOM 3155 N N . LEU B 1 176 ? 12.141 3.266 1.987 1 98.56 176 LEU B N 1
ATOM 3156 C CA . LEU B 1 176 ? 13.031 4.262 1.394 1 98.56 176 LEU B CA 1
ATOM 3157 C C . LEU B 1 176 ? 13.531 5.238 2.449 1 98.56 176 LEU B C 1
ATOM 3159 O O . LEU B 1 176 ? 14.617 5.809 2.309 1 98.56 176 LEU B O 1
ATOM 3163 N N . ALA B 1 177 ? 12.68 5.395 3.492 1 98.06 177 ALA B N 1
ATOM 3164 C CA . ALA B 1 177 ? 13.008 6.457 4.441 1 98.06 177 ALA B CA 1
ATOM 3165 C C . ALA B 1 177 ? 12.32 6.223 5.781 1 98.06 177 ALA B C 1
ATOM 3167 O O . ALA B 1 177 ? 11.398 5.402 5.883 1 98.06 177 ALA B O 1
ATOM 3168 N N . ILE B 1 178 ? 12.812 6.926 6.758 1 97.19 178 ILE B N 1
ATOM 3169 C CA . ILE B 1 178 ? 12.242 6.957 8.102 1 97.19 178 ILE B CA 1
ATOM 3170 C C . ILE B 1 178 ? 11.57 8.305 8.344 1 97.19 178 ILE B C 1
ATOM 3172 O O . ILE B 1 178 ? 12.125 9.352 8.008 1 97.19 178 ILE B O 1
ATOM 3176 N N . GLU B 1 179 ? 10.414 8.258 8.789 1 96.88 179 GLU B N 1
ATOM 3177 C CA . GLU B 1 179 ? 9.688 9.43 9.266 1 96.88 179 GLU B CA 1
ATOM 3178 C C . GLU B 1 179 ? 8.852 9.094 10.5 1 96.88 179 GLU B C 1
ATOM 3180 O O . GLU B 1 179 ? 9.07 8.07 11.148 1 96.88 179 GLU B O 1
ATOM 3185 N N . MET B 1 180 ? 7.938 10.016 10.898 1 97.38 180 MET B N 1
ATOM 3186 C CA . MET B 1 180 ? 7.441 9.773 12.25 1 97.38 180 MET B CA 1
ATOM 3187 C C . MET B 1 180 ? 5.918 9.758 12.281 1 97.38 180 MET B C 1
ATOM 3189 O O . MET B 1 180 ? 5.312 9.703 13.352 1 97.38 180 MET B O 1
ATOM 3193 N N . GLU B 1 181 ? 5.223 9.875 11.086 1 98.38 181 GLU B N 1
ATOM 3194 C CA . GLU B 1 181 ? 3.793 10.148 11.227 1 98.38 181 GLU B CA 1
ATOM 3195 C C . GLU B 1 181 ? 2.967 9.227 10.336 1 98.38 181 GLU B C 1
ATOM 3197 O O . GLU B 1 181 ? 1.816 8.914 10.656 1 98.38 181 GLU B O 1
ATOM 3202 N N . ALA B 1 182 ? 3.387 8.688 9.219 1 98.75 182 ALA B N 1
ATOM 3203 C CA . ALA B 1 182 ? 2.596 8.125 8.133 1 98.75 182 ALA B CA 1
ATOM 3204 C C . ALA B 1 182 ? 1.788 6.918 8.602 1 98.75 182 ALA B C 1
ATOM 3206 O O . ALA B 1 182 ? 0.636 6.738 8.203 1 98.75 182 ALA B O 1
ATOM 3207 N N . ALA B 1 183 ? 2.398 6.07 9.438 1 98.62 183 ALA B N 1
ATOM 3208 C CA . ALA B 1 183 ? 1.704 4.871 9.898 1 98.62 183 ALA B CA 1
ATOM 3209 C C . ALA B 1 183 ? 0.424 5.234 10.648 1 98.62 183 ALA B C 1
ATOM 3211 O O . ALA B 1 183 ? -0.616 4.598 10.453 1 98.62 183 ALA B O 1
ATOM 3212 N N . GLY B 1 184 ? 0.514 6.238 11.5 1 98.38 184 GLY B N 1
ATOM 3213 C CA . GLY B 1 184 ? -0.666 6.707 12.211 1 98.38 184 GLY B CA 1
ATOM 3214 C C . GLY B 1 184 ? -1.671 7.398 11.312 1 98.38 184 GLY B C 1
ATOM 3215 O O . GLY B 1 184 ? -2.879 7.203 11.453 1 98.38 184 GLY B O 1
ATOM 3216 N N . LEU B 1 185 ? -1.157 8.227 10.383 1 98.75 185 LEU B N 1
ATOM 3217 C CA . LEU B 1 185 ? -2.008 8.914 9.414 1 98.75 185 LEU B CA 1
ATOM 3218 C C . LEU B 1 185 ? -2.857 7.914 8.633 1 98.75 185 LEU B C 1
ATOM 3220 O O . LEU B 1 185 ? -4.086 8.039 8.594 1 98.75 185 LEU B O 1
ATOM 3224 N N . TYR B 1 186 ? -2.217 6.91 8.047 1 98.81 186 TYR B N 1
ATOM 3225 C CA . TYR B 1 186 ? -2.906 5.941 7.199 1 98.81 186 TYR B CA 1
ATOM 3226 C C . TYR B 1 186 ? -3.912 5.133 8.008 1 98.81 186 TYR B C 1
ATOM 3228 O O . TYR B 1 186 ? -5.066 4.977 7.605 1 98.81 186 TYR B O 1
ATOM 3236 N N . ALA B 1 187 ? -3.512 4.652 9.164 1 98.56 187 ALA B N 1
ATOM 3237 C CA . ALA B 1 187 ? -4.398 3.828 9.984 1 98.56 187 ALA B CA 1
ATOM 3238 C C . ALA B 1 187 ? -5.641 4.609 10.406 1 98.56 187 ALA B C 1
ATOM 3240 O O . ALA B 1 187 ? -6.754 4.086 10.359 1 98.56 187 ALA B O 1
ATOM 3241 N N . THR B 1 188 ? -5.457 5.871 10.781 1 98.62 188 THR B N 1
ATOM 3242 C CA . THR B 1 188 ? -6.574 6.695 11.219 1 98.62 188 THR B CA 1
ATOM 3243 C C . THR B 1 188 ? -7.516 6.992 10.055 1 98.62 188 THR B C 1
ATOM 3245 O O . THR B 1 188 ? -8.742 6.914 10.203 1 98.62 188 THR B O 1
ATOM 3248 N N . ALA B 1 189 ? -6.938 7.309 8.938 1 98.75 189 ALA B N 1
ATOM 3249 C CA . ALA B 1 189 ? -7.758 7.578 7.762 1 98.75 189 ALA B CA 1
ATOM 3250 C C . ALA B 1 189 ? -8.547 6.34 7.352 1 98.75 189 ALA B C 1
ATOM 3252 O O . ALA B 1 189 ? -9.727 6.438 7 1 98.75 189 ALA B O 1
ATOM 3253 N N . MET B 1 190 ? -7.902 5.195 7.367 1 98.31 190 MET B N 1
ATOM 3254 C CA . MET B 1 190 ? -8.586 3.939 7.07 1 98.31 190 MET B CA 1
ATOM 3255 C C . MET B 1 190 ? -9.75 3.713 8.023 1 98.31 190 MET B C 1
ATOM 3257 O O . MET B 1 190 ? -10.867 3.412 7.594 1 98.31 190 MET B O 1
ATOM 3261 N N . GLU B 1 191 ? -9.5 3.865 9.281 1 97.81 191 GLU B N 1
ATOM 3262 C CA . GLU B 1 191 ? -10.492 3.65 10.328 1 97.81 191 GLU B CA 1
ATOM 3263 C C . GLU B 1 191 ? -11.711 4.543 10.109 1 97.81 191 GLU B C 1
ATOM 3265 O O . GLU B 1 191 ? -12.852 4.117 10.344 1 97.81 191 GLU B O 1
ATOM 3270 N N . LEU B 1 192 ? -11.445 5.754 9.672 1 98.31 192 LEU B N 1
ATOM 3271 C CA . LEU B 1 192 ? -12.508 6.754 9.656 1 98.31 192 LEU B CA 1
ATOM 3272 C C . LEU B 1 192 ? -13.023 6.988 8.242 1 98.31 192 LEU B C 1
ATOM 3274 O O . LEU B 1 192 ? -13.75 7.953 7.988 1 98.31 192 LEU B O 1
ATOM 3278 N N . ASN B 1 193 ? -12.609 6.148 7.332 1 97.19 193 ASN B N 1
ATOM 3279 C CA . ASN B 1 193 ? -13.086 6.137 5.957 1 97.19 193 ASN B CA 1
ATOM 3280 C C . ASN B 1 193 ? -12.781 7.453 5.246 1 97.19 193 ASN B C 1
ATOM 3282 O O . ASN B 1 193 ? -13.672 8.047 4.629 1 97.19 193 ASN B O 1
ATOM 3286 N N . ALA B 1 194 ? -11.586 7.945 5.414 1 98.62 194 ALA B N 1
ATOM 3287 C CA . ALA B 1 194 ? -11.047 9.078 4.664 1 98.62 194 ALA B CA 1
ATOM 3288 C C . ALA B 1 194 ? -9.859 8.648 3.807 1 98.62 194 ALA B C 1
ATOM 3290 O O . ALA B 1 194 ? -9.32 7.551 3.982 1 98.62 194 ALA B O 1
ATOM 3291 N N . LYS B 1 195 ? -9.531 9.453 2.783 1 98.75 195 LYS B N 1
ATOM 3292 C CA . LYS B 1 195 ? -8.367 9.195 1.932 1 98.75 195 LYS B CA 1
ATOM 3293 C C . LYS B 1 195 ? -7.129 9.906 2.465 1 98.75 195 LYS B C 1
ATOM 3295 O O . LYS B 1 195 ? -7.207 11.055 2.908 1 98.75 195 LYS B O 1
ATOM 3300 N N . ALA B 1 196 ? -6.035 9.188 2.467 1 98.88 196 ALA B N 1
ATOM 3301 C CA . ALA B 1 196 ? -4.801 9.836 2.92 1 98.88 196 ALA B CA 1
ATOM 3302 C C . ALA B 1 196 ? -3.615 9.414 2.057 1 98.88 196 ALA B C 1
ATOM 3304 O O . ALA B 1 196 ? -3.621 8.328 1.466 1 98.88 196 ALA B O 1
ATOM 3305 N N . LEU B 1 197 ? -2.643 10.234 1.952 1 98.88 197 LEU B N 1
ATOM 3306 C CA . LEU B 1 197 ? -1.353 10 1.312 1 98.88 197 LEU B CA 1
ATOM 3307 C C . LEU B 1 197 ? -0.25 10.797 1.995 1 98.88 197 LEU B C 1
ATOM 3309 O O . LEU B 1 197 ? -0.494 11.906 2.49 1 98.88 197 LEU B O 1
ATOM 3313 N N . CYS B 1 198 ? 0.889 10.227 2.051 1 98.88 198 CYS B N 1
ATOM 3314 C CA . CYS B 1 198 ? 2.055 10.906 2.609 1 98.88 198 CYS B CA 1
ATOM 3315 C C . CYS B 1 198 ? 3.15 11.055 1.562 1 98.88 198 CYS B C 1
ATOM 3317 O O . CYS B 1 198 ? 3.561 10.078 0.938 1 98.88 198 CYS B O 1
ATOM 3319 N N . LEU B 1 199 ? 3.57 12.258 1.331 1 98.75 199 LEU B N 1
ATOM 3320 C CA . LEU B 1 199 ? 4.766 12.609 0.573 1 98.75 199 LEU B CA 1
ATOM 3321 C C . LEU B 1 199 ? 5.848 13.164 1.491 1 98.75 199 LEU B C 1
ATOM 3323 O O . LEU B 1 199 ? 5.562 13.969 2.381 1 98.75 199 LEU B O 1
ATOM 3327 N N . CYS B 1 200 ? 7.062 12.727 1.28 1 97.94 200 CYS B N 1
ATOM 3328 C CA . CYS B 1 200 ? 8.164 13.211 2.111 1 97.94 200 CYS B CA 1
ATOM 3329 C C . CYS B 1 200 ? 9.336 13.656 1.255 1 97.94 200 CYS B C 1
ATOM 3331 O O . CYS B 1 200 ? 9.727 12.961 0.317 1 97.94 200 CYS B O 1
ATOM 3333 N N . SER B 1 201 ? 9.836 14.797 1.583 1 96.94 201 SER B N 1
ATOM 3334 C CA . SER B 1 201 ? 11.094 15.227 0.985 1 96.94 201 SER B CA 1
ATOM 3335 C C . SER B 1 201 ? 12.289 14.758 1.805 1 96.94 201 SER B C 1
ATOM 3337 O O . SER B 1 201 ? 12.305 14.898 3.029 1 96.94 201 SER B O 1
ATOM 3339 N N . VAL B 1 202 ? 13.273 14.25 1.144 1 97 202 VAL B N 1
ATOM 3340 C CA . VAL B 1 202 ? 14.453 13.734 1.828 1 97 202 VAL B CA 1
ATOM 3341 C C . VAL B 1 202 ? 15.344 14.898 2.277 1 97 202 VAL B C 1
ATOM 3343 O O . VAL B 1 202 ? 15.891 15.625 1.445 1 97 202 VAL B O 1
ATOM 3346 N N . SER B 1 203 ? 15.445 15.039 3.545 1 94.12 203 SER B N 1
ATOM 3347 C CA . SER B 1 203 ? 16.219 16.156 4.098 1 94.12 203 SER B CA 1
ATOM 3348 C C . SER B 1 203 ? 17.625 15.703 4.496 1 94.12 203 SER B C 1
ATOM 3350 O O . SER B 1 203 ? 18.531 16.531 4.613 1 94.12 203 SER B O 1
ATOM 3352 N N . ASP B 1 204 ? 17.781 14.461 4.758 1 92.88 204 ASP B N 1
ATOM 3353 C CA . ASP B 1 204 ? 19.047 13.867 5.145 1 92.88 204 ASP B CA 1
ATOM 3354 C C . ASP B 1 204 ? 19.094 12.383 4.789 1 92.88 204 ASP B C 1
ATOM 3356 O O . ASP B 1 204 ? 18.047 11.766 4.57 1 92.88 204 ASP B O 1
ATOM 3360 N N . HIS B 1 205 ? 20.266 11.938 4.625 1 93.75 205 HIS B N 1
ATOM 3361 C CA . HIS B 1 205 ? 20.469 10.508 4.398 1 93.75 205 HIS B CA 1
ATOM 3362 C C . HIS B 1 205 ? 21.109 9.844 5.613 1 93.75 205 HIS B C 1
ATOM 3364 O O . HIS B 1 205 ? 22.266 10.109 5.926 1 93.75 205 HIS B O 1
ATOM 3370 N N . LEU B 1 206 ? 20.453 8.914 6.188 1 91.94 206 LEU B N 1
ATOM 3371 C CA . LEU B 1 206 ? 20.812 8.398 7.504 1 91.94 206 LEU B CA 1
ATOM 3372 C C . LEU B 1 206 ? 21.984 7.43 7.402 1 91.94 206 LEU B C 1
ATOM 3374 O O . LEU B 1 206 ? 22.656 7.156 8.398 1 91.94 206 LEU B O 1
ATOM 3378 N N . ILE B 1 207 ? 22.234 6.922 6.215 1 89 207 ILE B N 1
ATOM 3379 C CA . ILE B 1 207 ? 23.344 6 6.023 1 89 207 ILE B CA 1
ATOM 3380 C C . ILE B 1 207 ? 24.594 6.785 5.656 1 89 207 ILE B C 1
ATOM 3382 O O . ILE B 1 207 ? 25.625 6.668 6.324 1 89 207 ILE B O 1
ATOM 3386 N N . THR B 1 208 ? 24.469 7.68 4.684 1 89.12 208 THR B N 1
ATOM 3387 C CA . THR B 1 208 ? 25.625 8.422 4.207 1 89.12 208 THR B CA 1
ATOM 3388 C C . THR B 1 208 ? 25.906 9.633 5.094 1 89.12 208 THR B C 1
ATOM 3390 O O . THR B 1 208 ? 27 10.203 5.051 1 89.12 208 THR B O 1
ATOM 3393 N N . LYS B 1 209 ? 25 10.125 5.773 1 89.94 209 LYS B N 1
ATOM 3394 C CA . LYS B 1 209 ? 25.078 11.219 6.73 1 89.94 209 LYS B CA 1
ATOM 3395 C C . LYS B 1 209 ? 25.094 12.57 6.02 1 89.94 209 LYS B C 1
ATOM 3397 O O . LYS B 1 209 ? 25.406 13.594 6.625 1 89.94 209 LYS B O 1
ATOM 3402 N N . GLU B 1 210 ? 24.656 12.523 4.734 1 90.38 210 GLU B N 1
ATOM 3403 C CA . GLU B 1 210 ? 24.469 13.789 4.023 1 90.38 210 GLU B CA 1
ATOM 3404 C C . GLU B 1 210 ? 23.219 14.516 4.5 1 90.38 210 GLU B C 1
ATOM 3406 O O . GLU B 1 210 ? 22.25 13.883 4.922 1 90.38 210 GLU B O 1
ATOM 3411 N N . ALA B 1 211 ? 23.281 15.906 4.465 1 91.56 211 ALA B N 1
ATOM 3412 C CA . ALA B 1 211 ? 22.125 16.703 4.855 1 91.56 211 ALA B CA 1
ATOM 3413 C C . ALA B 1 211 ? 22.031 17.984 4.023 1 91.56 211 ALA B C 1
ATOM 3415 O O . ALA B 1 211 ? 23.062 18.516 3.586 1 91.56 211 ALA B O 1
ATOM 3416 N N . LEU B 1 212 ? 20.828 18.438 3.879 1 87.94 212 LEU B N 1
ATOM 3417 C CA . LEU B 1 212 ? 20.609 19.688 3.158 1 87.94 212 LEU B CA 1
ATOM 3418 C C . LEU B 1 212 ? 20.938 20.891 4.031 1 87.94 212 LEU B C 1
ATOM 3420 O O . LEU B 1 212 ? 20.719 20.859 5.246 1 87.94 212 LEU B O 1
ATOM 3424 N N . SER B 1 213 ? 21.391 21.938 3.352 1 86.94 213 SER B N 1
ATOM 3425 C CA . SER B 1 213 ? 21.469 23.219 4.031 1 86.94 213 SER B CA 1
ATOM 3426 C C . SER B 1 213 ? 20.078 23.812 4.266 1 86.94 213 SER B C 1
ATOM 3428 O O . SER B 1 213 ? 19.109 23.391 3.643 1 86.94 213 SER B O 1
ATOM 3430 N N . PRO B 1 214 ? 20.031 24.781 5.152 1 81.94 214 PRO B N 1
ATOM 3431 C CA . PRO B 1 214 ? 18.734 25.422 5.383 1 81.94 214 PRO B CA 1
ATOM 3432 C C . PRO B 1 214 ? 18.109 25.969 4.102 1 81.94 214 PRO B C 1
ATOM 3434 O O . PRO B 1 214 ? 16.906 25.797 3.873 1 81.94 214 PRO B O 1
ATOM 3437 N N . LYS B 1 215 ? 18.875 26.625 3.279 1 84.69 215 LYS B N 1
ATOM 3438 C CA . LYS B 1 215 ? 18.375 27.172 2.023 1 84.69 215 LYS B CA 1
ATOM 3439 C C . LYS B 1 215 ? 17.891 26.062 1.089 1 84.69 215 LYS B C 1
ATOM 3441 O O . LYS B 1 215 ? 16.844 26.188 0.469 1 84.69 215 LYS B O 1
ATOM 3446 N N . GLU B 1 216 ? 18.656 25 0.982 1 85.06 216 GLU B N 1
ATOM 3447 C CA . GLU B 1 216 ? 18.297 23.875 0.125 1 85.06 216 GLU B CA 1
ATOM 3448 C C . GLU B 1 216 ? 17.031 23.188 0.615 1 85.06 216 GLU B C 1
ATOM 3450 O O . GLU B 1 216 ? 16.234 22.703 -0.189 1 85.06 216 GLU B O 1
ATOM 3455 N N . ARG B 1 217 ? 16.875 23.219 1.805 1 83.62 217 ARG B N 1
ATOM 3456 C CA . ARG B 1 217 ? 15.688 22.625 2.408 1 83.62 217 ARG B CA 1
ATOM 3457 C C . ARG B 1 217 ? 14.422 23.359 1.965 1 83.62 217 ARG B C 1
ATOM 3459 O O . ARG B 1 217 ? 13.43 22.734 1.603 1 83.62 217 ARG B O 1
ATOM 3466 N N . ILE B 1 218 ? 14.5 24.641 1.93 1 80.25 218 ILE B N 1
ATOM 3467 C CA . ILE B 1 218 ? 13.352 25.453 1.54 1 80.25 218 ILE B CA 1
ATOM 3468 C C . ILE B 1 218 ? 13.016 25.203 0.071 1 80.25 218 ILE B C 1
ATOM 3470 O O . ILE B 1 218 ? 11.852 25 -0.284 1 80.25 218 ILE B O 1
ATOM 3474 N N . GLU B 1 219 ? 13.992 25.141 -0.754 1 82 219 GLU B N 1
ATOM 3475 C CA . GLU B 1 219 ? 13.789 24.922 -2.182 1 82 219 GLU B CA 1
ATOM 3476 C C . GLU B 1 219 ? 13.188 23.547 -2.439 1 82 219 GLU B C 1
ATOM 3478 O O . GLU B 1 219 ? 12.273 23.406 -3.256 1 82 219 GLU B O 1
ATOM 3483 N N . SER B 1 220 ? 13.82 22.594 -1.819 1 82.19 220 SER B N 1
ATOM 3484 C CA . SER B 1 220 ? 13.328 21.234 -1.971 1 82.19 220 SER B CA 1
ATOM 3485 C C . SER B 1 220 ? 11.875 21.125 -1.526 1 82.19 220 SER B C 1
ATOM 3487 O O . SER B 1 220 ? 11.07 20.469 -2.193 1 82.19 220 SER B O 1
ATOM 3489 N N . PHE B 1 221 ? 11.586 21.812 -0.62 1 87.06 221 PHE B N 1
ATOM 3490 C CA . PHE B 1 221 ? 10.242 21.75 -0.066 1 87.06 221 PHE B CA 1
ATOM 3491 C C . PHE B 1 221 ? 9.242 22.438 -0.987 1 87.06 221 PHE B C 1
ATOM 3493 O O . PHE B 1 221 ? 8.086 22.016 -1.087 1 87.06 221 PHE B O 1
ATOM 3500 N N . ASP B 1 222 ? 9.648 23.438 -1.685 1 91.88 222 ASP B N 1
ATOM 3501 C CA . ASP B 1 222 ? 8.766 24.156 -2.596 1 91.88 222 ASP B CA 1
ATOM 3502 C C . ASP B 1 222 ? 8.273 23.234 -3.717 1 91.88 222 ASP B C 1
ATOM 3504 O O . ASP B 1 222 ? 7.117 23.328 -4.133 1 91.88 222 ASP B O 1
ATOM 3508 N N . ASN B 1 223 ? 9.141 22.375 -4.172 1 92.69 223 ASN B N 1
ATOM 3509 C CA . ASN B 1 223 ? 8.734 21.422 -5.199 1 92.69 223 ASN B CA 1
ATOM 3510 C C . ASN B 1 223 ? 7.641 20.484 -4.691 1 92.69 223 ASN B C 1
ATOM 3512 O O . ASN B 1 223 ? 6.68 20.203 -5.406 1 92.69 223 ASN B O 1
ATOM 3516 N N . MET B 1 224 ? 7.816 20.047 -3.512 1 96.81 224 MET B N 1
ATOM 3517 C CA . MET B 1 224 ? 6.824 19.156 -2.924 1 96.81 224 MET B CA 1
ATOM 3518 C C . MET B 1 224 ? 5.512 19.891 -2.668 1 96.81 224 MET B C 1
ATOM 3520 O O . MET B 1 224 ? 4.434 19.328 -2.881 1 96.81 224 MET B O 1
ATOM 3524 N N . ILE B 1 225 ? 5.625 21.156 -2.266 1 97.5 225 ILE B N 1
ATOM 3525 C CA . ILE B 1 225 ? 4.434 21.969 -2.033 1 97.5 225 ILE B CA 1
ATOM 3526 C C . ILE B 1 225 ? 3.66 22.141 -3.34 1 97.5 225 ILE B C 1
ATOM 3528 O O . ILE B 1 225 ? 2.439 21.969 -3.373 1 97.5 225 ILE B O 1
ATOM 3532 N N . THR B 1 226 ? 4.363 22.391 -4.359 1 97.25 226 THR B N 1
ATOM 3533 C CA . THR B 1 226 ? 3.73 22.562 -5.66 1 97.25 226 THR B CA 1
ATOM 3534 C C . THR B 1 226 ? 3.045 21.281 -6.102 1 97.25 226 THR B C 1
ATOM 3536 O O . THR B 1 226 ? 1.897 21.297 -6.551 1 97.25 226 THR B O 1
ATOM 3539 N N . LEU B 1 227 ? 3.764 20.203 -5.949 1 98.06 227 LEU B N 1
ATOM 3540 C CA . LEU B 1 227 ? 3.176 18.906 -6.273 1 98.06 227 LEU B CA 1
ATOM 3541 C C . LEU B 1 227 ? 1.902 18.672 -5.469 1 98.06 227 LEU B C 1
ATOM 3543 O O . LEU B 1 227 ? 0.878 18.266 -6.023 1 98.06 227 LEU B O 1
ATOM 3547 N N . ALA B 1 228 ? 2 18.938 -4.191 1 98.56 228 ALA B N 1
ATOM 3548 C CA . ALA B 1 228 ? 0.88 18.719 -3.283 1 98.56 228 ALA B CA 1
ATOM 3549 C C . ALA B 1 228 ? -0.325 19.562 -3.67 1 98.56 228 ALA B C 1
ATOM 3551 O O . ALA B 1 228 ? -1.449 19.062 -3.748 1 98.56 228 ALA B O 1
ATOM 3552 N N . LEU B 1 229 ? -0.081 20.828 -3.943 1 98.38 229 LEU B N 1
ATOM 3553 C CA . LEU B 1 229 ? -1.166 21.734 -4.285 1 98.38 229 LEU B CA 1
ATOM 3554 C C . LEU B 1 229 ? -1.767 21.375 -5.641 1 98.38 229 LEU B C 1
ATOM 3556 O O . LEU B 1 229 ? -2.988 21.406 -5.809 1 98.38 229 LEU B O 1
ATOM 3560 N N . GLU B 1 230 ? -0.915 21 -6.582 1 98.12 230 GLU B N 1
ATOM 3561 C CA . GLU B 1 230 ? -1.382 20.656 -7.918 1 98.12 230 GLU B CA 1
ATOM 3562 C C . GLU B 1 230 ? -2.25 19.391 -7.883 1 98.12 230 GLU B C 1
ATOM 3564 O O . GLU B 1 230 ? -3.25 19.312 -8.594 1 98.12 230 GLU B O 1
ATOM 3569 N N . MET B 1 231 ? -1.854 18.422 -7.02 1 97.25 231 MET B N 1
ATOM 3570 C CA . MET B 1 231 ? -2.6 17.172 -7.043 1 97.25 231 MET B CA 1
ATOM 3571 C C . MET B 1 231 ? -3.922 17.312 -6.297 1 97.25 231 MET B C 1
ATOM 3573 O O . MET B 1 231 ? -4.84 16.516 -6.492 1 97.25 231 MET B O 1
ATOM 3577 N N . MET B 1 232 ? -4 18.266 -5.383 1 95.38 232 MET B N 1
ATOM 3578 C CA . MET B 1 232 ? -5.207 18.438 -4.582 1 95.38 232 MET B CA 1
ATOM 3579 C C . MET B 1 232 ? -6.172 19.422 -5.254 1 95.38 232 MET B C 1
ATOM 3581 O O . MET B 1 232 ? -7.312 19.562 -4.812 1 95.38 232 MET B O 1
ATOM 3585 N N . SER B 1 233 ? -5.781 20.094 -6.316 1 86.69 233 SER B N 1
ATOM 3586 C CA . SER B 1 233 ? -6.613 21.062 -7.031 1 86.69 233 SER B CA 1
ATOM 3587 C C . SER B 1 233 ? -7.195 20.453 -8.305 1 86.69 233 SER B C 1
ATOM 3589 O O . SER B 1 233 ? -6.66 19.469 -8.828 1 86.69 233 SER B O 1
#

Nearest PDB structures (foldseek):
  5mx6-assembly1_F  TM=1.002E+00  e=9.978E-50  Helicobacter pylori
  6f4w-assembly1_B  TM=9.982E-01  e=5.486E-48  Helicobacter pylori
  6f4x-assembly1_F  TM=9.982E-01  e=3.708E-47  Helicobacter pylori
  6xz2-assembly1_C  TM=9.789E-01  e=1.897E-36  Escherichia coli K-12
  4ts9-assembly1_C-2  TM=9.754E-01  e=4.227E-36  Escherichia coli

pLDDT: mean 95.8, std 4.39, range [74.62, 98.88]

Secondary structure (DSSP, 8-state):
--SS--PPTTSS-SEEEEES-HHHHHHHHHHH-EEEEEEE-GGG--EEEEEETTEEEEEEE--SSHHHHHHHHHHHHHTT---EEEEEEEEEE-STT--TTPEEEEEEEEES-SHHHHHTTTSB------HHHHHHHHHHHHHHT---EEEEEEE-S-SS-S-GGGHHHHHHTTEEEEESSHHHHHHHHHHTT-EEEEEEEEEEETTT--B--HHHHHHHHHHHHHHHHHHH-/--SS--PPTTSS-SEEEEES-HHHHHHHHHHH-EEEEEEE-GGG--EEEEEETTEEEEEEE--SSHHHHHHHHHHHHHTT---EEEEEEEEEE-STT--TTPEEEEEEEEES-SHHHHHTTTSB------HHHHHHHHHHHHHHT---EEEEEEE-S-SS-S-GGGHHHHHHTTEEEEESSHHHHHHHHHHTT-EEEEEEEEEEETTT--B--HHHHHHHHHHHHHHHHHHH-

Organism: Helicobacter pylori (strain J99 / ATCC 700824) (NCBI:txid85963)

Radius of gyration: 22.41 Å; Cα contacts (8 Å, |Δi|>4): 1154; chains: 2; bounding box: 50×67×50 Å